Protein AF-A0A4P8HM23-F1 (afdb_monomer)

Solvent-accessible surface area (backbone atoms only — not comparable to full-atom values): 21377 Å² total; per-residue (Å²): 107,68,69,58,55,40,50,52,41,50,49,49,29,47,66,72,41,40,69,55,48,62,60,44,48,55,53,50,51,48,50,52,57,69,70,43,61,94,83,60,51,73,66,57,51,33,45,65,55,4,36,81,54,46,59,59,53,41,57,90,58,54,42,68,58,32,32,52,52,53,53,49,52,36,50,52,44,32,38,56,44,46,63,41,36,58,47,64,64,42,48,77,63,37,65,60,58,66,74,45,98,67,57,70,69,59,54,51,52,42,49,50,54,46,47,53,63,73,36,51,76,67,49,47,32,53,49,26,28,44,54,49,36,67,74,70,42,56,78,67,60,23,52,54,54,43,50,50,50,52,51,51,51,52,53,32,53,50,46,26,51,28,58,72,72,67,42,61,29,40,49,57,13,48,54,59,19,35,52,39,50,27,46,22,52,68,45,58,72,72,53,21,52,52,24,56,63,43,22,62,57,43,27,53,50,26,44,76,66,36,10,62,77,55,33,37,60,50,52,53,48,51,52,50,50,51,51,50,48,51,61,66,69,42,57,99,77,65,58,77,72,54,50,53,62,51,49,40,38,65,71,74,36,40,30,55,48,48,44,26,51,47,53,31,48,51,42,48,52,50,44,53,51,51,32,59,76,52,72,66,46,86,65,44,50,54,49,50,41,52,38,49,34,52,32,36,54,41,47,30,58,50,47,36,57,48,50,55,50,49,62,72,41,40,79,73,49,70,81,49,100,66,63,97,58,49,67,64,55,42,51,52,52,52,48,42,67,67,46,47,61,57,51,50,51,56,41,49,54,47,30,70,80,36,60,88,45,45,66,43,42,54,52,49,52,53,50,48,56,50,48,40,60,55,36,42,53,28,38,70,69,28,86,89,47,17,65,62,51,36,52,51,52,36,49,54,51,34,52,55,46,46,78,73,58,98

InterPro domains:
  IPR045614 Protein of unknown function DUF6136 [PF19632] (9-393)

Sequence (406 aa):
MTSVLLRSRLRWYAVSTGRLLLRRWQALLLALAVLAPAGASALSQVQSLGWPVLALLAPEHGSLWRFCCLCLYQALAMAWVLMQRDQVTGGDFMGYARSLPVPPRQARAVDMVVLLAANSPLLLLPAAALVWVVAHDGALPAVLHGLFVVQLVILAAAAQLACVDRRYARLGALALANIPLAAAPGASPAVQVVLLAATLPCAWLADRYLAGPLFGPLLDSVKRRASHLAARAAPARLHPAAFIPLNYLVRQAPAETFGKLAVAGVTTAAALALMAVWEYDDRIGGLSVIALAIVALAISGLYRDLHTAHRAALPLVAGLPLPRHWARKFDHMILMLAGLPFAAIIGGVVVFHQPQRLVPVLLLAAAFIGLVGLLRLPQVHGERQAVVLGTVIAALWGTACAFTLI

pLDDT: mean 85.03, std 9.47, range [49.59, 95.75]

Mean predicted aligned error: 9.03 Å

Radius of gyration: 23.63 Å; Cα contacts (8 Å, |Δi|>4): 367; chains: 1; bounding box: 64×54×51 Å

Secondary structure (DSSP, 8-state):
-HHHHHHHHHHHHHHHHHHHHHHHHHHHHHHHHHHS-TT--HHHHHHHHHHHHHHHH-TTS-HHHHHHHHHHHHHHHHHHHHHTHHHHTT-THHHHHTTS---HHHHHHHHHHHHHHHTHHHHHHHHHHHHHHHHHS-HHHHHHHHHHHHHHHHHHHHHHHHHHTT-TTHHHHHHHHHHHHHHGGGS-HHHHHHHHHHHHHHHHHHHHHTIIIIIHHHHHHHHHHHHHHHHHHS-TTS-GGGHHHHHIIIIISHHHHHHHHHHHHHHHHHHHHHHHHTTT-TTHHHHHHHHHHHHHHHHHTHHHHHHHHHHHHHHHHTTS---TTHHHHHHHHHHHHHHHHHHHHHHHHHHHH-GGGHHHHHHHHHHHHHHHHHHHHHHHH-TTTHHHHHHHHHHHHHHHHHHHH-

Foldseek 3Di:
DLVVVLVLLVVLLCVVCVVVCVVVVVVVVVVLVVPPPPPDDPLVSLCVLQVLLVVLLDQPDDLVVSLVSLLVLLVVLQLQLLVCLCSLCNHPVVVVVVVDPDPPVSVVVSSLVSSVVSCVVVVSNLVSNLVNLVVPPDPLSSVLSNLLSVLSVVLSSVSNVCSSVVLNLLSVQSSQLSNLSSVQSNDDSVSNVVSSVVSVVSSVCCNVPPSPPPSVVVVVVVVVVVVVCVVVVPPPPDDPLLVQLVCCCVPVVVSLLVVLLVQLVVLLVVLVVVCVVVVNPPCLQLSLLVSLLSNLLSLLLSLLVLLVSCVVCCVVCVPPPDDPCSSLVSSLVVSCVSRVVSLCSSLVVNCVSPVVLNVLSVVSSVLSSVLSSVLSVLNHPVPPCSNVVSNVSSVVSSVVSVVPRD

Structure (mmCIF, N/CA/C/O backbone):
data_AF-A0A4P8HM23-F1
#
_entry.id   AF-A0A4P8HM23-F1
#
loop_
_atom_site.group_PDB
_atom_site.id
_atom_site.type_symbol
_atom_site.label_atom_id
_atom_site.label_alt_id
_atom_site.label_comp_id
_atom_site.label_asym_id
_atom_site.label_entity_id
_atom_site.label_seq_id
_atom_site.pdbx_PDB_ins_code
_atom_site.Cartn_x
_atom_site.Cartn_y
_atom_site.Cartn_z
_atom_site.occupancy
_atom_site.B_iso_or_equiv
_atom_site.auth_seq_id
_atom_site.auth_comp_id
_atom_site.auth_asym_id
_atom_site.auth_atom_id
_atom_site.pdbx_PDB_model_num
ATOM 1 N N . MET A 1 1 ? 21.975 11.328 25.621 1.00 69.38 1 MET A N 1
ATOM 2 C CA . MET A 1 1 ? 20.494 11.266 25.507 1.00 69.38 1 MET A CA 1
ATOM 3 C C . MET A 1 1 ? 20.027 10.547 24.240 1.00 69.38 1 MET A C 1
ATOM 5 O O . MET A 1 1 ? 19.171 9.680 24.351 1.00 69.38 1 MET A O 1
ATOM 9 N N . THR A 1 2 ? 20.608 10.824 23.066 1.00 77.12 2 THR A N 1
ATOM 10 C CA . THR A 1 2 ? 20.315 10.122 21.793 1.00 77.12 2 THR A CA 1
ATOM 11 C C . THR A 1 2 ? 20.404 8.601 21.877 1.00 77.12 2 THR A C 1
ATOM 13 O O . THR A 1 2 ? 19.488 7.913 21.444 1.00 77.12 2 THR A O 1
ATOM 16 N N . SER A 1 3 ? 21.474 8.072 22.473 1.00 83.75 3 SER A N 1
ATOM 17 C CA . SER A 1 3 ? 21.693 6.628 22.631 1.00 83.75 3 SER A CA 1
ATOM 18 C C . SER A 1 3 ? 20.623 5.954 23.495 1.00 83.75 3 SER A C 1
ATOM 20 O O . SER A 1 3 ? 20.178 4.853 23.181 1.00 83.75 3 SER A O 1
ATOM 22 N N . VAL A 1 4 ? 20.171 6.631 24.555 1.00 85.31 4 VAL A N 1
ATOM 23 C CA . VAL A 1 4 ? 19.120 6.140 25.459 1.00 85.31 4 VAL A CA 1
ATOM 24 C C . VAL A 1 4 ? 17.766 6.138 24.754 1.00 85.31 4 VAL A C 1
ATOM 26 O O . VAL A 1 4 ? 17.065 5.130 24.804 1.00 85.31 4 VAL A O 1
ATOM 29 N N . LEU A 1 5 ? 17.431 7.223 24.045 1.00 85.44 5 LEU A N 1
ATOM 30 C CA . LEU A 1 5 ? 16.200 7.324 23.256 1.00 85.44 5 LEU A CA 1
ATOM 31 C C . LEU A 1 5 ? 16.170 6.294 22.118 1.00 85.44 5 LEU A C 1
ATOM 33 O O . LEU A 1 5 ? 15.152 5.646 21.897 1.00 85.44 5 LEU A O 1
ATOM 37 N N . LEU A 1 6 ? 17.290 6.102 21.418 1.00 86.12 6 LEU A N 1
ATOM 38 C CA . LEU A 1 6 ? 17.396 5.103 20.360 1.00 86.12 6 LEU A CA 1
ATOM 39 C C . LEU A 1 6 ? 17.220 3.689 20.915 1.00 86.12 6 LEU A C 1
ATOM 41 O O . LEU A 1 6 ? 16.443 2.907 20.376 1.00 86.12 6 LEU A O 1
ATOM 45 N N . ARG A 1 7 ? 17.906 3.364 22.018 1.00 88.06 7 ARG A N 1
ATOM 46 C CA . ARG A 1 7 ? 17.816 2.045 22.651 1.00 88.06 7 ARG A CA 1
ATOM 47 C C . ARG A 1 7 ? 16.401 1.755 23.142 1.00 88.06 7 ARG A C 1
ATOM 49 O O . ARG A 1 7 ? 15.913 0.647 22.933 1.00 88.06 7 ARG A O 1
ATOM 56 N N . SER A 1 8 ? 15.730 2.722 23.768 1.00 85.62 8 SER A N 1
ATOM 57 C CA . SER A 1 8 ? 14.348 2.542 24.226 1.00 85.62 8 SER A CA 1
ATOM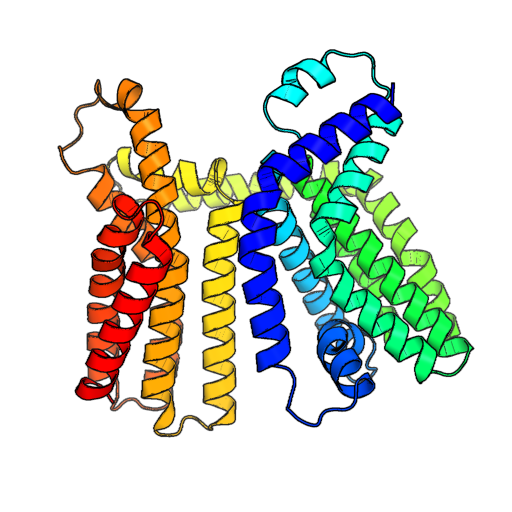 58 C C . SER A 1 8 ? 13.380 2.385 23.053 1.00 85.62 8 SER A C 1
ATOM 60 O O . SER A 1 8 ? 12.535 1.493 23.089 1.00 85.62 8 SER A O 1
ATOM 62 N N . ARG A 1 9 ? 13.554 3.162 21.976 1.00 86.44 9 ARG A N 1
ATOM 63 C CA . ARG A 1 9 ? 12.754 3.051 20.749 1.00 86.44 9 ARG A CA 1
ATOM 64 C C . ARG A 1 9 ? 12.943 1.721 20.035 1.00 86.44 9 ARG A C 1
ATOM 66 O O . ARG A 1 9 ? 11.951 1.087 19.696 1.00 86.44 9 ARG A O 1
ATOM 73 N N . LEU A 1 10 ? 14.181 1.268 19.855 1.00 85.31 10 LEU A N 1
ATOM 74 C CA . LEU A 1 10 ? 14.466 -0.032 19.246 1.00 85.31 10 LEU A CA 1
ATOM 75 C C . LEU A 1 10 ? 13.976 -1.184 20.121 1.00 85.31 10 LEU A C 1
ATOM 77 O O . LEU A 1 10 ? 13.416 -2.138 19.594 1.00 85.31 10 LEU A O 1
ATOM 81 N N . ARG A 1 11 ? 14.113 -1.090 21.451 1.00 86.12 11 ARG A N 1
ATOM 82 C CA . ARG A 1 11 ? 13.564 -2.093 22.374 1.00 86.12 11 ARG A CA 1
ATOM 83 C C . ARG A 1 11 ? 12.043 -2.145 22.289 1.00 86.12 11 ARG A C 1
ATOM 85 O O . ARG A 1 11 ? 11.487 -3.233 22.215 1.00 86.12 11 ARG A O 1
ATOM 92 N N . TRP A 1 12 ? 11.372 -0.995 22.284 1.00 85.44 12 TRP A N 1
ATOM 93 C CA . TRP A 1 12 ? 9.919 -0.947 22.144 1.00 85.44 12 TRP A CA 1
ATOM 94 C C . TRP A 1 12 ? 9.459 -1.498 20.797 1.00 85.44 12 TRP A C 1
ATOM 96 O O . TRP A 1 12 ? 8.556 -2.334 20.752 1.00 85.44 12 TRP A O 1
ATOM 106 N N . TYR A 1 13 ? 10.121 -1.092 19.712 1.00 84.50 13 TYR A N 1
ATOM 107 C CA . TYR A 1 13 ? 9.868 -1.637 18.387 1.00 84.50 13 TYR A CA 1
ATOM 108 C C . TYR A 1 13 ? 10.043 -3.159 18.398 1.00 84.50 13 TYR A C 1
ATOM 110 O O . TYR A 1 13 ? 9.096 -3.871 18.102 1.00 84.50 13 TYR A O 1
ATOM 118 N N . ALA A 1 14 ? 11.179 -3.673 18.870 1.00 82.31 14 ALA A N 1
ATOM 119 C CA . ALA A 1 14 ? 11.453 -5.107 18.936 1.00 82.31 14 ALA A CA 1
ATOM 120 C C . ALA A 1 14 ? 10.469 -5.883 19.828 1.00 82.31 14 ALA A C 1
ATOM 122 O O . ALA A 1 14 ? 10.117 -7.009 19.504 1.00 82.31 14 ALA A O 1
ATOM 123 N N . VAL A 1 15 ? 9.985 -5.317 20.937 1.00 83.88 15 VAL A N 1
ATOM 124 C CA . VAL A 1 15 ? 8.988 -5.982 21.797 1.00 83.88 15 VAL A CA 1
ATOM 125 C C . VAL A 1 15 ? 7.607 -5.997 21.138 1.00 83.88 15 VAL A C 1
ATOM 127 O O . VAL A 1 15 ? 6.918 -7.018 21.176 1.00 83.88 15 VAL A O 1
ATOM 130 N N . SER A 1 16 ? 7.208 -4.882 20.523 1.00 79.00 16 SER A N 1
ATOM 131 C CA . SER A 1 16 ? 5.894 -4.729 19.888 1.00 79.00 16 SER A CA 1
ATOM 132 C C . SER A 1 16 ? 5.789 -5.487 18.564 1.00 79.00 16 SER A C 1
ATOM 134 O O . SER A 1 16 ? 4.750 -6.084 18.280 1.00 79.00 16 SER A O 1
ATOM 136 N N . THR A 1 17 ? 6.865 -5.536 17.777 1.00 74.81 17 THR A N 1
ATOM 137 C CA . THR A 1 17 ? 6.903 -6.254 16.500 1.00 74.81 17 THR A CA 1
ATOM 138 C C . THR A 1 17 ? 7.499 -7.647 16.619 1.00 74.81 17 THR A C 1
ATOM 140 O O . THR A 1 17 ? 7.127 -8.499 15.825 1.00 74.81 17 THR A O 1
ATOM 143 N N . GLY A 1 18 ? 8.330 -7.954 17.617 1.00 67.38 18 GLY A N 1
ATOM 144 C CA . GLY A 1 18 ? 9.120 -9.192 17.677 1.00 67.38 18 GLY A CA 1
ATOM 145 C C . GLY A 1 18 ? 8.306 -10.480 17.595 1.00 67.38 18 GLY A C 1
ATOM 146 O O . GLY A 1 18 ? 8.683 -11.391 16.868 1.00 67.38 18 GLY A O 1
ATOM 147 N N . ARG A 1 19 ? 7.136 -10.559 18.243 1.00 62.81 19 ARG A N 1
ATOM 148 C CA . ARG A 1 19 ? 6.260 -11.748 18.127 1.00 62.81 19 ARG A CA 1
ATOM 149 C C . ARG A 1 19 ? 5.605 -11.870 16.749 1.00 62.81 19 ARG A C 1
ATOM 151 O O . ARG A 1 19 ? 5.327 -12.976 16.294 1.00 62.81 19 ARG A O 1
ATOM 158 N N . LEU A 1 20 ? 5.337 -10.739 16.102 1.00 61.91 20 LEU A N 1
ATOM 159 C CA . LEU A 1 20 ? 4.772 -10.652 14.756 1.00 61.91 20 LEU A CA 1
ATOM 160 C C . LEU A 1 20 ? 5.833 -10.972 13.703 1.00 61.91 20 LEU A C 1
ATOM 162 O O . LEU A 1 20 ? 5.567 -11.747 12.792 1.00 61.91 20 LEU A O 1
ATOM 166 N N . LEU A 1 21 ? 7.034 -10.425 13.876 1.00 61.19 21 LEU A N 1
ATOM 167 C CA . LEU A 1 21 ? 8.202 -10.647 13.040 1.00 61.19 21 LEU A CA 1
ATOM 168 C C . LEU A 1 21 ? 8.619 -12.112 13.107 1.00 61.19 21 LEU A C 1
ATOM 170 O O . LEU A 1 21 ? 8.708 -12.719 12.058 1.00 61.19 21 LEU A O 1
ATOM 174 N N . LEU A 1 22 ? 8.725 -12.722 14.294 1.00 61.25 22 LEU A N 1
ATOM 175 C CA . LEU A 1 22 ? 9.043 -14.152 14.441 1.00 61.25 22 LEU A CA 1
ATOM 176 C C . LEU A 1 22 ? 8.020 -15.068 13.750 1.00 61.25 22 LEU A C 1
ATOM 178 O O . LEU A 1 22 ? 8.408 -16.030 13.093 1.00 61.25 22 LEU A O 1
ATOM 182 N N . ARG A 1 23 ? 6.720 -14.754 13.849 1.00 59.50 23 ARG A N 1
ATOM 183 C CA . ARG A 1 23 ? 5.653 -15.533 13.190 1.00 59.50 23 ARG A CA 1
ATOM 184 C C . ARG A 1 23 ? 5.607 -15.327 11.676 1.00 59.50 23 ARG A C 1
ATOM 186 O O . ARG A 1 23 ? 5.318 -16.264 10.943 1.00 59.50 23 ARG A O 1
ATOM 193 N N . ARG A 1 24 ? 5.849 -14.103 11.200 1.00 62.38 24 ARG A N 1
ATOM 194 C CA . ARG A 1 24 ? 5.762 -13.757 9.773 1.00 62.38 24 ARG A CA 1
ATOM 195 C C . ARG A 1 24 ? 7.047 -14.052 9.015 1.00 62.38 24 ARG A C 1
ATOM 197 O O . ARG A 1 24 ? 6.958 -14.388 7.849 1.00 62.38 24 ARG A O 1
ATOM 204 N N . TRP A 1 25 ? 8.204 -13.992 9.666 1.00 55.69 25 TRP A N 1
ATOM 205 C CA . TRP A 1 25 ? 9.505 -14.389 9.123 1.00 55.69 25 TRP A CA 1
ATOM 206 C C . TRP A 1 25 ? 9.483 -15.825 8.611 1.00 55.69 25 TRP A C 1
ATOM 208 O O . TRP A 1 25 ? 9.937 -16.070 7.503 1.00 55.69 25 TRP A O 1
ATOM 218 N N . GLN A 1 26 ? 8.892 -16.750 9.374 1.00 57.59 26 GLN A N 1
ATOM 219 C CA . GLN A 1 26 ? 8.747 -18.140 8.945 1.00 57.59 26 GLN A CA 1
ATOM 220 C C . GLN A 1 26 ? 7.909 -18.233 7.670 1.00 57.59 26 GLN A C 1
ATOM 222 O O . GLN A 1 26 ? 8.329 -18.883 6.727 1.00 57.59 26 GLN A O 1
ATOM 227 N N . ALA A 1 27 ? 6.778 -17.526 7.598 1.00 56.34 27 ALA A N 1
ATOM 228 C CA . ALA A 1 27 ? 5.938 -17.492 6.401 1.00 56.34 27 ALA A CA 1
ATOM 229 C C . ALA A 1 27 ? 6.615 -16.790 5.213 1.00 56.34 27 ALA A C 1
ATOM 231 O O . ALA A 1 27 ? 6.388 -17.176 4.076 1.00 56.34 27 ALA A O 1
ATOM 232 N N . LEU A 1 28 ? 7.444 -15.776 5.466 1.00 57.00 28 LEU A N 1
ATOM 233 C CA . LEU A 1 28 ? 8.167 -15.023 4.442 1.00 57.00 28 LEU A CA 1
ATOM 234 C C . LEU A 1 28 ? 9.325 -15.854 3.883 1.00 57.00 28 LEU A C 1
ATOM 236 O O . LEU A 1 28 ? 9.472 -15.929 2.672 1.00 57.00 28 LEU A O 1
ATOM 240 N N . LEU A 1 29 ? 10.071 -16.556 4.741 1.00 59.34 29 LEU A N 1
ATOM 241 C CA . LEU A 1 29 ? 11.034 -17.572 4.325 1.00 59.34 29 LEU A CA 1
ATOM 242 C C . LEU A 1 29 ? 10.367 -18.707 3.565 1.00 59.34 29 LEU A C 1
ATOM 244 O O . LEU A 1 29 ? 10.908 -19.145 2.564 1.00 59.34 29 LEU A O 1
ATOM 248 N N . LEU A 1 30 ? 9.213 -19.188 4.027 1.00 57.22 30 LEU A N 1
ATOM 249 C CA . LEU A 1 30 ? 8.508 -20.284 3.372 1.00 57.22 30 LEU A CA 1
ATOM 250 C C . LEU A 1 30 ? 7.953 -19.836 2.019 1.00 57.22 30 LEU A C 1
ATOM 252 O O . LEU A 1 30 ? 8.082 -20.562 1.050 1.00 57.22 30 LEU A O 1
ATOM 256 N N . ALA A 1 31 ? 7.415 -18.618 1.921 1.00 56.88 31 ALA A N 1
ATOM 257 C CA . ALA A 1 31 ? 6.997 -18.029 0.655 1.00 56.88 31 ALA A CA 1
ATOM 258 C C . ALA A 1 31 ? 8.190 -17.835 -0.289 1.00 56.88 31 ALA A C 1
ATOM 260 O O . ALA A 1 31 ? 8.102 -18.218 -1.446 1.00 56.88 31 ALA A O 1
ATOM 261 N N . LEU A 1 32 ? 9.317 -17.311 0.202 1.00 58.00 32 LEU A N 1
ATOM 262 C CA . LEU A 1 32 ? 10.550 -17.186 -0.579 1.00 58.00 32 LEU A CA 1
A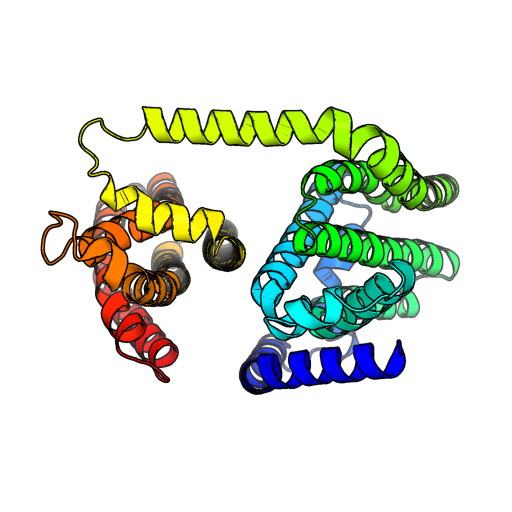TOM 263 C C . LEU A 1 32 ? 11.096 -18.554 -1.009 1.00 58.00 32 LEU A C 1
ATOM 265 O O . LEU A 1 32 ? 11.526 -18.689 -2.143 1.00 58.00 32 LEU A O 1
ATOM 269 N N . ALA A 1 33 ? 11.039 -19.569 -0.145 1.00 57.12 33 ALA A N 1
ATOM 270 C CA . ALA A 1 33 ? 11.507 -20.922 -0.435 1.00 57.12 33 ALA A CA 1
ATOM 271 C C . ALA A 1 33 ? 10.580 -21.680 -1.398 1.00 57.12 33 ALA A C 1
ATOM 273 O O . ALA A 1 33 ? 11.063 -22.455 -2.210 1.00 57.12 33 ALA A O 1
ATOM 274 N N . VAL A 1 34 ? 9.264 -21.455 -1.325 1.00 57.91 34 VAL A N 1
ATOM 275 C CA . VAL A 1 34 ? 8.265 -22.047 -2.234 1.00 57.91 34 VAL A CA 1
ATOM 276 C C . VAL A 1 34 ? 8.278 -21.353 -3.596 1.00 57.91 34 VAL A C 1
ATOM 278 O O . VAL A 1 34 ? 8.085 -22.006 -4.616 1.00 57.91 34 VAL A O 1
ATOM 281 N N . LEU A 1 35 ? 8.502 -20.037 -3.624 1.00 52.47 35 LEU A N 1
ATOM 282 C CA . LEU A 1 35 ? 8.629 -19.266 -4.862 1.00 52.47 35 LEU A CA 1
ATOM 283 C C . LEU A 1 35 ? 10.015 -19.406 -5.501 1.00 52.47 35 LEU A C 1
ATOM 285 O O . LEU A 1 35 ? 10.154 -19.110 -6.685 1.00 52.47 35 LEU A O 1
ATOM 289 N N . ALA A 1 36 ? 11.028 -19.853 -4.753 1.00 55.66 36 ALA A N 1
ATOM 290 C CA . ALA A 1 36 ? 12.331 -20.202 -5.300 1.00 55.66 36 ALA A CA 1
ATOM 291 C C . ALA A 1 36 ? 12.197 -21.497 -6.121 1.00 55.66 36 ALA A C 1
ATOM 293 O O . ALA A 1 36 ? 11.901 -22.552 -5.554 1.00 55.66 36 ALA A O 1
ATOM 294 N N . PRO A 1 37 ? 12.422 -21.463 -7.446 1.00 57.97 37 PRO A N 1
ATOM 295 C CA . PRO A 1 37 ? 12.390 -22.675 -8.250 1.00 57.97 37 PRO A CA 1
ATOM 296 C C . PRO A 1 37 ? 13.472 -23.639 -7.750 1.00 57.97 37 PRO A C 1
ATOM 298 O O . PRO A 1 37 ? 14.644 -23.263 -7.646 1.00 57.97 37 PRO A O 1
ATOM 301 N N . ALA A 1 38 ? 13.097 -24.881 -7.437 1.00 49.59 38 ALA A N 1
ATOM 302 C CA . ALA A 1 38 ? 14.043 -25.921 -7.045 1.00 49.59 38 ALA A CA 1
ATOM 303 C C . ALA A 1 38 ? 15.009 -26.193 -8.217 1.00 49.59 38 ALA A C 1
ATOM 305 O O . ALA A 1 38 ? 14.633 -26.826 -9.198 1.00 49.59 38 ALA A O 1
ATOM 306 N N . GLY A 1 39 ? 16.230 -25.649 -8.144 1.00 55.19 39 GLY A N 1
ATOM 307 C CA . GLY A 1 39 ? 17.246 -25.722 -9.208 1.00 55.19 39 GLY A CA 1
ATOM 308 C C . GLY A 1 39 ? 17.714 -24.369 -9.765 1.00 55.19 39 GLY A C 1
ATOM 309 O O . GLY A 1 39 ? 18.669 -24.327 -10.536 1.00 55.19 39 GLY A O 1
ATOM 310 N N . ALA A 1 40 ? 17.096 -23.257 -9.361 1.00 62.44 40 ALA A N 1
ATOM 311 C CA . ALA A 1 40 ? 17.515 -21.910 -9.743 1.00 62.44 40 ALA A CA 1
ATOM 312 C C . ALA A 1 40 ? 18.849 -21.525 -9.070 1.00 62.44 40 ALA A C 1
ATOM 314 O O . ALA A 1 40 ? 18.975 -21.604 -7.843 1.00 62.44 40 ALA A O 1
ATOM 315 N N . SER A 1 41 ? 19.840 -21.073 -9.853 1.00 74.19 41 SER A N 1
ATOM 316 C CA . SER A 1 41 ? 21.114 -20.555 -9.328 1.00 74.19 41 SER A CA 1
ATOM 317 C C . SER A 1 41 ? 20.869 -19.402 -8.344 1.00 74.19 41 SER A C 1
ATOM 319 O O . SER A 1 41 ? 19.916 -18.638 -8.512 1.00 74.19 41 SER A O 1
ATOM 321 N N . ALA A 1 42 ? 21.734 -19.224 -7.338 1.00 71.69 42 ALA A N 1
ATOM 322 C CA . ALA A 1 42 ? 21.600 -18.130 -6.362 1.00 71.69 42 ALA A CA 1
ATOM 323 C C . ALA A 1 42 ? 21.449 -16.755 -7.044 1.00 71.69 42 ALA A C 1
ATOM 325 O O . ALA A 1 42 ? 20.686 -15.901 -6.601 1.00 71.69 42 ALA A O 1
ATOM 326 N N . LEU A 1 43 ? 22.119 -16.585 -8.182 1.00 72.81 43 LEU A N 1
ATOM 327 C CA . LEU A 1 43 ? 22.064 -15.401 -9.026 1.00 72.81 43 LEU A CA 1
ATOM 328 C C . LEU A 1 43 ? 20.676 -15.185 -9.662 1.00 72.81 43 LEU A C 1
ATOM 330 O O . LEU A 1 43 ? 20.151 -14.078 -9.615 1.00 72.81 43 LEU A O 1
ATOM 334 N N . SER A 1 44 ? 20.035 -16.239 -10.176 1.00 75.31 44 SER A N 1
ATOM 335 C CA . SER A 1 44 ? 18.659 -16.158 -10.698 1.00 75.31 44 SER A CA 1
ATOM 336 C C . SER A 1 44 ? 17.623 -15.876 -9.600 1.00 75.31 44 SER A C 1
ATOM 338 O O . SER A 1 44 ? 16.643 -15.169 -9.835 1.00 75.31 44 SER A O 1
ATOM 340 N N . GLN A 1 45 ? 17.867 -16.332 -8.367 1.00 75.19 45 GLN A N 1
ATOM 341 C CA . GLN A 1 45 ? 17.026 -15.975 -7.220 1.00 75.19 45 GLN A CA 1
ATOM 342 C C . GLN A 1 45 ? 17.181 -14.491 -6.858 1.00 75.19 45 GLN A C 1
ATOM 344 O O . GLN A 1 45 ? 16.176 -13.799 -6.689 1.00 75.19 45 GLN A O 1
ATOM 349 N N . VAL A 1 46 ? 18.416 -13.973 -6.825 1.00 78.06 46 VAL A N 1
ATOM 350 C CA . VAL A 1 46 ? 18.693 -12.533 -6.656 1.00 78.06 46 VAL A CA 1
ATOM 351 C C . VAL A 1 46 ? 18.019 -11.713 -7.759 1.00 78.06 46 VAL A C 1
ATOM 353 O O . VAL A 1 46 ? 17.391 -10.700 -7.459 1.00 78.06 46 VAL A O 1
ATOM 356 N N . GLN A 1 47 ? 18.068 -12.173 -9.010 1.00 81.50 47 GLN A N 1
ATOM 357 C CA . GLN A 1 47 ? 17.389 -11.520 -10.129 1.00 81.50 47 GLN A CA 1
ATOM 358 C C . GLN A 1 47 ? 15.873 -11.484 -9.932 1.00 81.50 47 GLN A C 1
ATOM 360 O O . GLN A 1 47 ? 15.264 -10.430 -10.087 1.00 81.50 47 GLN A O 1
ATOM 365 N N . SER A 1 48 ? 15.265 -12.614 -9.560 1.00 79.94 48 SER A N 1
ATOM 366 C CA . SER A 1 48 ? 13.818 -12.712 -9.345 1.00 79.94 48 SER A CA 1
ATOM 367 C C . SER A 1 48 ? 13.342 -11.767 -8.234 1.00 79.94 48 SER A C 1
ATOM 369 O O . SER A 1 48 ? 12.329 -11.084 -8.383 1.00 79.94 48 SER A O 1
ATOM 371 N N . LEU A 1 49 ? 14.121 -11.651 -7.154 1.00 81.38 49 LEU A N 1
ATOM 372 C CA . LEU A 1 49 ? 13.838 -10.756 -6.038 1.00 81.38 49 LEU A CA 1
ATOM 373 C C . LEU A 1 49 ? 14.084 -9.284 -6.405 1.00 81.38 49 LEU A C 1
ATOM 375 O O . LEU A 1 49 ? 13.301 -8.418 -6.026 1.00 81.38 49 LEU A O 1
ATOM 379 N N . GLY A 1 50 ? 15.137 -8.986 -7.169 1.00 84.62 50 GLY A N 1
ATOM 380 C CA . GLY A 1 50 ? 15.442 -7.641 -7.662 1.00 84.62 50 GLY A CA 1
ATOM 381 C C . GLY A 1 50 ? 14.568 -7.185 -8.835 1.00 84.62 50 GLY A C 1
ATOM 382 O O . GLY A 1 50 ? 14.547 -5.991 -9.134 1.00 84.62 50 GLY A O 1
ATOM 383 N N . TRP A 1 51 ? 13.827 -8.094 -9.482 1.00 86.19 51 TRP A N 1
ATOM 384 C CA . TRP A 1 51 ? 13.090 -7.844 -10.727 1.00 86.19 51 TRP A CA 1
ATOM 385 C C . TRP A 1 51 ? 12.214 -6.585 -10.705 1.00 86.19 51 TRP A C 1
ATOM 387 O O . TRP A 1 51 ? 12.314 -5.800 -11.646 1.00 86.19 51 TRP A O 1
ATOM 397 N N . PRO A 1 52 ? 11.426 -6.297 -9.647 1.00 86.00 52 PRO A N 1
ATOM 398 C CA . PRO A 1 52 ? 10.604 -5.086 -9.617 1.00 86.00 52 PRO A CA 1
ATOM 399 C C . PRO A 1 52 ? 11.413 -3.786 -9.733 1.00 86.00 52 PRO A C 1
ATOM 401 O O . PRO A 1 52 ? 10.911 -2.794 -10.254 1.00 86.00 52 PRO A O 1
ATOM 404 N N . VAL A 1 53 ? 12.658 -3.780 -9.248 1.00 90.75 53 VAL A N 1
ATOM 405 C CA . VAL A 1 53 ? 13.571 -2.631 -9.333 1.00 90.75 53 VAL A CA 1
ATOM 406 C C . VAL A 1 53 ? 14.360 -2.665 -10.642 1.00 90.75 53 VAL A C 1
ATOM 408 O O . VAL A 1 53 ? 14.521 -1.628 -11.278 1.00 90.75 53 VAL A O 1
ATOM 411 N N . LEU A 1 54 ? 14.801 -3.844 -11.090 1.00 90.75 54 LEU A N 1
ATOM 412 C CA . LEU A 1 54 ? 15.512 -4.010 -12.363 1.00 90.75 54 LEU A CA 1
ATOM 413 C C . LEU A 1 54 ? 14.633 -3.634 -13.568 1.00 90.75 54 LEU A C 1
ATOM 415 O O . LEU A 1 54 ? 15.113 -2.995 -14.500 1.00 90.75 54 LEU A O 1
ATOM 419 N N . ALA A 1 55 ? 13.332 -3.928 -13.523 1.00 90.44 55 ALA A N 1
ATOM 420 C CA . ALA A 1 55 ? 12.387 -3.540 -14.568 1.00 90.44 55 ALA A CA 1
ATOM 421 C C . ALA A 1 55 ? 12.289 -2.010 -14.743 1.00 90.44 55 ALA A C 1
ATOM 423 O O . ALA A 1 55 ? 12.060 -1.529 -15.852 1.00 90.44 55 ALA A O 1
ATOM 424 N N . LEU A 1 56 ? 12.522 -1.230 -13.677 1.00 91.81 56 LEU A N 1
ATOM 425 C CA . LEU A 1 56 ? 12.588 0.235 -13.755 1.00 91.81 56 LEU A CA 1
ATOM 426 C C . LEU A 1 56 ? 13.831 0.728 -14.503 1.00 91.81 56 LEU A C 1
ATOM 428 O O . LEU A 1 56 ? 13.782 1.797 -15.110 1.00 91.81 56 LEU A O 1
ATOM 432 N N . LEU A 1 57 ? 14.924 -0.037 -14.454 1.00 90.81 57 LEU A N 1
ATOM 433 C CA . LEU A 1 57 ? 16.181 0.266 -15.138 1.00 90.81 57 LEU A CA 1
ATOM 434 C C . LEU A 1 57 ? 16.157 -0.158 -16.614 1.00 90.81 57 LEU A C 1
ATOM 436 O O . LEU A 1 57 ? 16.904 0.396 -17.413 1.00 90.81 57 LEU A O 1
ATOM 440 N N . ALA A 1 58 ? 15.287 -1.101 -16.990 1.00 88.25 58 ALA A N 1
ATOM 441 C CA . ALA A 1 58 ? 15.205 -1.602 -18.357 1.00 88.25 58 ALA A CA 1
ATOM 442 C C . ALA A 1 58 ? 14.825 -0.480 -19.350 1.00 88.25 58 ALA A C 1
ATOM 444 O O . ALA A 1 58 ? 13.825 0.219 -19.123 1.00 88.25 58 ALA A O 1
ATOM 445 N N . PRO A 1 59 ? 15.572 -0.308 -20.460 1.00 82.69 59 PRO A N 1
ATOM 446 C CA . PRO A 1 59 ? 15.397 0.805 -21.397 1.00 82.69 59 PRO A CA 1
ATOM 447 C C . PRO A 1 59 ? 14.067 0.749 -22.162 1.00 82.69 59 PRO A C 1
ATOM 449 O O . PRO A 1 59 ? 13.552 1.795 -22.545 1.00 82.69 59 PRO A O 1
ATOM 452 N N . GLU A 1 60 ? 13.490 -0.445 -22.308 1.00 85.94 60 GLU A N 1
ATOM 453 C CA . GLU A 1 60 ? 12.281 -0.740 -23.094 1.00 85.94 60 GLU A CA 1
ATOM 454 C C . GLU A 1 60 ? 11.026 0.002 -22.613 1.00 85.94 60 GLU A C 1
ATOM 456 O O . GLU A 1 60 ? 10.106 0.262 -23.387 1.00 85.94 60 GLU A O 1
ATOM 461 N N . HIS A 1 61 ? 10.981 0.377 -21.335 1.00 87.94 61 HIS A N 1
ATOM 462 C CA . HIS A 1 61 ? 9.812 1.024 -20.759 1.00 87.94 61 HIS A CA 1
ATOM 463 C C . HIS A 1 61 ? 9.845 2.552 -20.914 1.00 87.94 61 HIS A C 1
ATOM 465 O O . HIS A 1 61 ? 10.856 3.209 -20.665 1.00 87.94 61 HIS A O 1
ATOM 471 N N . GLY A 1 62 ? 8.702 3.156 -21.244 1.00 91.12 62 GLY A N 1
ATOM 472 C CA . GLY A 1 62 ? 8.564 4.615 -21.299 1.00 91.12 62 GLY A CA 1
ATOM 473 C C . GLY A 1 62 ? 8.687 5.295 -19.924 1.00 91.12 62 GLY A C 1
ATOM 474 O O . GLY A 1 62 ? 8.410 4.698 -18.880 1.00 91.12 62 GLY A O 1
ATOM 475 N N . SER A 1 63 ? 9.035 6.587 -19.912 1.00 91.69 63 SER A N 1
ATOM 476 C CA . SER A 1 63 ? 9.162 7.388 -18.680 1.00 91.69 63 SER A CA 1
ATOM 477 C C . SER A 1 63 ? 7.859 7.465 -17.875 1.00 91.69 63 SER A C 1
ATOM 479 O O . SER A 1 63 ? 7.899 7.419 -16.648 1.00 91.69 63 SER A O 1
ATOM 481 N N . LEU A 1 64 ? 6.699 7.510 -18.541 1.00 92.44 64 LEU A N 1
ATOM 482 C CA . LEU A 1 64 ? 5.391 7.496 -17.877 1.00 92.44 64 LEU A CA 1
ATOM 483 C C . LEU A 1 64 ? 5.145 6.181 -17.124 1.00 92.44 64 LEU A C 1
ATOM 485 O O . LEU A 1 64 ? 4.714 6.206 -15.974 1.00 92.44 64 LEU A O 1
ATOM 489 N N . TRP A 1 65 ? 5.465 5.040 -17.743 1.00 92.31 65 TRP A N 1
ATOM 490 C CA . TRP A 1 65 ? 5.356 3.732 -17.092 1.00 92.31 65 TRP A CA 1
ATOM 491 C C . TRP A 1 65 ? 6.255 3.673 -15.853 1.00 92.31 65 TRP A C 1
ATOM 493 O O . TRP A 1 65 ? 5.781 3.351 -14.763 1.00 92.31 65 TRP A O 1
ATOM 503 N N . ARG A 1 66 ? 7.521 4.102 -15.983 1.00 93.94 66 ARG A N 1
ATOM 504 C CA . ARG A 1 66 ? 8.470 4.141 -14.857 1.00 93.94 66 ARG A CA 1
ATOM 505 C C . ARG A 1 66 ? 7.968 5.055 -13.743 1.00 93.94 66 ARG A C 1
ATOM 507 O O . ARG A 1 66 ? 8.022 4.678 -12.579 1.00 93.94 66 ARG A O 1
ATOM 514 N N . PHE A 1 67 ? 7.425 6.222 -14.084 1.00 94.12 67 PHE A N 1
ATOM 515 C CA . PHE A 1 67 ? 6.834 7.152 -13.123 1.00 94.12 67 PHE A CA 1
ATOM 516 C C . PHE A 1 67 ? 5.678 6.518 -12.337 1.00 94.12 67 PHE A C 1
ATOM 518 O O . PHE A 1 67 ? 5.633 6.619 -11.108 1.00 94.12 67 PHE A O 1
ATOM 525 N N . CYS A 1 68 ? 4.763 5.831 -13.026 1.00 91.94 68 CYS A N 1
ATOM 526 C CA . CYS A 1 68 ? 3.661 5.113 -12.391 1.00 91.94 68 CYS A CA 1
ATOM 527 C C . CYS A 1 68 ? 4.173 3.999 -11.467 1.00 91.94 68 CYS A C 1
ATOM 529 O O . CYS A 1 68 ? 3.717 3.898 -10.328 1.00 91.94 68 CYS A O 1
ATOM 531 N N . CYS A 1 69 ? 5.157 3.213 -11.908 1.00 90.56 69 CYS A N 1
ATOM 532 C CA . CYS A 1 69 ? 5.761 2.152 -11.103 1.00 90.56 69 CYS A CA 1
ATOM 533 C C . CYS A 1 69 ? 6.527 2.695 -9.884 1.00 90.56 69 CYS A C 1
ATOM 535 O O . CYS A 1 69 ? 6.421 2.120 -8.802 1.00 90.56 69 CYS A O 1
ATOM 537 N N . LEU A 1 70 ? 7.228 3.829 -10.004 1.00 93.50 70 LEU A N 1
ATOM 538 C CA . LEU A 1 70 ? 7.877 4.515 -8.878 1.00 93.50 70 LEU A CA 1
ATOM 539 C C . LEU A 1 70 ? 6.852 4.996 -7.845 1.00 93.50 70 LEU A C 1
ATOM 541 O O . LEU A 1 70 ? 7.018 4.762 -6.646 1.00 93.50 70 LEU A O 1
ATOM 545 N N . CYS A 1 71 ? 5.764 5.624 -8.301 1.00 92.06 71 CYS A N 1
ATOM 546 C CA . CYS A 1 71 ? 4.664 6.032 -7.428 1.00 92.06 71 CYS A CA 1
ATOM 547 C C . CYS A 1 71 ? 4.012 4.824 -6.740 1.00 92.06 71 CYS A C 1
ATOM 549 O O . CYS A 1 71 ? 3.711 4.887 -5.548 1.00 92.06 71 CYS A O 1
ATOM 551 N N . LEU A 1 72 ? 3.832 3.711 -7.457 1.00 88.31 72 LEU A N 1
ATOM 552 C CA . LEU A 1 72 ? 3.299 2.467 -6.902 1.00 88.31 72 LEU A CA 1
ATOM 553 C C . LEU A 1 72 ? 4.241 1.868 -5.850 1.00 88.31 72 LEU A C 1
ATOM 555 O O . LEU A 1 72 ? 3.790 1.506 -4.765 1.00 88.31 72 LEU A O 1
ATOM 559 N N . TYR A 1 73 ? 5.546 1.821 -6.124 1.00 89.81 73 TYR A N 1
ATOM 560 C CA . TYR A 1 73 ? 6.556 1.367 -5.168 1.00 89.81 73 TYR A CA 1
ATOM 561 C C . TYR A 1 73 ? 6.519 2.204 -3.883 1.00 89.81 73 TYR A C 1
ATOM 563 O O . TYR A 1 73 ? 6.477 1.664 -2.776 1.00 89.81 73 TYR A O 1
ATOM 571 N N . GLN A 1 74 ? 6.450 3.532 -4.012 1.00 92.06 74 GLN A N 1
ATOM 572 C CA . GLN A 1 74 ? 6.301 4.431 -2.868 1.00 92.06 74 GLN A CA 1
ATOM 573 C C . GLN A 1 74 ? 4.974 4.212 -2.139 1.00 92.06 74 GLN A C 1
ATOM 575 O O . GLN A 1 74 ? 4.958 4.213 -0.912 1.00 92.06 74 GLN A O 1
ATOM 580 N N . ALA A 1 75 ? 3.870 3.971 -2.850 1.00 86.06 75 ALA A N 1
ATOM 581 C CA . ALA A 1 75 ? 2.580 3.652 -2.242 1.00 86.06 75 ALA A CA 1
ATOM 582 C C . ALA A 1 75 ? 2.626 2.365 -1.410 1.00 86.06 75 ALA A C 1
ATOM 584 O O . ALA A 1 75 ? 2.107 2.345 -0.292 1.00 86.06 75 ALA A O 1
ATOM 585 N N . LEU A 1 76 ? 3.307 1.328 -1.899 1.00 84.19 76 LEU A N 1
ATOM 586 C CA . LEU A 1 76 ? 3.536 0.090 -1.154 1.00 84.19 76 LEU A CA 1
ATOM 587 C C . LEU A 1 76 ? 4.418 0.329 0.079 1.00 84.19 76 LEU A C 1
ATOM 589 O O . LEU A 1 76 ? 4.080 -0.123 1.174 1.00 84.19 76 LEU A O 1
ATOM 593 N N . ALA A 1 77 ? 5.496 1.106 -0.061 1.00 87.62 77 ALA A N 1
ATOM 594 C CA . ALA A 1 77 ? 6.350 1.487 1.061 1.00 87.62 77 ALA A CA 1
ATOM 595 C C . ALA A 1 77 ? 5.577 2.295 2.124 1.00 87.62 77 ALA A C 1
ATOM 597 O O . ALA A 1 77 ? 5.725 2.058 3.327 1.00 87.62 77 ALA A O 1
ATOM 598 N N . MET A 1 78 ? 4.712 3.219 1.697 1.00 88.06 78 MET A N 1
ATOM 599 C CA . MET A 1 78 ? 3.825 3.986 2.574 1.00 88.06 78 MET A CA 1
ATOM 600 C C . MET A 1 78 ? 2.817 3.082 3.288 1.00 88.06 78 MET A C 1
ATOM 602 O O . MET A 1 78 ? 2.646 3.201 4.499 1.00 88.06 78 MET A O 1
ATOM 606 N N . ALA A 1 79 ? 2.176 2.152 2.576 1.00 81.62 79 ALA A N 1
ATOM 607 C CA . ALA A 1 79 ? 1.257 1.188 3.177 1.00 81.62 79 ALA A CA 1
ATOM 608 C C . ALA A 1 79 ? 1.958 0.356 4.261 1.00 81.62 79 ALA A C 1
ATOM 610 O O . ALA A 1 79 ? 1.445 0.230 5.373 1.00 81.62 79 ALA A O 1
ATOM 611 N N . TRP A 1 80 ? 3.173 -0.118 3.970 1.00 84.69 80 TRP A N 1
ATOM 612 C CA . TRP A 1 80 ? 3.992 -0.876 4.911 1.00 84.69 80 TRP A CA 1
ATOM 613 C C . TRP A 1 80 ? 4.273 -0.111 6.209 1.00 84.69 80 TRP A C 1
ATOM 615 O O . TRP A 1 80 ? 4.006 -0.628 7.296 1.00 84.69 80 TRP A O 1
ATOM 625 N N . VAL A 1 81 ? 4.763 1.135 6.123 1.00 86.88 81 VAL A N 1
ATOM 626 C CA . VAL A 1 81 ? 5.066 1.923 7.333 1.00 86.88 81 VAL A CA 1
ATOM 627 C C . VAL A 1 81 ? 3.799 2.288 8.097 1.00 86.88 81 VAL A C 1
ATOM 629 O O . VAL A 1 81 ? 3.797 2.310 9.325 1.00 86.88 81 VAL A O 1
ATOM 632 N N . LEU A 1 82 ? 2.705 2.556 7.383 1.00 83.31 82 LEU A N 1
ATOM 633 C CA . LEU A 1 82 ? 1.438 2.922 7.991 1.00 83.31 82 LEU A CA 1
ATOM 634 C C . LEU A 1 82 ? 0.894 1.772 8.852 1.00 83.31 82 LEU A C 1
ATOM 636 O O . LEU A 1 82 ? 0.387 2.039 9.940 1.00 83.31 82 LEU A O 1
ATOM 640 N N . MET A 1 83 ? 1.051 0.513 8.420 1.00 75.94 83 MET A N 1
ATOM 641 C CA . MET A 1 83 ? 0.635 -0.671 9.192 1.00 75.94 83 MET A CA 1
ATOM 642 C C . MET A 1 83 ? 1.412 -0.841 10.503 1.00 75.94 83 MET A C 1
ATOM 644 O O . MET A 1 83 ? 0.931 -1.505 11.416 1.00 75.94 83 MET A O 1
ATOM 648 N N . GLN A 1 84 ? 2.611 -0.264 10.592 1.00 82.19 84 GLN A N 1
ATOM 649 C CA . GLN A 1 84 ? 3.473 -0.335 11.772 1.00 82.19 84 GLN A CA 1
ATOM 650 C C . GLN A 1 84 ? 3.651 1.031 12.443 1.00 82.19 84 GLN A C 1
ATOM 652 O O . GLN A 1 84 ? 4.581 1.228 13.225 1.00 82.19 84 GLN A O 1
ATOM 657 N N . ARG A 1 85 ? 2.809 2.016 12.112 1.00 83.94 85 ARG A N 1
ATOM 658 C CA . ARG A 1 85 ? 3.046 3.413 12.482 1.00 83.94 85 ARG A CA 1
ATOM 659 C C . ARG A 1 85 ? 3.104 3.613 13.989 1.00 83.94 85 ARG A C 1
ATOM 661 O O . ARG A 1 85 ? 3.968 4.348 14.456 1.00 83.94 85 ARG A O 1
ATOM 668 N N . ASP A 1 86 ? 2.235 2.967 14.755 1.00 79.19 86 ASP A N 1
ATOM 669 C CA . ASP A 1 86 ? 2.217 3.118 16.216 1.00 79.19 86 ASP A CA 1
ATOM 670 C C . ASP A 1 86 ? 3.475 2.514 16.861 1.00 79.19 86 ASP A C 1
ATOM 672 O O . ASP A 1 86 ? 4.047 3.076 17.798 1.00 79.19 86 ASP A O 1
ATOM 676 N N . GLN A 1 87 ? 3.981 1.416 16.295 1.00 83.88 87 GLN A N 1
ATOM 677 C CA . GLN A 1 87 ? 5.230 0.784 16.712 1.00 83.88 87 GLN A CA 1
ATOM 678 C C . GLN A 1 87 ? 6.440 1.640 16.320 1.00 83.88 87 GLN A C 1
ATOM 680 O O . GLN A 1 87 ? 7.319 1.883 17.148 1.00 83.88 87 GLN A O 1
ATOM 685 N N . VAL A 1 88 ? 6.466 2.149 15.082 1.00 84.75 88 VAL A N 1
ATOM 686 C CA . VAL A 1 88 ? 7.534 3.017 14.570 1.00 84.75 88 VAL A CA 1
ATOM 687 C C . VAL A 1 88 ? 7.585 4.311 15.361 1.00 84.75 88 VAL A C 1
ATOM 689 O O . VAL A 1 88 ? 8.672 4.708 15.751 1.00 84.75 88 VAL A O 1
ATOM 692 N N . THR A 1 89 ? 6.441 4.935 15.657 1.00 82.81 89 THR A N 1
ATOM 693 C CA . THR A 1 89 ? 6.345 6.185 16.427 1.00 82.81 89 THR A CA 1
ATOM 694 C C . THR A 1 89 ? 6.577 6.017 17.923 1.00 82.81 89 THR A C 1
ATOM 696 O O . THR A 1 89 ? 6.610 7.026 18.611 1.00 82.81 89 THR A O 1
ATOM 699 N N . GLY A 1 90 ? 6.790 4.808 18.447 1.00 77.00 90 GLY A N 1
ATOM 700 C CA . GLY A 1 90 ? 7.170 4.605 19.848 1.00 77.00 90 GLY A CA 1
ATOM 701 C C . GLY A 1 90 ? 6.018 4.515 20.860 1.00 77.00 90 GLY A C 1
ATOM 702 O O . GLY A 1 90 ? 6.302 4.491 22.057 1.00 77.00 90 GLY A O 1
ATOM 703 N N . GLY A 1 91 ? 4.759 4.447 20.408 1.00 79.56 91 GLY A N 1
ATOM 704 C CA . GLY A 1 91 ? 3.574 4.258 21.258 1.00 79.56 91 GLY A CA 1
ATOM 705 C C . GLY A 1 91 ? 3.399 5.301 22.373 1.00 79.56 91 GLY A C 1
ATOM 706 O O . GLY A 1 91 ? 3.871 6.435 22.269 1.00 79.56 91 GLY A O 1
ATOM 707 N N . ASP A 1 92 ? 2.742 4.898 23.464 1.00 78.12 92 ASP A N 1
ATOM 708 C CA . ASP A 1 92 ? 2.374 5.780 24.587 1.00 78.12 92 ASP A CA 1
ATOM 709 C C . ASP A 1 92 ? 3.585 6.431 25.275 1.00 78.12 92 ASP A C 1
ATOM 711 O O . ASP A 1 92 ? 3.530 7.587 25.698 1.00 78.12 92 ASP A O 1
ATOM 715 N N . PHE A 1 93 ? 4.729 5.736 25.309 1.00 79.56 93 PHE A N 1
ATOM 716 C CA . PHE A 1 93 ? 5.980 6.256 25.874 1.00 79.56 93 PHE A CA 1
ATOM 717 C C . PHE A 1 93 ? 6.473 7.533 25.164 1.00 79.56 93 PHE A C 1
ATOM 719 O O . PHE A 1 93 ? 7.136 8.370 25.783 1.00 79.56 93 PHE A O 1
ATOM 726 N N . MET A 1 94 ? 6.123 7.750 23.887 1.00 81.88 94 MET A N 1
ATOM 727 C CA . MET A 1 94 ? 6.457 9.007 23.204 1.00 81.88 94 MET A CA 1
ATOM 728 C C . MET A 1 94 ? 5.697 10.223 23.699 1.00 81.88 94 MET A C 1
ATOM 730 O O . MET A 1 94 ? 6.185 11.328 23.470 1.00 81.88 94 MET A O 1
ATOM 734 N N . GLY A 1 95 ? 4.578 10.061 24.406 1.00 80.56 95 GLY A N 1
ATOM 735 C CA . GLY A 1 95 ? 3.954 11.181 25.111 1.00 80.56 95 GLY A CA 1
ATOM 736 C C . GLY A 1 95 ? 4.940 11.833 26.083 1.00 80.56 95 GLY A C 1
ATOM 737 O O . GLY A 1 95 ? 5.146 13.042 26.036 1.00 80.56 95 GLY A O 1
ATOM 738 N N . TYR A 1 96 ? 5.638 11.011 26.870 1.00 82.38 96 TYR A N 1
ATOM 739 C CA . TYR A 1 96 ? 6.665 11.458 27.812 1.00 82.38 96 TYR A CA 1
ATOM 740 C C . TYR A 1 96 ? 7.963 11.889 27.117 1.00 82.38 96 TYR A C 1
ATOM 742 O O . TYR A 1 96 ? 8.516 12.940 27.413 1.00 82.38 96 TYR A O 1
ATOM 750 N N . ALA A 1 97 ? 8.468 11.132 26.140 1.00 82.62 97 ALA A N 1
ATOM 751 C CA . ALA A 1 97 ? 9.730 11.514 25.498 1.00 82.62 97 ALA A CA 1
ATOM 752 C C . ALA A 1 97 ? 9.640 12.835 24.711 1.00 82.62 97 ALA A C 1
ATOM 754 O O . ALA A 1 97 ? 10.650 13.517 24.556 1.00 82.62 97 ALA A O 1
ATOM 755 N N . ARG A 1 98 ? 8.445 13.216 24.235 1.00 82.06 98 ARG A N 1
ATOM 756 C CA . ARG A 1 98 ? 8.206 14.520 23.597 1.00 82.06 98 ARG A CA 1
ATOM 757 C C . ARG A 1 98 ? 8.233 15.694 24.575 1.00 82.06 98 ARG A C 1
ATOM 759 O O . ARG A 1 98 ? 8.438 16.812 24.118 1.00 82.06 98 ARG A O 1
ATOM 766 N N . SER A 1 99 ? 8.044 15.469 25.879 1.00 84.38 99 SER A N 1
ATOM 767 C CA . SER A 1 99 ? 8.203 16.528 26.885 1.00 84.38 99 SER A CA 1
ATOM 768 C C . SER A 1 99 ? 9.667 16.770 27.259 1.00 84.38 99 SER A C 1
ATOM 770 O O . SER A 1 99 ? 9.971 17.749 27.934 1.00 84.38 99 SER A O 1
ATOM 772 N N . LEU A 1 100 ? 10.585 15.895 26.834 1.00 84.31 100 LEU A N 1
ATOM 773 C CA . LEU A 1 100 ? 12.016 16.100 27.025 1.00 84.31 100 LEU A CA 1
ATOM 774 C C . LEU A 1 100 ? 12.556 17.101 25.988 1.00 84.31 100 LEU A C 1
ATOM 776 O O . LEU A 1 100 ? 12.127 17.072 24.831 1.00 84.31 100 LEU A O 1
ATOM 780 N N . PRO A 1 101 ? 13.547 17.939 26.348 1.00 85.06 101 PRO A N 1
ATOM 781 C CA . PRO A 1 101 ? 14.171 18.904 25.442 1.00 85.06 101 PRO A CA 1
ATOM 782 C C . PRO A 1 101 ? 15.128 18.205 24.460 1.00 85.06 101 PRO A C 1
ATOM 784 O O . PRO A 1 101 ? 16.343 18.394 24.487 1.00 85.06 101 PRO A O 1
ATOM 787 N N . VAL A 1 102 ? 14.591 17.342 23.597 1.00 83.06 102 VAL A N 1
ATOM 788 C CA . VAL A 1 102 ? 15.355 16.651 22.555 1.00 83.06 102 VAL A CA 1
ATOM 789 C C . VAL A 1 102 ? 15.372 17.523 21.300 1.00 83.06 102 VAL A C 1
ATOM 791 O O . VAL A 1 102 ? 14.309 17.870 20.780 1.00 83.06 102 VAL A O 1
ATOM 794 N N . PRO A 1 103 ? 16.549 17.867 20.751 1.00 86.12 103 PRO A N 1
ATOM 795 C CA . PRO A 1 103 ? 16.608 18.667 19.540 1.00 86.12 103 PRO A CA 1
ATOM 796 C C . PRO A 1 103 ? 15.992 17.900 18.355 1.00 86.12 103 PRO A C 1
ATOM 798 O O . PRO A 1 103 ? 16.220 16.695 18.193 1.00 86.12 103 PRO A O 1
ATOM 801 N N . PRO A 1 104 ? 15.269 18.587 17.453 1.00 83.31 104 PRO A N 1
ATOM 802 C CA . PRO A 1 104 ? 14.479 17.948 16.397 1.00 83.31 104 PRO A CA 1
ATOM 803 C C . PRO A 1 104 ? 15.324 17.122 15.418 1.00 83.31 104 PRO A C 1
ATOM 805 O O . PRO A 1 104 ? 14.842 16.145 14.851 1.00 83.31 104 PRO A O 1
ATOM 808 N N . ARG A 1 105 ? 16.603 17.478 15.232 1.00 85.38 105 ARG A N 1
ATOM 809 C CA . ARG A 1 105 ? 17.545 16.706 14.404 1.00 85.38 105 ARG A CA 1
ATOM 810 C C . ARG A 1 105 ? 17.828 15.323 14.992 1.00 85.38 105 ARG A C 1
ATOM 812 O O . ARG A 1 105 ? 17.872 14.347 14.253 1.00 85.38 105 ARG A O 1
ATOM 819 N N . GLN A 1 106 ? 17.988 15.242 16.312 1.00 84.62 106 GLN A N 1
ATOM 820 C CA . GLN A 1 106 ? 18.259 13.984 17.005 1.00 84.62 106 GLN A CA 1
ATOM 821 C C . GLN A 1 106 ? 17.031 13.071 16.999 1.00 84.62 106 GLN A C 1
ATOM 823 O O . GLN A 1 106 ? 17.168 11.884 16.722 1.00 84.62 106 GLN A O 1
ATOM 828 N N . ALA A 1 107 ? 15.838 13.629 17.228 1.00 81.94 107 ALA A N 1
ATOM 829 C CA . ALA A 1 107 ? 14.587 12.877 17.129 1.00 81.94 107 ALA A CA 1
ATOM 830 C C . ALA A 1 107 ? 14.405 12.267 15.727 1.00 81.94 107 ALA A C 1
ATOM 832 O O . ALA A 1 107 ? 14.199 11.063 15.607 1.00 81.94 107 ALA A O 1
ATOM 833 N N . ARG A 1 108 ? 14.619 13.060 14.666 1.00 82.69 108 ARG A N 1
ATOM 834 C CA . ARG A 1 108 ? 14.545 12.573 13.278 1.00 82.69 108 ARG A CA 1
ATOM 835 C C . ARG A 1 108 ? 15.572 11.492 12.956 1.00 82.69 108 ARG A C 1
ATOM 837 O O . ARG A 1 108 ? 15.250 10.562 12.227 1.00 82.69 108 ARG A O 1
ATOM 844 N N . ALA A 1 109 ? 16.795 11.605 13.473 1.00 85.62 109 ALA A N 1
ATOM 845 C CA . ALA A 1 109 ? 17.810 10.572 13.280 1.00 85.62 109 ALA A CA 1
ATOM 846 C C . ALA A 1 109 ? 17.373 9.241 13.916 1.00 85.62 109 ALA A C 1
ATOM 848 O O . ALA A 1 109 ? 17.501 8.192 13.292 1.00 85.62 109 ALA A O 1
ATOM 849 N N . VAL A 1 110 ? 16.793 9.285 15.121 1.00 85.69 110 VAL A N 1
ATOM 850 C CA . VAL A 1 110 ? 16.232 8.093 15.775 1.00 85.69 110 VAL A CA 1
ATOM 851 C C . VAL A 1 110 ? 15.057 7.525 14.978 1.00 85.69 110 VAL A C 1
ATOM 853 O O . VAL A 1 110 ? 15.026 6.319 14.743 1.00 85.69 110 VAL A O 1
ATOM 856 N N . ASP A 1 111 ? 14.131 8.370 14.514 1.00 85.50 111 ASP A N 1
ATOM 857 C CA . ASP A 1 111 ? 13.000 7.938 13.683 1.00 85.50 111 ASP A CA 1
ATOM 858 C C . ASP A 1 111 ? 13.474 7.258 12.389 1.00 85.50 111 ASP A C 1
ATOM 860 O O . ASP A 1 111 ? 12.945 6.212 12.024 1.00 85.50 111 ASP A O 1
ATOM 864 N N . MET A 1 112 ? 14.516 7.791 11.741 1.00 85.00 112 MET A N 1
ATOM 865 C CA . MET A 1 112 ? 15.122 7.196 10.545 1.00 85.00 112 MET A CA 1
ATOM 866 C C . MET A 1 112 ? 15.751 5.832 10.813 1.00 85.00 112 MET A C 1
ATOM 868 O O . MET A 1 112 ? 15.552 4.912 10.027 1.00 85.00 112 MET A O 1
ATOM 872 N N . VAL A 1 113 ? 16.477 5.670 11.922 1.00 87.06 113 VAL A N 1
ATOM 873 C CA . VAL A 1 113 ? 17.083 4.374 12.273 1.00 87.06 113 VAL A CA 1
ATOM 874 C C . VAL A 1 113 ? 16.005 3.327 12.560 1.00 87.06 113 VAL A C 1
ATOM 876 O O . VAL A 1 113 ? 16.102 2.195 12.088 1.00 87.06 113 VAL A O 1
ATOM 879 N N . VAL A 1 114 ? 14.949 3.699 13.291 1.00 87.00 114 VAL A N 1
ATOM 880 C CA . VAL A 1 114 ? 13.814 2.801 13.562 1.00 87.00 114 VAL A CA 1
ATOM 881 C C . VAL A 1 114 ? 13.069 2.459 12.270 1.00 87.00 114 VAL A C 1
ATOM 883 O O . VAL A 1 114 ? 12.719 1.301 12.058 1.00 87.00 114 VAL A O 1
ATOM 886 N N . LEU A 1 115 ? 12.864 3.439 11.386 1.00 87.50 115 LEU A N 1
ATOM 887 C CA . LEU A 1 115 ? 12.234 3.234 10.084 1.00 87.50 115 LEU A CA 1
ATOM 888 C C . LEU A 1 115 ? 13.064 2.298 9.196 1.00 87.50 115 LEU A C 1
ATOM 890 O O . LEU A 1 115 ? 12.509 1.391 8.583 1.00 87.50 115 LEU A O 1
ATOM 894 N N . LEU A 1 116 ? 14.387 2.467 9.162 1.00 86.00 116 LEU A N 1
ATOM 895 C CA . LEU A 1 116 ? 15.286 1.598 8.404 1.00 86.00 116 LEU A CA 1
ATOM 896 C C . LEU A 1 116 ? 15.207 0.149 8.904 1.00 86.00 116 LEU A C 1
ATOM 898 O O . LEU A 1 116 ? 15.082 -0.771 8.098 1.00 86.00 116 LEU A O 1
ATOM 902 N N . ALA A 1 117 ? 15.194 -0.051 10.226 1.00 83.69 117 ALA A N 1
ATOM 903 C CA . ALA A 1 117 ? 15.000 -1.371 10.820 1.00 83.69 117 ALA A CA 1
ATOM 904 C C . ALA A 1 117 ? 13.636 -1.976 10.433 1.00 83.69 117 ALA A C 1
ATOM 906 O O . ALA A 1 117 ? 13.560 -3.149 10.056 1.00 83.69 117 ALA A O 1
ATOM 907 N N . ALA A 1 118 ? 12.574 -1.164 10.452 1.00 83.19 118 ALA A N 1
ATOM 908 C CA . ALA A 1 118 ? 11.229 -1.576 10.054 1.00 83.19 118 ALA A CA 1
ATOM 909 C C . ALA A 1 118 ? 11.090 -1.891 8.555 1.00 83.19 118 ALA A C 1
ATOM 911 O O . ALA A 1 118 ? 10.234 -2.685 8.158 1.00 83.19 118 ALA A O 1
ATOM 912 N N . ASN A 1 119 ? 11.948 -1.305 7.722 1.00 85.62 119 ASN A N 1
ATOM 913 C CA . ASN A 1 119 ? 11.987 -1.516 6.279 1.00 85.62 119 ASN A CA 1
ATOM 914 C C . ASN A 1 119 ? 12.857 -2.694 5.845 1.00 85.62 119 ASN A C 1
ATOM 916 O O . ASN A 1 119 ? 12.950 -2.936 4.646 1.00 85.62 119 ASN A O 1
ATOM 920 N N . SER A 1 120 ? 13.475 -3.432 6.770 1.00 78.31 120 SER A N 1
ATOM 921 C CA . SER A 1 120 ? 14.388 -4.531 6.429 1.00 78.31 120 SER A CA 1
ATOM 922 C C . SER A 1 120 ? 13.861 -5.491 5.342 1.00 78.31 120 SER A C 1
ATOM 924 O O . SER A 1 120 ? 14.631 -5.761 4.423 1.00 78.31 120 SER A O 1
ATOM 926 N N . PRO A 1 121 ? 12.577 -5.923 5.312 1.00 77.19 121 PRO A N 1
ATOM 927 C CA . PRO A 1 121 ? 12.076 -6.764 4.220 1.00 77.19 121 PRO A CA 1
ATOM 928 C C . PRO A 1 121 ? 11.939 -6.019 2.886 1.00 77.19 121 PRO A C 1
ATOM 930 O O . PRO A 1 121 ? 12.225 -6.583 1.836 1.00 77.19 121 PRO A O 1
ATOM 933 N N . LEU A 1 122 ? 11.527 -4.746 2.911 1.00 80.94 122 LEU A N 1
ATOM 934 C CA . LEU A 1 122 ? 11.404 -3.918 1.706 1.00 80.94 122 LEU A CA 1
ATOM 935 C C . LEU A 1 122 ? 12.768 -3.585 1.097 1.00 80.94 122 LEU A C 1
ATOM 937 O O . LEU A 1 122 ? 12.868 -3.449 -0.116 1.00 80.94 122 LEU A O 1
ATOM 941 N N . LEU A 1 123 ? 13.811 -3.472 1.926 1.00 85.69 123 LEU A N 1
ATOM 942 C CA . LEU A 1 123 ? 15.180 -3.199 1.487 1.00 85.69 123 LEU A CA 1
ATOM 943 C C . LEU A 1 123 ? 15.836 -4.393 0.781 1.00 85.69 123 LEU A C 1
ATOM 945 O O . LEU A 1 123 ? 16.825 -4.189 0.083 1.00 85.69 123 LEU A O 1
ATOM 949 N N . LEU A 1 124 ? 15.279 -5.606 0.895 1.00 84.19 124 LEU A N 1
ATOM 950 C CA . LEU A 1 124 ? 15.778 -6.770 0.156 1.00 84.19 124 LEU A CA 1
ATOM 951 C C . LEU A 1 124 ? 15.663 -6.567 -1.361 1.00 84.19 124 LEU A C 1
ATOM 953 O O . LEU A 1 124 ? 16.597 -6.906 -2.079 1.00 84.19 124 LEU A O 1
ATOM 957 N N . LEU A 1 125 ? 14.567 -5.965 -1.837 1.00 87.44 125 LEU A N 1
ATOM 958 C CA . LEU A 1 125 ? 14.324 -5.699 -3.263 1.00 87.44 125 LEU A CA 1
ATOM 959 C C . LEU A 1 125 ? 15.426 -4.813 -3.892 1.00 87.44 125 LEU A C 1
ATOM 961 O O . LEU A 1 125 ? 16.088 -5.264 -4.829 1.00 87.44 125 LEU A O 1
ATOM 965 N N . PRO A 1 126 ? 15.693 -3.585 -3.392 1.00 90.38 126 PRO A N 1
ATOM 966 C CA . PRO A 1 126 ? 16.764 -2.747 -3.921 1.00 90.38 126 PRO A CA 1
ATOM 967 C C . PRO A 1 126 ? 18.158 -3.318 -3.637 1.00 90.38 126 PRO A C 1
ATOM 969 O O . PRO A 1 126 ? 19.051 -3.123 -4.454 1.00 90.38 126 PRO A O 1
ATOM 972 N N . ALA A 1 127 ? 18.364 -4.043 -2.529 1.00 88.56 127 ALA A N 1
ATOM 973 C CA . ALA A 1 127 ? 19.649 -4.687 -2.253 1.00 88.56 127 ALA A CA 1
ATOM 974 C C . ALA A 1 127 ? 19.969 -5.783 -3.282 1.00 88.56 127 ALA A C 1
ATOM 976 O O . ALA A 1 127 ? 21.075 -5.812 -3.815 1.00 88.56 127 ALA A O 1
ATOM 977 N N . ALA A 1 128 ? 18.999 -6.639 -3.614 1.00 86.31 128 ALA A N 1
ATOM 978 C CA . ALA A 1 128 ? 19.159 -7.663 -4.642 1.00 86.31 128 ALA A CA 1
ATOM 979 C C . ALA A 1 128 ? 19.400 -7.050 -6.028 1.00 86.31 128 ALA A C 1
ATOM 981 O O . ALA A 1 128 ? 20.280 -7.506 -6.755 1.00 86.31 128 ALA A O 1
ATOM 982 N N . ALA A 1 129 ? 18.688 -5.970 -6.365 1.00 88.12 129 ALA A N 1
ATOM 983 C CA . ALA A 1 129 ? 18.928 -5.235 -7.604 1.00 88.12 129 ALA A CA 1
ATOM 984 C C . ALA A 1 129 ? 20.340 -4.628 -7.661 1.00 88.12 129 ALA A C 1
ATOM 986 O O . ALA A 1 129 ? 20.997 -4.723 -8.691 1.00 88.12 129 ALA A O 1
ATOM 987 N N . LEU A 1 130 ? 20.840 -4.062 -6.556 1.00 90.00 130 LEU A N 1
ATOM 988 C CA . LEU A 1 130 ? 22.198 -3.517 -6.486 1.00 90.00 130 LEU A CA 1
ATOM 989 C C . LEU A 1 130 ? 23.260 -4.610 -6.671 1.00 90.00 130 LEU A C 1
ATOM 991 O O . LEU A 1 130 ? 24.209 -4.413 -7.424 1.00 90.00 130 LEU A O 1
ATOM 995 N N . VAL A 1 131 ? 23.088 -5.767 -6.022 1.00 88.06 131 VAL A N 1
ATOM 996 C CA . VAL A 1 131 ? 23.982 -6.926 -6.198 1.00 88.06 131 VAL A CA 1
ATOM 997 C C . VAL A 1 131 ? 23.992 -7.381 -7.656 1.00 88.06 131 VAL A C 1
ATOM 999 O O . VAL A 1 131 ? 25.060 -7.633 -8.209 1.00 88.06 131 VAL A O 1
ATOM 1002 N N . TRP A 1 132 ? 22.820 -7.448 -8.292 1.00 87.62 132 TRP A N 1
ATOM 1003 C CA . TRP A 1 132 ? 22.703 -7.828 -9.697 1.00 87.62 132 TRP A CA 1
ATOM 1004 C C . TRP A 1 132 ? 23.428 -6.851 -10.630 1.00 87.62 132 TRP A C 1
ATOM 1006 O O . TRP A 1 132 ? 24.222 -7.288 -11.462 1.00 87.62 132 TRP A O 1
ATOM 1016 N N . VAL A 1 133 ? 23.188 -5.548 -10.453 1.00 87.56 133 VAL A N 1
ATOM 1017 C CA . VAL A 1 133 ? 23.811 -4.457 -11.219 1.00 87.56 133 VAL A CA 1
ATOM 1018 C C . VAL A 1 133 ? 25.332 -4.511 -11.101 1.00 87.56 133 VAL A C 1
ATOM 1020 O O . VAL A 1 133 ? 26.025 -4.498 -12.109 1.00 87.56 133 VAL A O 1
ATOM 1023 N N . VAL A 1 134 ? 25.870 -4.645 -9.886 1.00 87.06 134 VAL A N 1
ATOM 1024 C CA . VAL A 1 134 ? 27.326 -4.721 -9.667 1.00 87.06 134 VAL A CA 1
ATOM 1025 C C . VAL A 1 134 ? 27.943 -5.966 -10.315 1.00 87.06 134 VAL A C 1
ATOM 1027 O O . VAL A 1 134 ? 29.088 -5.916 -10.752 1.00 87.06 134 VAL A O 1
ATOM 1030 N N . ALA A 1 135 ? 27.206 -7.077 -10.378 1.00 84.81 135 ALA A N 1
ATOM 1031 C CA . ALA A 1 135 ? 27.706 -8.331 -10.933 1.00 84.81 135 ALA A CA 1
ATOM 1032 C C . ALA A 1 135 ? 27.671 -8.400 -12.472 1.00 84.81 135 ALA A C 1
ATOM 1034 O O . ALA A 1 135 ? 28.443 -9.169 -13.041 1.00 84.81 135 ALA A O 1
ATOM 1035 N N . HIS A 1 136 ? 26.791 -7.643 -13.139 1.00 82.31 136 HIS A N 1
ATOM 1036 C CA . HIS A 1 136 ? 26.546 -7.780 -14.586 1.00 82.31 136 HIS A CA 1
ATOM 1037 C C . HIS A 1 136 ? 26.844 -6.532 -15.405 1.00 82.31 136 HIS A C 1
ATOM 1039 O O . HIS A 1 136 ? 27.186 -6.651 -16.582 1.00 82.31 136 HIS A O 1
ATOM 1045 N N . ASP A 1 137 ? 26.699 -5.346 -14.822 1.00 82.50 137 ASP A N 1
ATOM 1046 C CA . ASP A 1 137 ? 26.861 -4.111 -15.570 1.00 82.50 137 ASP A CA 1
ATOM 1047 C C . ASP A 1 137 ? 28.336 -3.693 -15.632 1.00 82.50 137 ASP A C 1
ATOM 1049 O O . ASP A 1 137 ? 29.121 -3.904 -14.706 1.00 82.50 137 ASP A O 1
ATOM 1053 N N . GLY A 1 138 ? 28.719 -3.034 -16.728 1.00 83.44 138 GLY A N 1
ATOM 1054 C CA . GLY A 1 138 ? 30.015 -2.360 -16.813 1.00 83.44 138 GLY A CA 1
ATOM 1055 C C . GLY A 1 138 ? 30.147 -1.235 -15.775 1.00 83.44 138 GLY A C 1
ATOM 1056 O O . GLY A 1 138 ? 29.152 -0.735 -15.251 1.00 83.44 138 GLY A O 1
ATOM 1057 N N . ALA A 1 139 ? 31.376 -0.775 -15.517 1.00 85.44 139 ALA A N 1
ATOM 1058 C CA . ALA A 1 139 ? 31.672 0.162 -14.425 1.00 85.44 139 ALA A CA 1
ATOM 1059 C C . ALA A 1 139 ? 30.799 1.436 -14.418 1.00 85.44 139 ALA A C 1
ATOM 1061 O O . ALA A 1 139 ? 30.315 1.846 -13.366 1.00 85.44 139 ALA A O 1
ATOM 1062 N N . LEU A 1 140 ? 30.571 2.062 -15.579 1.00 86.38 140 LEU A N 1
ATOM 1063 C CA . LEU A 1 140 ? 29.787 3.299 -15.669 1.00 86.38 140 LEU A CA 1
ATOM 1064 C C . LEU A 1 140 ? 28.267 3.058 -15.521 1.00 86.38 140 LEU A C 1
ATOM 1066 O O . LEU A 1 140 ? 27.665 3.713 -14.667 1.00 86.38 140 LEU A O 1
ATOM 1070 N N . PRO A 1 141 ? 27.632 2.121 -16.258 1.00 87.81 141 PRO A N 1
ATOM 1071 C CA . PRO A 1 141 ? 26.227 1.771 -16.030 1.00 87.81 141 PRO A CA 1
ATOM 1072 C C . PRO A 1 141 ? 25.947 1.300 -14.598 1.00 87.81 141 PRO A C 1
ATOM 1074 O O . PRO A 1 141 ? 24.961 1.734 -14.007 1.00 87.81 141 PRO A O 1
ATOM 1077 N N . ALA A 1 142 ? 26.856 0.526 -13.993 1.00 89.44 142 ALA A N 1
ATOM 1078 C CA . ALA A 1 142 ? 26.714 0.056 -12.618 1.00 89.44 142 ALA A CA 1
ATOM 1079 C C . ALA A 1 142 ? 26.609 1.211 -11.608 1.00 89.44 142 ALA A C 1
ATOM 1081 O O . ALA A 1 142 ? 25.774 1.182 -10.703 1.00 89.44 142 ALA A O 1
ATOM 1082 N N . VAL A 1 143 ? 27.413 2.267 -11.782 1.00 91.94 143 VAL A N 1
ATOM 1083 C CA . VAL A 1 143 ? 27.362 3.465 -10.928 1.00 91.94 143 VAL A CA 1
ATOM 1084 C C . VAL A 1 143 ? 26.049 4.226 -11.117 1.00 91.94 143 VAL A C 1
ATOM 1086 O O . VAL A 1 143 ? 25.432 4.631 -10.130 1.00 91.94 143 VAL A O 1
ATOM 1089 N N . LEU A 1 144 ? 25.592 4.410 -12.358 1.00 92.88 144 LEU A N 1
ATOM 1090 C CA . LEU A 1 144 ? 24.357 5.150 -12.648 1.00 92.88 144 LEU A CA 1
ATOM 1091 C C . LEU A 1 144 ? 23.110 4.397 -12.168 1.00 92.88 144 LEU A C 1
ATOM 1093 O O . LEU A 1 144 ? 22.234 4.989 -11.533 1.00 92.88 144 LEU A O 1
ATOM 1097 N N . HIS A 1 145 ? 23.050 3.087 -12.403 1.00 92.88 145 HIS A N 1
ATOM 1098 C CA . HIS A 1 145 ? 21.993 2.217 -11.896 1.00 92.88 145 HIS A CA 1
ATOM 1099 C C . HIS A 1 145 ? 22.028 2.123 -10.367 1.00 92.88 145 HIS A C 1
ATOM 1101 O O . HIS A 1 145 ? 20.987 2.236 -9.720 1.00 92.88 145 HIS A O 1
ATOM 1107 N N . GLY A 1 146 ? 23.214 2.020 -9.761 1.00 92.62 146 GLY A N 1
ATOM 1108 C CA . GLY A 1 146 ? 23.372 2.070 -8.309 1.00 92.62 146 GLY A CA 1
ATOM 1109 C C . GLY A 1 146 ? 22.865 3.386 -7.714 1.00 92.62 146 GLY A C 1
ATOM 1110 O O . GLY A 1 146 ? 22.112 3.376 -6.738 1.00 92.62 146 GLY A O 1
ATOM 1111 N N . LEU A 1 147 ? 23.192 4.523 -8.336 1.00 94.38 147 LEU A N 1
ATOM 1112 C CA . LEU A 1 147 ? 22.702 5.837 -7.919 1.00 94.38 147 LEU A CA 1
ATOM 1113 C C . LEU A 1 147 ? 21.173 5.942 -8.040 1.00 94.38 147 LEU A C 1
ATOM 1115 O O . LEU A 1 147 ? 20.530 6.455 -7.124 1.00 94.38 147 LEU A O 1
ATOM 1119 N N . PHE A 1 148 ? 20.582 5.412 -9.116 1.00 95.25 148 PHE A N 1
ATOM 1120 C CA . PHE A 1 148 ? 19.127 5.316 -9.270 1.00 95.25 148 PHE A CA 1
ATOM 1121 C C . PHE A 1 148 ? 18.490 4.527 -8.115 1.00 95.25 148 PHE A C 1
ATOM 1123 O O . PHE A 1 148 ? 17.546 5.008 -7.485 1.00 95.25 148 PHE A O 1
ATOM 1130 N N . VAL A 1 149 ? 19.029 3.345 -7.791 1.00 94.88 149 VAL A N 1
ATOM 1131 C CA . VAL A 1 149 ? 18.519 2.490 -6.705 1.00 94.88 149 VAL A CA 1
ATOM 1132 C C . VAL A 1 149 ? 18.628 3.195 -5.350 1.00 94.88 149 VAL A C 1
ATOM 1134 O O . VAL A 1 149 ? 17.683 3.175 -4.560 1.00 94.88 149 VAL A O 1
ATOM 1137 N N . VAL A 1 150 ? 19.739 3.885 -5.084 1.00 94.44 150 VAL A N 1
ATOM 1138 C CA . VAL A 1 150 ? 19.915 4.671 -3.853 1.00 94.44 150 VAL A CA 1
ATOM 1139 C C . VAL A 1 150 ? 18.884 5.799 -3.765 1.00 94.44 150 VAL A C 1
ATOM 1141 O O . VAL A 1 150 ? 18.255 5.978 -2.721 1.00 94.44 150 VAL A O 1
ATOM 1144 N N . GLN A 1 151 ? 18.653 6.539 -4.852 1.00 95.00 151 GLN A N 1
ATOM 1145 C CA . GLN A 1 151 ? 17.650 7.608 -4.879 1.00 95.00 151 GLN A CA 1
ATOM 1146 C C . GLN A 1 151 ? 16.228 7.077 -4.690 1.00 95.00 151 GLN A C 1
ATOM 1148 O O . GLN A 1 151 ? 15.456 7.679 -3.942 1.00 95.00 151 GLN A O 1
ATOM 1153 N N . LEU A 1 152 ? 15.898 5.927 -5.285 1.00 95.06 152 LEU A N 1
ATOM 1154 C CA . LEU A 1 152 ? 14.629 5.234 -5.060 1.00 95.06 152 LEU A CA 1
ATOM 1155 C C . LEU A 1 152 ? 14.409 4.945 -3.568 1.00 95.06 152 LEU A C 1
ATOM 1157 O O . LEU A 1 152 ? 13.343 5.253 -3.030 1.00 95.06 152 LEU A O 1
ATOM 1161 N N . VAL A 1 153 ? 15.423 4.404 -2.883 1.00 94.19 153 VAL A N 1
ATOM 1162 C CA . VAL A 1 153 ? 15.360 4.119 -1.440 1.00 94.19 153 VAL A CA 1
ATOM 1163 C C . VAL A 1 153 ? 15.185 5.404 -0.628 1.00 94.19 153 VAL A C 1
ATOM 1165 O O . VAL A 1 153 ? 14.350 5.442 0.277 1.00 94.19 153 VAL A O 1
ATOM 1168 N N . ILE A 1 154 ? 15.914 6.473 -0.965 1.00 93.75 154 ILE A N 1
ATOM 1169 C CA . ILE A 1 154 ? 15.807 7.772 -0.283 1.00 93.75 154 ILE A CA 1
ATOM 1170 C C . ILE A 1 154 ? 14.398 8.360 -0.437 1.00 93.75 154 ILE A C 1
ATOM 1172 O O . ILE A 1 154 ? 13.796 8.769 0.559 1.00 93.75 154 ILE A O 1
ATOM 1176 N N . LEU A 1 155 ? 13.846 8.387 -1.654 1.00 94.12 155 LEU A N 1
ATOM 1177 C CA . LEU A 1 155 ? 12.504 8.922 -1.901 1.00 94.12 155 LEU A CA 1
ATOM 1178 C C . LEU A 1 155 ? 11.418 8.073 -1.225 1.00 94.12 155 LEU A C 1
ATOM 1180 O O . LEU A 1 155 ? 10.482 8.628 -0.647 1.00 94.12 155 LEU A O 1
ATOM 1184 N N . ALA A 1 156 ? 11.559 6.744 -1.222 1.00 93.62 156 ALA A N 1
ATOM 1185 C CA . ALA A 1 156 ? 10.646 5.853 -0.508 1.00 93.62 156 ALA A CA 1
ATOM 1186 C C . ALA A 1 156 ? 10.682 6.091 1.012 1.00 93.62 156 ALA A C 1
ATOM 1188 O O . ALA A 1 156 ? 9.628 6.233 1.634 1.00 93.62 156 ALA A O 1
ATOM 1189 N N . ALA A 1 157 ? 11.872 6.226 1.607 1.00 91.81 157 ALA A N 1
ATOM 1190 C CA . ALA A 1 157 ? 12.022 6.552 3.026 1.00 91.81 157 ALA A CA 1
ATOM 1191 C C . ALA A 1 157 ? 11.444 7.939 3.366 1.00 91.81 157 ALA A C 1
ATOM 1193 O O . ALA A 1 157 ? 10.787 8.109 4.397 1.00 91.81 157 ALA A O 1
ATOM 1194 N N . ALA A 1 158 ? 11.625 8.930 2.486 1.00 91.81 158 ALA A N 1
ATOM 1195 C CA . ALA A 1 158 ? 11.034 10.257 2.645 1.00 91.81 158 ALA A CA 1
ATOM 1196 C C . ALA A 1 158 ? 9.495 10.217 2.595 1.00 91.81 158 ALA A C 1
ATOM 1198 O O . ALA A 1 158 ? 8.839 10.869 3.414 1.00 91.81 158 ALA A O 1
ATOM 1199 N N . ALA A 1 159 ? 8.913 9.420 1.691 1.00 92.38 159 ALA A N 1
ATOM 1200 C CA . ALA A 1 159 ? 7.465 9.218 1.600 1.00 92.38 159 ALA A CA 1
ATOM 1201 C C . ALA A 1 159 ? 6.913 8.568 2.874 1.00 92.38 159 ALA A C 1
ATOM 1203 O O . ALA A 1 159 ? 5.921 9.027 3.445 1.00 92.38 159 ALA A O 1
ATOM 1204 N N . GLN A 1 160 ? 7.607 7.550 3.380 1.00 92.12 160 GLN A N 1
ATOM 1205 C CA . GLN A 1 160 ? 7.250 6.890 4.628 1.00 92.12 160 GLN A CA 1
ATOM 1206 C C . GLN A 1 160 ? 7.311 7.835 5.831 1.00 92.12 160 GLN A C 1
ATOM 1208 O O . GLN A 1 160 ? 6.375 7.861 6.632 1.00 92.12 160 GLN A O 1
ATOM 1213 N N . LEU A 1 161 ? 8.358 8.661 5.940 1.00 89.75 161 LEU A N 1
ATOM 1214 C CA . LEU A 1 161 ? 8.455 9.660 7.005 1.00 89.75 161 LEU A CA 1
ATOM 1215 C C . LEU A 1 161 ? 7.310 10.679 6.922 1.00 89.75 161 LEU A C 1
ATOM 1217 O O . LEU A 1 161 ? 6.697 11.005 7.938 1.00 89.75 161 LEU A O 1
ATOM 1221 N N . ALA A 1 162 ? 6.969 11.145 5.716 1.00 89.06 162 ALA A N 1
ATOM 1222 C CA . ALA A 1 162 ? 5.839 12.048 5.514 1.00 89.06 162 ALA A CA 1
ATOM 1223 C C . ALA A 1 162 ? 4.512 11.431 5.994 1.00 89.06 162 ALA A C 1
ATOM 1225 O O . ALA A 1 162 ? 3.701 12.128 6.612 1.00 89.06 162 ALA A O 1
ATOM 1226 N N . CYS A 1 163 ? 4.306 10.128 5.778 1.00 87.81 163 CYS A N 1
ATOM 1227 C CA . CYS A 1 163 ? 3.155 9.390 6.300 1.00 87.81 163 CYS A CA 1
ATOM 1228 C C . CYS A 1 163 ? 3.165 9.267 7.828 1.00 87.81 163 CYS A C 1
ATOM 1230 O O . CYS A 1 163 ? 2.128 9.480 8.464 1.00 87.81 163 CYS A O 1
ATOM 1232 N N . VAL A 1 164 ? 4.317 8.956 8.427 1.00 86.44 164 VAL A N 1
ATOM 1233 C CA . VAL A 1 164 ? 4.477 8.854 9.887 1.00 86.44 164 VAL A CA 1
ATOM 1234 C C . VAL A 1 164 ? 4.125 10.184 10.565 1.00 86.44 164 VAL A C 1
ATOM 1236 O O . VAL A 1 164 ? 3.313 10.197 11.502 1.00 86.44 164 VAL A O 1
ATOM 1239 N N . ASP A 1 165 ? 4.627 11.289 10.008 1.00 84.19 165 ASP A N 1
ATOM 1240 C CA . ASP A 1 165 ? 4.414 12.666 10.472 1.00 84.19 165 ASP A CA 1
ATOM 1241 C C . ASP A 1 165 ? 3.041 13.255 10.093 1.00 84.19 165 ASP A C 1
ATOM 1243 O O . ASP A 1 165 ? 2.738 14.391 10.462 1.00 84.19 165 ASP A O 1
ATOM 1247 N N . ARG A 1 166 ? 2.199 12.521 9.346 1.00 83.44 166 ARG A N 1
ATOM 1248 C CA . ARG A 1 166 ? 0.912 12.990 8.779 1.00 83.44 166 ARG A CA 1
ATOM 1249 C C . ARG A 1 166 ? 1.029 14.226 7.874 1.00 83.44 166 ARG A C 1
ATOM 1251 O O . ARG A 1 166 ? 0.057 14.953 7.668 1.00 83.44 166 ARG A O 1
ATOM 1258 N N . ARG A 1 167 ? 2.201 14.460 7.284 1.00 86.06 167 ARG A N 1
ATOM 1259 C CA . ARG A 1 167 ? 2.469 15.577 6.365 1.00 86.06 167 ARG A CA 1
ATOM 1260 C C . ARG A 1 167 ? 2.224 15.153 4.918 1.00 86.06 167 ARG A C 1
ATOM 1262 O O . ARG A 1 167 ? 3.126 15.184 4.089 1.00 86.06 167 ARG A O 1
ATOM 1269 N N . TYR A 1 168 ? 0.987 14.765 4.609 1.00 85.44 168 TYR A N 1
ATOM 1270 C CA . TYR A 1 168 ? 0.621 14.193 3.305 1.00 85.44 168 TYR A CA 1
ATOM 1271 C C . TYR A 1 168 ? 0.842 15.135 2.116 1.00 85.44 168 TYR A C 1
ATOM 1273 O O . TYR A 1 168 ? 1.052 14.671 1.003 1.00 85.44 168 TYR A O 1
ATOM 1281 N N . ALA A 1 169 ? 0.854 16.451 2.338 1.00 85.25 169 ALA A N 1
ATOM 1282 C CA . ALA A 1 169 ? 1.110 17.419 1.273 1.00 85.25 169 ALA A CA 1
ATOM 1283 C C . ALA A 1 169 ? 2.526 17.281 0.667 1.00 85.25 169 ALA A C 1
ATOM 1285 O O . ALA A 1 169 ? 2.743 17.592 -0.501 1.00 85.25 169 ALA A O 1
ATOM 1286 N N . ARG A 1 170 ? 3.474 16.712 1.429 1.00 89.19 170 ARG A N 1
ATOM 1287 C CA . ARG A 1 170 ? 4.830 16.386 0.959 1.00 89.19 170 ARG A CA 1
ATOM 1288 C C . ARG A 1 170 ? 4.858 15.271 -0.081 1.00 89.19 170 ARG A C 1
ATOM 1290 O O . ARG A 1 170 ? 5.811 15.181 -0.845 1.00 89.19 170 ARG A O 1
ATOM 1297 N N . LEU A 1 171 ? 3.821 14.435 -0.138 1.00 89.19 171 LEU A N 1
ATOM 1298 C CA . LEU A 1 171 ? 3.746 13.354 -1.120 1.00 89.19 171 LEU A CA 1
ATOM 1299 C C . LEU A 1 171 ? 3.647 13.903 -2.548 1.00 89.19 171 LEU A C 1
ATOM 1301 O O . LEU A 1 171 ? 4.223 13.315 -3.454 1.00 89.19 171 LEU A O 1
ATOM 1305 N N . GLY A 1 172 ? 3.007 15.065 -2.742 1.00 87.25 172 GLY A N 1
ATOM 1306 C CA . GLY A 1 172 ? 2.994 15.752 -4.038 1.00 87.25 172 GLY A CA 1
ATOM 1307 C C . GLY A 1 172 ? 4.389 16.212 -4.472 1.00 87.25 172 GLY A C 1
ATOM 1308 O O . GLY A 1 172 ? 4.768 16.040 -5.625 1.00 87.25 172 GLY A O 1
ATOM 1309 N N . ALA A 1 173 ? 5.194 16.714 -3.531 1.00 89.25 173 ALA A N 1
ATOM 1310 C CA . ALA A 1 173 ? 6.580 17.099 -3.794 1.00 89.25 173 ALA A CA 1
ATOM 1311 C C . ALA A 1 173 ? 7.469 15.899 -4.164 1.00 89.25 173 ALA A C 1
ATOM 1313 O O . ALA A 1 173 ? 8.274 15.985 -5.090 1.00 89.25 173 ALA A O 1
ATOM 1314 N N . LEU A 1 174 ? 7.291 14.767 -3.480 1.00 92.75 174 LEU A N 1
ATOM 1315 C CA . LEU A 1 174 ? 8.004 13.526 -3.795 1.00 92.75 174 LEU A CA 1
ATOM 1316 C C . LEU A 1 174 ? 7.563 12.934 -5.137 1.00 92.75 174 LEU A C 1
ATOM 1318 O O . LEU A 1 174 ? 8.404 12.448 -5.887 1.00 92.75 174 LEU A O 1
ATOM 1322 N N . ALA A 1 175 ? 6.276 13.045 -5.481 1.00 92.25 175 ALA A N 1
ATOM 1323 C CA . ALA A 1 175 ? 5.787 12.657 -6.797 1.00 92.25 175 ALA A CA 1
ATOM 1324 C C . ALA A 1 175 ? 6.470 13.475 -7.905 1.00 92.25 175 ALA A C 1
ATOM 1326 O O . ALA A 1 175 ? 6.920 12.895 -8.882 1.00 92.25 175 ALA A O 1
ATOM 1327 N N . LEU A 1 176 ? 6.651 14.791 -7.738 1.00 92.56 176 LEU A N 1
ATOM 1328 C CA . LEU A 1 176 ? 7.395 15.604 -8.713 1.00 92.56 176 LEU A CA 1
ATOM 1329 C C . LEU A 1 176 ? 8.861 15.166 -8.855 1.00 92.56 176 LEU A C 1
ATOM 1331 O O . LEU A 1 176 ? 9.387 15.148 -9.965 1.00 92.56 176 LEU A O 1
ATOM 1335 N N . ALA A 1 177 ? 9.509 14.759 -7.761 1.00 94.19 177 ALA A N 1
ATOM 1336 C CA . ALA A 1 177 ? 10.875 14.235 -7.801 1.00 94.19 177 ALA A CA 1
ATOM 1337 C C . ALA A 1 177 ? 10.993 12.892 -8.546 1.00 94.19 177 ALA A C 1
ATOM 1339 O O . ALA A 1 177 ? 12.061 12.575 -9.062 1.00 94.19 177 ALA A O 1
ATOM 1340 N N . ASN A 1 178 ? 9.904 12.128 -8.678 1.00 95.44 178 ASN A N 1
ATOM 1341 C CA . ASN A 1 178 ? 9.904 10.906 -9.484 1.00 95.44 178 ASN A CA 1
ATOM 1342 C C . ASN A 1 178 ? 9.995 11.187 -10.991 1.00 95.44 178 ASN A C 1
ATOM 1344 O O . ASN A 1 178 ? 10.338 10.275 -11.733 1.00 95.44 178 ASN A O 1
ATOM 1348 N N . ILE A 1 179 ? 9.704 12.407 -11.462 1.00 95.06 179 ILE A N 1
ATOM 1349 C CA . ILE A 1 179 ? 9.774 12.764 -12.890 1.00 95.06 179 ILE A CA 1
ATOM 1350 C C . ILE A 1 179 ? 11.212 12.647 -13.429 1.00 95.06 179 ILE A C 1
ATOM 1352 O O . ILE A 1 179 ? 11.420 11.864 -14.360 1.00 95.06 179 ILE A O 1
ATOM 1356 N N . PRO A 1 180 ? 12.220 13.353 -12.870 1.00 95.69 180 PRO A N 1
ATOM 1357 C CA . PRO A 1 180 ? 13.599 13.206 -13.333 1.00 95.69 180 PRO A CA 1
ATOM 1358 C C . PRO A 1 180 ? 14.136 11.788 -13.104 1.00 95.69 180 PRO A C 1
ATOM 1360 O O . PRO A 1 180 ? 14.809 11.250 -13.980 1.00 95.69 180 PRO A O 1
ATOM 1363 N N . LEU A 1 181 ? 13.769 11.141 -11.989 1.00 95.38 181 LEU A N 1
ATOM 1364 C CA . LEU A 1 181 ? 14.174 9.762 -11.717 1.00 95.38 181 LEU A CA 1
ATOM 1365 C C . LEU A 1 181 ? 13.638 8.795 -12.788 1.00 95.38 181 LEU A C 1
ATOM 1367 O O . LEU A 1 181 ? 14.399 8.001 -13.327 1.00 95.38 181 LEU A O 1
ATOM 1371 N N . ALA A 1 182 ? 12.360 8.900 -13.164 1.00 95.62 182 ALA A N 1
ATOM 1372 C CA . ALA A 1 182 ? 11.734 8.064 -14.192 1.00 95.62 182 ALA A CA 1
ATOM 1373 C C . ALA A 1 182 ? 12.324 8.271 -15.597 1.00 95.62 182 ALA A C 1
ATOM 1375 O O . ALA A 1 182 ? 12.321 7.351 -16.417 1.00 95.62 182 ALA A O 1
ATOM 1376 N N . ALA A 1 183 ? 12.814 9.474 -15.894 1.00 94.12 183 ALA A N 1
ATOM 1377 C CA . ALA A 1 183 ? 13.409 9.793 -17.187 1.00 94.12 183 ALA A CA 1
ATOM 1378 C C . ALA A 1 183 ? 14.851 9.268 -17.335 1.00 94.12 183 ALA A C 1
ATOM 1380 O O . ALA A 1 183 ? 15.315 9.087 -18.458 1.00 94.12 183 ALA A O 1
ATOM 1381 N N . ALA A 1 184 ? 15.550 8.993 -16.228 1.00 93.31 184 ALA A N 1
ATOM 1382 C CA . ALA A 1 184 ? 16.982 8.702 -16.225 1.00 93.31 184 ALA A CA 1
ATOM 1383 C C . ALA A 1 184 ? 17.401 7.426 -17.003 1.00 93.31 184 ALA A C 1
ATOM 1385 O O . ALA A 1 184 ? 18.327 7.532 -17.806 1.00 93.31 184 ALA A O 1
ATOM 1386 N N . PRO A 1 185 ? 16.755 6.248 -16.854 1.00 90.12 185 PRO A N 1
ATOM 1387 C CA . PRO A 1 185 ? 17.250 4.997 -17.456 1.00 90.12 185 PRO A CA 1
ATOM 1388 C C . PRO A 1 185 ? 17.145 4.907 -18.989 1.00 90.12 185 PRO A C 1
ATOM 1390 O O . PRO A 1 185 ? 17.751 4.032 -19.592 1.00 90.12 185 PRO A O 1
ATOM 1393 N N . GLY A 1 186 ? 16.366 5.786 -19.630 1.00 84.81 186 GLY A N 1
ATOM 1394 C CA . GLY A 1 186 ? 16.215 5.827 -21.093 1.00 84.81 186 GLY A CA 1
ATOM 1395 C C . GLY A 1 186 ? 17.028 6.928 -21.778 1.00 84.81 186 GLY A C 1
ATOM 1396 O O . GLY A 1 186 ? 16.871 7.139 -22.977 1.00 84.81 186 GLY A O 1
ATOM 1397 N N . ALA A 1 187 ? 17.830 7.678 -21.023 1.00 89.88 187 ALA A N 1
ATOM 1398 C CA . ALA A 1 187 ? 18.571 8.826 -21.527 1.00 89.88 187 ALA A CA 1
ATOM 1399 C C . ALA A 1 187 ? 20.029 8.467 -21.854 1.00 89.88 187 ALA A C 1
ATOM 1401 O O . ALA A 1 187 ? 20.552 7.449 -21.406 1.00 89.88 187 ALA A O 1
ATOM 1402 N N . SER A 1 188 ? 20.718 9.329 -22.610 1.00 91.75 188 SER A N 1
ATOM 1403 C CA . SER A 1 188 ? 22.169 9.192 -22.783 1.00 91.75 188 SER A CA 1
ATOM 1404 C C . SER A 1 188 ? 22.889 9.338 -21.430 1.00 91.75 188 SER A C 1
ATOM 1406 O O . SER A 1 188 ? 22.381 10.046 -20.555 1.00 91.75 188 SER A O 1
ATOM 1408 N N . PRO A 1 189 ? 24.084 8.747 -21.229 1.00 90.75 189 PRO A N 1
ATOM 1409 C CA . PRO A 1 189 ? 24.758 8.756 -19.926 1.00 90.75 189 PRO A CA 1
ATOM 1410 C C . PRO A 1 189 ? 24.960 10.157 -19.328 1.00 90.75 189 PRO A C 1
ATOM 1412 O O . PRO A 1 189 ? 24.769 10.361 -18.131 1.00 90.75 189 PRO A O 1
ATOM 1415 N N . ALA A 1 190 ? 25.280 11.151 -20.164 1.00 92.19 190 ALA A N 1
ATOM 1416 C CA . ALA A 1 190 ? 25.419 12.541 -19.730 1.00 92.19 190 ALA A CA 1
ATOM 1417 C C . ALA A 1 190 ? 24.092 13.121 -19.207 1.00 92.19 190 ALA A C 1
ATOM 1419 O O . ALA A 1 190 ? 24.059 13.773 -18.165 1.00 92.19 190 ALA A O 1
ATOM 1420 N N . VAL A 1 191 ? 22.983 12.841 -19.896 1.00 93.19 191 VAL A N 1
ATOM 1421 C CA . VAL A 1 191 ? 21.645 13.277 -19.478 1.00 93.19 191 VAL A CA 1
ATOM 1422 C C . VAL A 1 191 ? 21.191 12.509 -18.236 1.00 93.19 191 VAL A C 1
ATOM 1424 O O . VAL A 1 191 ? 20.600 13.102 -17.338 1.00 93.19 191 VAL A O 1
ATOM 1427 N N . GLN A 1 192 ? 21.523 11.221 -18.128 1.00 92.62 192 GLN A N 1
ATOM 1428 C CA . GLN A 1 192 ? 21.233 10.400 -16.954 1.00 92.62 192 GLN A CA 1
ATOM 1429 C C . GLN A 1 192 ? 21.890 10.969 -15.689 1.00 92.62 192 GLN A C 1
ATOM 1431 O O . GLN A 1 192 ? 21.224 11.073 -14.660 1.00 92.62 192 GLN A O 1
ATOM 1436 N N . VAL A 1 193 ? 23.150 11.418 -15.765 1.00 94.06 193 VAL A N 1
ATOM 1437 C CA . VAL A 1 193 ? 23.828 12.105 -14.649 1.00 94.06 193 VAL A CA 1
ATOM 1438 C C . VAL A 1 193 ? 23.074 13.368 -14.236 1.00 94.06 193 VAL A C 1
ATOM 1440 O O . VAL A 1 193 ? 22.829 13.564 -13.047 1.00 94.06 193 VAL A O 1
ATOM 1443 N N . VAL A 1 194 ? 22.668 14.205 -15.196 1.00 95.75 194 VAL A N 1
ATOM 1444 C CA . VAL A 1 194 ? 21.932 15.450 -14.914 1.00 95.75 194 VAL A CA 1
ATOM 1445 C C . VAL A 1 194 ? 20.577 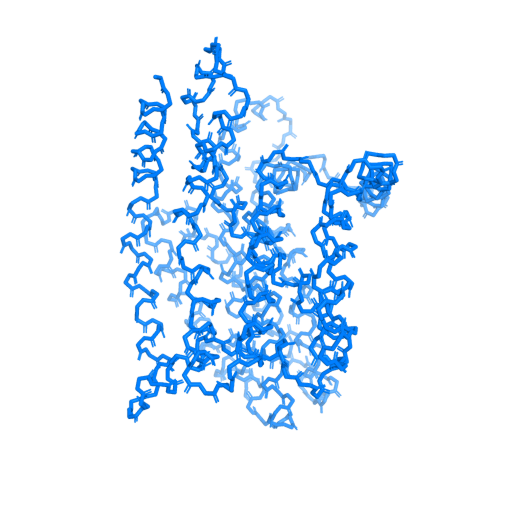15.161 -14.268 1.00 95.75 194 VAL A C 1
ATOM 1447 O O . VAL A 1 194 ? 20.230 15.781 -13.264 1.00 95.75 194 VAL A O 1
ATOM 1450 N N . LEU A 1 195 ? 19.825 14.196 -14.802 1.00 94.81 195 LEU A N 1
ATOM 1451 C CA . LEU A 1 195 ? 18.517 13.808 -14.275 1.00 94.81 195 LEU A CA 1
ATOM 1452 C C . LEU A 1 195 ? 18.628 13.244 -12.855 1.00 94.81 195 LEU A C 1
ATOM 1454 O O . LEU A 1 195 ? 17.905 13.688 -11.965 1.00 94.81 195 LEU A O 1
ATOM 1458 N N . LEU A 1 196 ? 19.582 12.340 -12.611 1.00 94.44 196 LEU A N 1
ATOM 1459 C CA . LEU A 1 196 ? 19.840 11.801 -11.275 1.00 94.44 196 LEU A CA 1
ATOM 1460 C C . LEU A 1 196 ? 20.313 12.895 -10.306 1.00 94.44 196 LEU A C 1
ATOM 1462 O O . LEU A 1 196 ? 19.884 12.915 -9.153 1.00 94.44 196 LEU A O 1
ATOM 1466 N N . ALA A 1 197 ? 21.158 13.830 -10.745 1.00 93.75 197 ALA A N 1
ATOM 1467 C CA . ALA A 1 197 ? 21.593 14.952 -9.914 1.00 93.75 197 ALA A CA 1
ATOM 1468 C C . ALA A 1 197 ? 20.436 15.906 -9.568 1.00 93.75 197 ALA A C 1
ATOM 1470 O O . ALA A 1 197 ? 20.429 16.484 -8.482 1.00 93.75 197 ALA A O 1
ATOM 1471 N N . ALA A 1 198 ? 19.440 16.043 -10.450 1.00 93.88 198 ALA A N 1
ATOM 1472 C CA . ALA A 1 198 ? 18.276 16.900 -10.247 1.00 93.88 198 ALA A CA 1
ATOM 1473 C C . ALA A 1 198 ? 17.229 16.306 -9.285 1.00 93.88 198 ALA A C 1
ATOM 1475 O O . ALA A 1 198 ? 16.535 17.067 -8.613 1.00 93.88 198 ALA A O 1
ATOM 1476 N N . THR A 1 199 ? 17.130 14.977 -9.151 1.00 94.06 199 THR A N 1
ATOM 1477 C CA . THR A 1 199 ? 16.090 14.294 -8.355 1.00 94.06 199 THR A CA 1
ATOM 1478 C C . THR A 1 199 ? 15.957 14.814 -6.917 1.00 94.06 199 THR A C 1
ATOM 1480 O O . THR A 1 199 ? 14.869 15.208 -6.488 1.00 94.06 199 THR A O 1
ATOM 1483 N N . LEU A 1 200 ? 17.051 14.827 -6.144 1.00 93.19 200 LEU A N 1
ATOM 1484 C CA . LEU A 1 200 ? 17.019 15.229 -4.730 1.00 93.19 200 LEU A CA 1
ATOM 1485 C C . LEU A 1 200 ? 16.823 16.747 -4.542 1.00 93.19 200 LEU A C 1
ATOM 1487 O O . LEU A 1 200 ? 15.996 17.126 -3.705 1.00 93.19 200 LEU A O 1
ATOM 1491 N N . PRO A 1 201 ? 17.496 17.631 -5.309 1.00 93.19 201 PRO A N 1
ATOM 1492 C CA . PRO A 1 201 ? 17.176 19.057 -5.332 1.00 93.19 201 PRO A CA 1
ATOM 1493 C C . PRO A 1 201 ? 15.713 19.340 -5.681 1.00 93.19 201 PRO A C 1
ATOM 1495 O O . PRO A 1 201 ? 15.083 20.151 -5.003 1.00 93.19 201 PRO A O 1
ATOM 1498 N N . CYS A 1 202 ? 15.141 18.644 -6.671 1.00 91.88 202 CYS A N 1
ATOM 1499 C CA . CYS A 1 202 ? 13.725 18.761 -7.021 1.00 91.88 202 CYS A CA 1
ATOM 1500 C C . CYS A 1 202 ? 12.824 18.392 -5.838 1.00 91.88 202 CYS A C 1
ATOM 1502 O O . CYS A 1 202 ? 11.913 19.155 -5.519 1.00 91.88 202 CYS A O 1
ATOM 1504 N N . ALA A 1 203 ? 13.102 17.284 -5.141 1.00 91.19 203 ALA A N 1
ATOM 1505 C CA . ALA A 1 203 ? 12.356 16.899 -3.940 1.00 91.19 203 ALA A CA 1
ATOM 1506 C C . ALA A 1 203 ? 12.435 17.972 -2.840 1.00 91.19 203 ALA A C 1
ATOM 1508 O O . ALA A 1 203 ? 11.422 18.322 -2.232 1.00 91.19 203 ALA A O 1
ATOM 1509 N N . TRP A 1 204 ? 13.630 18.518 -2.594 1.00 91.94 204 TRP A N 1
ATOM 1510 C CA . TRP A 1 204 ? 13.858 19.539 -1.570 1.00 91.94 204 TRP A CA 1
ATOM 1511 C C . TRP A 1 204 ? 13.156 20.864 -1.891 1.00 91.94 204 TRP A C 1
ATOM 1513 O O . TRP A 1 204 ? 12.471 21.426 -1.033 1.00 91.94 204 TRP A O 1
ATOM 1523 N N . LEU A 1 205 ? 13.285 21.348 -3.130 1.00 89.69 205 LEU A N 1
ATOM 1524 C CA . LEU A 1 205 ? 12.613 22.561 -3.599 1.00 89.69 205 LEU A CA 1
ATOM 1525 C C . LEU A 1 205 ? 11.093 22.390 -3.559 1.00 89.69 205 LEU A C 1
ATOM 1527 O O . LEU A 1 205 ? 10.387 23.256 -3.041 1.00 89.69 205 LEU A O 1
ATOM 1531 N N . ALA A 1 206 ? 10.581 21.257 -4.041 1.00 87.50 206 ALA A N 1
ATOM 1532 C CA . ALA A 1 206 ? 9.153 20.985 -4.031 1.00 87.50 206 ALA A CA 1
ATOM 1533 C C . ALA A 1 206 ? 8.593 20.878 -2.598 1.00 87.50 206 ALA A C 1
ATOM 1535 O O . ALA A 1 206 ? 7.507 21.399 -2.337 1.00 87.50 206 ALA A O 1
ATOM 1536 N N . ASP A 1 207 ? 9.327 20.290 -1.641 1.00 87.50 207 ASP A N 1
ATOM 1537 C CA . ASP A 1 207 ? 8.909 20.270 -0.227 1.00 87.50 207 ASP A CA 1
ATOM 1538 C C . ASP A 1 207 ? 8.852 21.685 0.364 1.00 87.50 207 ASP A C 1
ATOM 1540 O O . ASP A 1 207 ? 7.908 22.029 1.076 1.00 87.50 207 ASP A O 1
ATOM 1544 N N . ARG A 1 208 ? 9.845 22.527 0.052 1.00 87.50 208 ARG A N 1
ATOM 1545 C CA . ARG A 1 208 ? 9.960 23.875 0.621 1.00 87.50 208 ARG A CA 1
ATOM 1546 C C . ARG A 1 208 ? 8.937 24.856 0.054 1.00 87.50 208 ARG A C 1
ATOM 1548 O O . ARG A 1 208 ? 8.413 25.672 0.810 1.00 87.50 208 ARG A O 1
ATOM 1555 N N . TYR A 1 209 ? 8.671 24.789 -1.249 1.00 85.69 209 TYR A N 1
ATOM 1556 C CA . TYR A 1 209 ? 7.896 25.812 -1.956 1.00 85.69 209 TYR A CA 1
ATOM 1557 C C . TYR A 1 209 ? 6.514 25.348 -2.421 1.00 85.69 209 TYR A C 1
ATOM 1559 O O . TYR A 1 209 ? 5.644 26.192 -2.597 1.00 85.69 209 TYR A O 1
ATOM 1567 N N . LEU A 1 210 ? 6.277 24.044 -2.608 1.00 82.81 210 LEU A N 1
ATOM 1568 C CA . LEU A 1 210 ? 5.042 23.541 -3.233 1.00 82.81 210 LEU A CA 1
ATOM 1569 C C . LEU A 1 210 ? 4.174 22.720 -2.267 1.00 82.81 210 LEU A C 1
ATOM 1571 O O . LEU A 1 210 ? 2.947 22.820 -2.321 1.00 82.81 210 LEU A O 1
ATOM 1575 N N . ALA A 1 211 ? 4.778 21.945 -1.356 1.00 79.12 211 ALA A N 1
ATOM 1576 C CA . ALA A 1 211 ? 4.051 21.052 -0.443 1.00 79.12 211 ALA A CA 1
ATOM 1577 C C . ALA A 1 211 ? 2.974 21.780 0.374 1.00 79.12 211 ALA A C 1
ATOM 1579 O O . ALA A 1 211 ? 1.819 21.369 0.376 1.00 79.12 211 ALA A O 1
ATOM 1580 N N . GLY A 1 212 ? 3.324 22.880 1.040 1.00 76.69 212 GLY A N 1
ATOM 1581 C CA . GLY A 1 212 ? 2.364 23.684 1.803 1.00 76.69 212 GLY A CA 1
ATOM 1582 C C . GLY A 1 212 ? 1.318 24.383 0.923 1.00 76.69 212 GLY A C 1
ATOM 1583 O O . GLY A 1 212 ? 0.134 24.062 1.030 1.00 76.69 212 GLY A O 1
ATOM 1584 N N . PRO A 1 213 ? 1.729 25.332 0.064 1.00 77.94 213 PRO A N 1
ATOM 1585 C CA . PRO A 1 213 ? 0.800 26.254 -0.587 1.00 77.94 213 PRO A CA 1
ATOM 1586 C C . PRO A 1 213 ? 0.002 25.639 -1.739 1.00 77.94 213 PRO A C 1
ATOM 1588 O O . PRO A 1 213 ? -1.140 26.035 -1.941 1.00 77.94 213 PRO A O 1
ATOM 1591 N N . LEU A 1 214 ? 0.554 24.673 -2.482 1.00 81.25 214 LEU A N 1
ATOM 1592 C CA . LEU A 1 214 ? -0.157 24.067 -3.615 1.00 81.25 214 LEU A CA 1
ATOM 1593 C C . LEU A 1 214 ? -0.886 22.790 -3.207 1.00 81.25 214 LEU A C 1
ATOM 1595 O O . LEU A 1 214 ? -2.084 22.638 -3.448 1.00 81.25 214 LEU A O 1
ATOM 1599 N N . PHE A 1 215 ? -0.176 21.863 -2.565 1.00 77.69 215 PHE A N 1
ATOM 1600 C CA . PHE A 1 215 ? -0.732 20.539 -2.294 1.00 77.69 215 PHE A CA 1
ATOM 1601 C C . PHE A 1 215 ? -1.603 20.492 -1.036 1.00 77.69 215 PHE A C 1
ATOM 1603 O O . PHE A 1 215 ? -2.521 19.674 -0.981 1.00 77.69 215 PHE A O 1
ATOM 1610 N N . GLY A 1 216 ? -1.382 21.373 -0.055 1.00 79.00 216 GLY A N 1
ATOM 1611 C CA . GLY A 1 216 ? -2.229 21.484 1.138 1.00 79.00 216 GLY A CA 1
ATOM 1612 C C . GLY A 1 216 ? -3.695 21.787 0.793 1.00 79.00 216 GLY A C 1
ATOM 1613 O O . GLY A 1 216 ? -4.561 20.948 1.057 1.00 79.00 216 GLY A O 1
ATOM 1614 N N . PRO A 1 217 ? -3.987 22.920 0.121 1.00 82.69 217 PRO A N 1
ATOM 1615 C CA . PRO A 1 217 ? -5.347 23.280 -0.273 1.00 82.69 217 PRO A CA 1
ATOM 1616 C C . PRO A 1 217 ? -5.992 22.262 -1.210 1.00 82.69 217 PRO A C 1
ATOM 1618 O O . PRO A 1 217 ? -7.198 22.029 -1.118 1.00 82.69 217 PRO A O 1
ATOM 1621 N N . LEU A 1 218 ? -5.212 21.637 -2.097 1.00 80.38 218 LEU A N 1
ATOM 1622 C CA . LEU A 1 218 ? -5.704 20.597 -2.997 1.00 80.38 218 LEU A CA 1
ATOM 1623 C C . LEU A 1 218 ? -6.144 19.363 -2.206 1.00 80.38 218 LEU A C 1
ATOM 1625 O O . LEU A 1 218 ? -7.263 18.887 -2.395 1.00 80.38 218 LEU A O 1
ATOM 1629 N N . LEU A 1 219 ? -5.315 18.889 -1.273 1.00 79.25 219 LEU A N 1
ATOM 1630 C CA . LEU A 1 219 ? -5.639 17.756 -0.408 1.00 79.25 219 LEU A CA 1
ATOM 1631 C C . LEU A 1 219 ? -6.884 18.046 0.439 1.00 79.25 219 LEU A C 1
ATOM 1633 O O . LEU A 1 219 ? -7.771 17.201 0.545 1.00 79.25 219 LEU A O 1
ATOM 1637 N N . ASP A 1 220 ? -6.982 19.246 1.008 1.00 80.44 220 ASP A N 1
ATOM 1638 C CA . ASP A 1 220 ? -8.141 19.652 1.804 1.00 80.44 220 ASP A CA 1
ATOM 1639 C C . ASP A 1 220 ? -9.396 19.804 0.947 1.00 80.44 220 ASP A C 1
ATOM 1641 O O . ASP A 1 220 ? -10.494 19.449 1.373 1.00 80.44 220 ASP A O 1
ATOM 1645 N N . SER A 1 221 ? -9.256 20.260 -0.295 1.00 82.44 221 SER A N 1
ATOM 1646 C CA . SER A 1 221 ? -10.363 20.341 -1.247 1.00 82.44 221 SER A CA 1
ATOM 1647 C C . SER A 1 221 ? -10.832 18.960 -1.685 1.00 82.44 221 SER A C 1
ATOM 1649 O O . SER A 1 221 ? -12.034 18.720 -1.691 1.00 82.44 221 SER A O 1
ATOM 1651 N N . VAL A 1 222 ? -9.921 18.024 -1.959 1.00 80.12 222 VAL A N 1
ATOM 1652 C CA . VAL A 1 222 ? -10.262 16.623 -2.243 1.00 80.12 222 VAL A CA 1
ATOM 1653 C C . VAL A 1 222 ? -10.942 15.986 -1.037 1.00 80.12 222 VAL A C 1
ATOM 1655 O O . VAL A 1 222 ? -11.991 15.372 -1.201 1.00 80.12 222 VAL A O 1
ATOM 1658 N N . LYS A 1 223 ? -10.425 16.187 0.181 1.00 78.50 223 LYS A N 1
ATOM 1659 C CA . LYS A 1 223 ? -11.062 15.700 1.415 1.00 78.50 223 LYS A CA 1
ATOM 1660 C C . LYS A 1 223 ? -12.462 16.275 1.599 1.00 78.50 223 LYS A C 1
ATOM 1662 O O . LYS A 1 223 ? -13.390 15.516 1.866 1.00 78.50 223 LYS A O 1
ATOM 1667 N N . ARG A 1 224 ? -12.634 17.589 1.413 1.00 80.12 224 ARG A N 1
ATOM 1668 C CA . ARG A 1 224 ? -13.944 18.255 1.484 1.00 80.12 224 ARG A CA 1
ATOM 1669 C C . ARG A 1 224 ? -14.892 17.716 0.422 1.00 80.12 224 ARG A C 1
ATOM 1671 O O . ARG A 1 224 ? -16.027 17.373 0.736 1.00 80.12 224 ARG A O 1
ATOM 1678 N N . ARG A 1 225 ? -14.431 17.572 -0.820 1.00 79.19 225 ARG A N 1
ATOM 1679 C CA . ARG A 1 225 ? -15.236 17.059 -1.934 1.00 79.19 225 ARG A CA 1
ATOM 1680 C C . ARG A 1 225 ? -15.624 15.604 -1.711 1.00 79.19 225 ARG A C 1
ATOM 1682 O O . ARG A 1 225 ? -16.787 15.277 -1.885 1.00 79.19 225 ARG A O 1
ATOM 1689 N N . ALA A 1 226 ? -14.703 14.768 -1.238 1.00 71.94 226 ALA A N 1
ATOM 1690 C CA . ALA A 1 226 ? -14.983 13.396 -0.837 1.00 71.94 226 ALA A CA 1
ATOM 1691 C C . ALA A 1 226 ? -15.992 13.346 0.316 1.00 71.94 226 ALA A C 1
ATOM 1693 O O . ALA A 1 226 ? -16.929 12.561 0.251 1.00 71.94 226 ALA A O 1
ATOM 1694 N N . SER A 1 227 ? -15.880 14.221 1.323 1.00 73.81 227 SER A N 1
ATOM 1695 C CA . SER A 1 227 ? -16.877 14.294 2.398 1.00 73.81 227 SER A CA 1
ATOM 1696 C C . SER A 1 227 ? -18.238 14.792 1.915 1.00 73.81 227 SER A C 1
ATOM 1698 O O . SER A 1 227 ? -19.256 14.275 2.356 1.00 73.81 227 SER A O 1
ATOM 1700 N N . HIS A 1 228 ? -18.280 15.739 0.974 1.00 74.06 228 HIS A N 1
ATOM 1701 C CA . HIS A 1 228 ? -19.527 16.224 0.383 1.00 74.06 228 HIS A CA 1
ATOM 1702 C C . HIS A 1 228 ? -20.172 15.176 -0.520 1.00 74.06 228 HIS A C 1
ATOM 1704 O O . HIS A 1 228 ? -21.385 15.006 -0.476 1.00 74.06 228 HIS A O 1
ATOM 1710 N N . LEU A 1 229 ? -19.381 14.459 -1.318 1.00 70.44 229 LEU A N 1
ATOM 1711 C CA . LEU A 1 229 ? -19.854 13.342 -2.129 1.00 70.44 229 LEU A CA 1
ATOM 1712 C C . LEU A 1 229 ? -20.329 12.201 -1.237 1.00 70.44 229 LEU A C 1
ATOM 1714 O O . LEU A 1 229 ? -21.405 11.685 -1.481 1.00 70.44 229 LEU A O 1
ATOM 1718 N N . ALA A 1 230 ? -19.608 11.870 -0.165 1.00 65.56 230 ALA A N 1
ATOM 1719 C CA . ALA A 1 230 ? -20.054 10.887 0.818 1.00 65.56 230 ALA A CA 1
ATOM 1720 C C . ALA A 1 230 ? -21.348 11.328 1.519 1.00 65.56 230 ALA A C 1
ATOM 1722 O O . ALA A 1 230 ? -22.236 10.509 1.709 1.00 65.56 230 ALA A O 1
ATOM 1723 N N . ALA A 1 231 ? -21.495 12.615 1.847 1.00 67.81 231 ALA A N 1
ATOM 1724 C CA . ALA A 1 231 ? -22.715 13.157 2.444 1.00 67.81 231 ALA A CA 1
ATOM 1725 C C . ALA A 1 231 ? -23.902 13.194 1.464 1.00 67.81 231 ALA A C 1
ATOM 1727 O O . ALA A 1 231 ? -25.035 13.010 1.888 1.00 67.81 231 ALA A O 1
ATOM 1728 N N . ARG A 1 232 ? -23.658 13.414 0.164 1.00 66.62 232 ARG A N 1
ATOM 1729 C CA . ARG A 1 232 ? -24.694 13.412 -0.888 1.00 66.62 232 ARG A CA 1
ATOM 1730 C C . ARG A 1 232 ? -25.064 12.011 -1.368 1.00 66.62 232 ARG A C 1
ATOM 1732 O O . ARG A 1 232 ? -26.215 11.767 -1.699 1.00 66.62 232 ARG A O 1
ATOM 1739 N N . ALA A 1 233 ? -24.083 11.117 -1.439 1.00 59.09 233 ALA A N 1
ATOM 1740 C CA . ALA A 1 233 ? -24.262 9.720 -1.808 1.00 59.09 233 ALA A CA 1
ATOM 1741 C C . ALA A 1 233 ? -24.785 8.890 -0.636 1.00 59.09 233 ALA A C 1
ATOM 1743 O O . ALA A 1 233 ? -25.308 7.805 -0.867 1.00 59.09 233 ALA A O 1
ATOM 1744 N N . ALA A 1 234 ? -24.668 9.383 0.603 1.00 58.84 234 ALA A N 1
ATOM 1745 C CA . ALA A 1 234 ? -25.380 8.819 1.733 1.00 58.84 234 ALA A CA 1
ATOM 1746 C C . ALA A 1 234 ? -26.886 8.991 1.478 1.00 58.84 234 ALA A C 1
ATOM 1748 O O . ALA A 1 234 ? -27.375 10.122 1.450 1.00 58.84 234 ALA A O 1
ATOM 1749 N N . PRO A 1 235 ? -27.645 7.893 1.303 1.00 59.59 235 PRO A N 1
ATOM 1750 C CA . PRO A 1 235 ? -29.093 7.960 1.314 1.00 59.59 235 PRO A CA 1
ATOM 1751 C C . PRO A 1 235 ? -29.540 8.744 2.547 1.00 59.59 235 PRO A C 1
ATOM 1753 O O . PRO A 1 235 ? -29.071 8.453 3.649 1.00 59.59 235 PRO A O 1
ATOM 1756 N N . ALA A 1 236 ? -30.513 9.646 2.400 1.00 58.66 236 ALA A N 1
ATOM 1757 C CA . ALA A 1 236 ? -31.144 10.379 3.508 1.00 58.66 236 ALA A CA 1
ATOM 1758 C C . ALA A 1 236 ? -31.741 9.466 4.614 1.00 58.66 236 ALA A C 1
ATOM 1760 O O . ALA A 1 236 ? -32.261 9.944 5.615 1.00 58.66 236 ALA A O 1
ATOM 1761 N N . ARG A 1 237 ? -31.667 8.139 4.431 1.00 61.84 237 ARG A N 1
ATOM 1762 C CA . ARG A 1 237 ? -32.128 7.076 5.328 1.00 61.84 237 ARG A CA 1
ATOM 1763 C C . ARG A 1 237 ? -30.999 6.294 6.016 1.00 61.84 237 ARG A C 1
ATOM 1765 O O . ARG A 1 237 ? -31.297 5.363 6.764 1.00 61.84 237 ARG A O 1
ATOM 1772 N N . LEU A 1 238 ? -29.719 6.592 5.763 1.00 67.44 238 LEU A N 1
ATOM 1773 C CA . LEU A 1 238 ? -28.639 5.929 6.498 1.00 67.44 238 LEU A CA 1
ATOM 1774 C C . LEU A 1 238 ? -28.593 6.453 7.931 1.00 67.44 238 LEU A C 1
ATOM 1776 O O . LEU A 1 238 ? -28.362 7.633 8.180 1.00 67.44 238 LEU A O 1
ATOM 1780 N N . HIS A 1 239 ? -28.796 5.540 8.879 1.00 70.44 239 HIS A N 1
ATOM 1781 C CA . HIS A 1 239 ? -28.707 5.837 10.301 1.00 70.44 239 HIS A CA 1
ATOM 1782 C C . HIS A 1 239 ? -27.322 6.434 10.627 1.00 70.44 239 HIS A C 1
ATOM 1784 O O . HIS A 1 239 ? -26.322 5.846 10.203 1.00 70.44 239 HIS A O 1
ATOM 1790 N N . PRO A 1 240 ? -27.212 7.517 11.42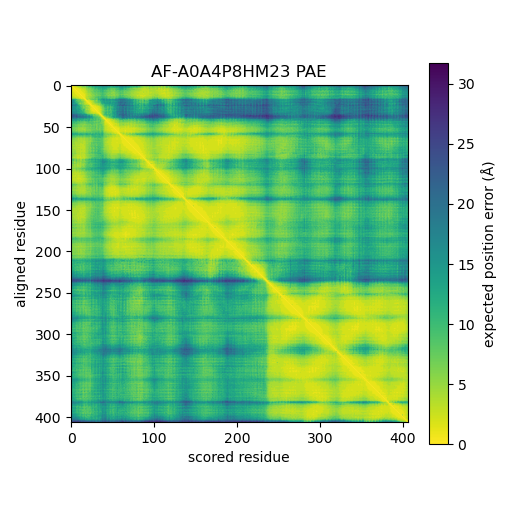4 1.00 74.06 240 PRO A N 1
ATOM 1791 C CA . PRO A 1 240 ? -25.928 8.139 11.779 1.00 74.06 240 PRO A CA 1
ATOM 1792 C C . PRO A 1 240 ? -24.885 7.155 12.338 1.00 74.06 240 PRO A C 1
ATOM 1794 O O . PRO A 1 240 ? -23.681 7.312 12.147 1.00 74.06 240 PRO A O 1
ATOM 1797 N N . ALA A 1 241 ? -25.362 6.082 12.969 1.00 75.44 241 ALA A N 1
ATOM 1798 C CA . ALA A 1 241 ? -24.540 4.982 13.470 1.00 75.44 241 ALA A CA 1
ATOM 1799 C C . ALA A 1 241 ? -23.706 4.268 12.386 1.00 75.44 241 ALA A C 1
ATOM 1801 O O . ALA A 1 241 ? -22.657 3.724 12.709 1.00 75.44 241 ALA A O 1
ATOM 1802 N N . ALA A 1 242 ? -24.112 4.301 11.111 1.00 74.38 242 ALA A N 1
ATOM 1803 C CA . ALA A 1 242 ? -23.343 3.736 9.999 1.00 74.38 242 ALA A CA 1
ATOM 1804 C C . ALA A 1 242 ? -22.004 4.459 9.777 1.00 74.38 242 ALA A C 1
ATOM 1806 O O . ALA A 1 242 ? -21.042 3.864 9.295 1.00 74.38 242 ALA A O 1
ATOM 1807 N N . PHE A 1 243 ? -21.921 5.740 10.150 1.00 78.94 243 PHE A N 1
ATOM 1808 C CA . PHE A 1 243 ? -20.702 6.527 9.992 1.00 78.94 243 PHE A CA 1
ATOM 1809 C C . PHE A 1 243 ? -19.660 6.230 11.069 1.00 78.94 243 PHE A C 1
ATOM 1811 O O . PHE A 1 243 ? -18.500 6.581 10.879 1.00 78.94 243 PHE A O 1
ATOM 1818 N N . ILE A 1 244 ? -20.030 5.584 12.180 1.00 80.19 244 ILE A N 1
ATOM 1819 C CA . ILE A 1 244 ? -19.095 5.227 13.257 1.00 80.19 244 ILE A CA 1
ATOM 1820 C C . ILE A 1 244 ? -18.016 4.252 12.743 1.00 80.19 244 ILE A C 1
ATOM 1822 O O . ILE A 1 244 ? -16.840 4.630 12.756 1.00 80.19 244 ILE A O 1
ATOM 1826 N N . PRO A 1 245 ? -18.365 3.060 12.214 1.00 83.31 245 PRO A N 1
ATOM 1827 C CA . PRO A 1 245 ? -17.381 2.130 11.662 1.00 83.31 245 PRO A CA 1
ATOM 1828 C C . PRO A 1 245 ? -16.627 2.711 10.458 1.00 83.31 245 PRO A C 1
ATOM 1830 O O . PRO A 1 245 ? -15.414 2.543 10.353 1.00 83.31 245 PRO A O 1
ATOM 1833 N N . LEU A 1 246 ? -17.298 3.474 9.587 1.00 81.50 246 LEU A N 1
ATOM 1834 C CA . LEU A 1 246 ? -16.642 4.106 8.437 1.00 81.50 246 LEU A CA 1
ATOM 1835 C C . LEU A 1 246 ? -15.586 5.133 8.873 1.00 81.50 246 LEU A C 1
ATOM 1837 O O . LEU A 1 246 ? -14.462 5.126 8.374 1.00 81.50 246 LEU A O 1
ATOM 1841 N N . ASN A 1 247 ? -15.924 6.005 9.826 1.00 82.06 247 ASN A N 1
ATOM 1842 C CA . ASN A 1 247 ? -14.985 6.991 10.352 1.00 82.06 247 ASN A CA 1
ATOM 1843 C C . ASN A 1 247 ? -13.824 6.324 11.084 1.00 82.06 247 ASN A C 1
ATOM 1845 O O . ASN A 1 247 ? -12.702 6.819 10.986 1.00 82.06 247 ASN A O 1
ATOM 1849 N N . TYR A 1 248 ? -14.066 5.212 11.782 1.00 83.25 248 TYR A N 1
ATOM 1850 C CA . TYR A 1 248 ? -12.993 4.436 12.391 1.00 83.25 248 TYR A CA 1
ATOM 1851 C C . TYR A 1 248 ? -12.003 3.936 11.330 1.00 83.25 248 TYR A C 1
ATOM 1853 O O . TYR A 1 248 ? -10.815 4.248 11.412 1.00 83.25 248 TYR A O 1
ATOM 1861 N N . LEU A 1 249 ? -12.484 3.263 10.281 1.00 82.88 249 LEU A N 1
ATOM 1862 C CA . LEU A 1 249 ? -11.624 2.735 9.216 1.00 82.88 249 LEU A CA 1
ATOM 1863 C C . LEU A 1 249 ? -10.853 3.833 8.478 1.00 82.88 249 LEU A C 1
ATOM 1865 O O . LEU A 1 249 ? -9.657 3.701 8.232 1.00 82.88 249 LEU A O 1
ATOM 1869 N N . VAL A 1 250 ? -11.513 4.949 8.165 1.00 78.31 250 VAL A N 1
ATOM 1870 C CA . VAL A 1 250 ? -10.904 6.037 7.387 1.00 78.31 250 VAL A CA 1
ATOM 1871 C C . VAL A 1 250 ? -9.956 6.895 8.228 1.00 78.31 250 VAL A C 1
ATOM 1873 O O . VAL A 1 250 ? -8.944 7.372 7.716 1.00 78.31 250 VAL A O 1
ATOM 1876 N N . ARG A 1 251 ? -10.264 7.142 9.508 1.00 77.25 251 ARG A N 1
ATOM 1877 C CA . ARG A 1 251 ? -9.499 8.094 10.335 1.00 77.25 251 ARG A CA 1
ATOM 1878 C C . ARG A 1 251 ? -8.540 7.424 11.307 1.00 77.25 251 ARG A C 1
ATOM 1880 O O . ARG A 1 251 ? -7.460 7.966 11.537 1.00 77.25 251 ARG A O 1
ATOM 1887 N N . GLN A 1 252 ? -8.933 6.299 11.898 1.00 76.88 252 GLN A N 1
ATOM 1888 C CA . GLN A 1 252 ? -8.154 5.625 12.939 1.00 76.88 252 GLN A CA 1
ATOM 1889 C C . GLN A 1 252 ? -7.354 4.444 12.390 1.00 76.88 252 GLN A C 1
ATOM 1891 O O . GLN A 1 252 ? -6.187 4.310 12.743 1.00 76.88 252 GLN A O 1
ATOM 1896 N N . ALA A 1 253 ? -7.921 3.671 11.458 1.00 79.12 253 ALA A N 1
ATOM 1897 C CA . ALA A 1 253 ? -7.265 2.513 10.846 1.00 79.12 253 ALA A CA 1
ATOM 1898 C C . ALA A 1 253 ? -7.027 2.638 9.316 1.00 79.12 253 ALA A C 1
ATOM 1900 O O . ALA A 1 253 ? -7.221 1.653 8.592 1.00 79.12 253 ALA A O 1
ATOM 1901 N N . PRO A 1 254 ? -6.583 3.798 8.771 1.00 74.94 254 PRO A N 1
ATOM 1902 C CA . PRO A 1 254 ? -6.446 3.967 7.320 1.00 74.94 254 PRO A CA 1
ATOM 1903 C C . PRO A 1 254 ? -5.386 3.038 6.734 1.00 74.94 254 PRO A C 1
ATOM 1905 O O . PRO A 1 254 ? -5.539 2.543 5.627 1.00 74.94 254 PRO A O 1
ATOM 1908 N N . ALA A 1 255 ? -4.327 2.783 7.498 1.00 71.19 255 ALA A N 1
ATOM 1909 C CA . ALA A 1 255 ? -3.236 1.897 7.137 1.00 71.19 255 ALA A CA 1
ATOM 1910 C C . ALA A 1 255 ? -3.701 0.465 6.876 1.00 71.19 255 ALA A C 1
ATOM 1912 O O . ALA A 1 255 ? -3.385 -0.140 5.858 1.00 71.19 255 ALA A O 1
ATOM 1913 N N . GLU A 1 256 ? -4.456 -0.064 7.832 1.00 80.19 256 GLU A N 1
ATOM 1914 C CA . GLU A 1 256 ? -4.923 -1.437 7.825 1.00 80.19 256 GLU A CA 1
ATOM 1915 C C . GLU A 1 256 ? -6.035 -1.627 6.796 1.00 80.19 256 GLU A C 1
ATOM 1917 O O . GLU A 1 256 ? -6.016 -2.596 6.038 1.00 80.19 256 GLU A O 1
ATOM 1922 N N . THR A 1 257 ? -6.934 -0.646 6.689 1.00 85.00 257 THR A N 1
ATOM 1923 C CA . THR A 1 257 ? -7.957 -0.600 5.639 1.00 85.00 257 THR A CA 1
ATOM 1924 C C . THR A 1 257 ? -7.320 -0.553 4.256 1.00 85.00 257 THR A C 1
ATOM 1926 O O . THR A 1 257 ? -7.643 -1.377 3.404 1.00 85.00 257 THR A O 1
ATOM 1929 N N . PHE A 1 258 ? -6.370 0.360 4.034 1.00 82.25 258 PHE A N 1
ATOM 1930 C CA . PHE A 1 258 ? -5.669 0.473 2.760 1.00 82.25 258 PHE A CA 1
ATOM 1931 C C . PHE A 1 258 ? -4.855 -0.781 2.452 1.00 82.25 258 PHE A C 1
ATOM 1933 O O . PHE A 1 258 ? -4.898 -1.250 1.325 1.00 82.25 258 PHE A O 1
ATOM 1940 N N . GLY A 1 259 ? -4.176 -1.370 3.438 1.00 79.69 259 GLY A N 1
ATOM 1941 C CA . GLY A 1 259 ? -3.440 -2.620 3.262 1.00 79.69 259 GLY A CA 1
ATOM 1942 C C . GLY A 1 259 ? -4.346 -3.765 2.807 1.00 79.69 259 GLY A C 1
ATOM 1943 O O . GLY A 1 259 ? -4.037 -4.440 1.830 1.00 79.69 259 GLY A O 1
ATOM 1944 N N . LYS A 1 260 ? -5.504 -3.949 3.453 1.00 87.38 260 LYS A N 1
ATOM 1945 C CA . LYS A 1 260 ? -6.476 -4.996 3.090 1.00 87.38 260 LYS A CA 1
ATOM 1946 C C . LYS A 1 260 ? -7.108 -4.741 1.713 1.00 87.38 260 LYS A C 1
ATOM 1948 O O . LYS A 1 260 ? -7.232 -5.675 0.923 1.00 87.38 260 LYS A O 1
ATOM 1953 N N . LEU A 1 261 ? -7.426 -3.485 1.386 1.00 89.25 261 LEU A N 1
ATOM 1954 C CA . LEU A 1 261 ? -7.913 -3.090 0.055 1.00 89.25 261 LEU A CA 1
ATOM 1955 C C . LEU A 1 261 ? -6.845 -3.246 -1.035 1.00 89.25 261 LEU A C 1
ATOM 1957 O O . LEU A 1 261 ? -7.161 -3.678 -2.137 1.00 89.25 261 LEU A O 1
ATOM 1961 N N . ALA A 1 262 ? -5.586 -2.929 -0.737 1.00 82.81 262 ALA A N 1
ATOM 1962 C CA . ALA A 1 262 ? -4.473 -3.100 -1.661 1.00 82.81 262 ALA A CA 1
ATOM 1963 C C . ALA A 1 262 ? -4.227 -4.583 -1.945 1.00 82.81 262 ALA A C 1
ATOM 1965 O O . ALA A 1 262 ? -4.074 -4.951 -3.103 1.00 82.81 262 ALA A O 1
ATOM 1966 N N . VAL A 1 263 ? -4.271 -5.450 -0.926 1.00 85.94 263 VAL A N 1
ATOM 1967 C CA . VAL A 1 263 ? -4.206 -6.907 -1.121 1.00 85.94 263 VAL A CA 1
ATOM 1968 C C . VAL A 1 263 ? -5.356 -7.385 -2.007 1.00 85.94 263 VAL A C 1
ATOM 1970 O O . VAL A 1 263 ? -5.113 -8.132 -2.952 1.00 85.94 263 VAL A O 1
ATOM 1973 N N . ALA A 1 264 ? -6.587 -6.924 -1.767 1.00 91.81 264 ALA A N 1
ATOM 1974 C CA . ALA A 1 264 ? -7.729 -7.264 -2.614 1.00 91.81 264 ALA A CA 1
ATOM 1975 C C . ALA A 1 264 ? -7.548 -6.780 -4.067 1.00 91.81 264 ALA A C 1
ATOM 1977 O O . ALA A 1 264 ? -7.793 -7.537 -5.008 1.00 91.81 264 ALA A O 1
ATOM 1978 N N . GLY A 1 265 ? -7.049 -5.556 -4.258 1.00 89.00 265 GLY A N 1
ATOM 1979 C CA . GLY A 1 265 ? -6.761 -4.983 -5.572 1.00 89.00 265 GLY A CA 1
ATOM 1980 C C . GLY A 1 265 ? -5.648 -5.711 -6.321 1.00 89.00 265 GLY A C 1
ATOM 1981 O O . GLY A 1 265 ? -5.832 -6.050 -7.484 1.00 89.00 265 GLY A O 1
ATOM 1982 N N . VAL A 1 266 ? -4.533 -6.022 -5.654 1.00 85.00 266 VAL A N 1
ATOM 1983 C CA . VAL A 1 266 ? -3.423 -6.800 -6.230 1.00 85.00 266 VAL A CA 1
ATOM 1984 C C . VAL A 1 266 ? -3.883 -8.209 -6.586 1.00 85.00 266 VAL A C 1
ATOM 1986 O O . VAL A 1 266 ? -3.586 -8.678 -7.677 1.00 85.00 266 VAL A O 1
ATOM 1989 N N . THR A 1 267 ? -4.658 -8.858 -5.715 1.00 90.25 267 THR A N 1
ATOM 1990 C CA . THR A 1 267 ? -5.237 -10.184 -5.991 1.00 90.25 267 THR A CA 1
ATOM 1991 C C . THR A 1 267 ? -6.137 -10.138 -7.223 1.00 90.25 267 THR A C 1
ATOM 1993 O O . THR A 1 267 ? -6.038 -10.995 -8.094 1.00 90.25 267 THR A O 1
ATOM 1996 N N . THR A 1 268 ? -6.981 -9.108 -7.325 1.00 94.12 268 THR A N 1
ATOM 1997 C CA . THR A 1 268 ? -7.868 -8.905 -8.475 1.00 94.12 268 THR A CA 1
ATOM 1998 C C . THR A 1 268 ? -7.065 -8.683 -9.753 1.00 94.12 268 THR A C 1
ATOM 2000 O O . THR A 1 268 ? -7.290 -9.374 -10.737 1.00 94.12 268 THR A O 1
ATOM 2003 N N . ALA A 1 269 ? -6.085 -7.778 -9.739 1.00 88.94 269 ALA A N 1
ATOM 2004 C CA . ALA A 1 269 ? -5.239 -7.503 -10.897 1.00 88.94 269 ALA A CA 1
ATOM 2005 C C . ALA A 1 269 ? -4.430 -8.737 -11.333 1.00 88.94 269 ALA A C 1
ATOM 2007 O O . ALA A 1 269 ? -4.356 -9.024 -12.523 1.00 88.94 269 ALA A O 1
ATOM 2008 N N . ALA A 1 270 ? -3.873 -9.492 -10.381 1.00 85.56 270 ALA A N 1
ATOM 2009 C CA . ALA A 1 270 ? -3.152 -10.731 -10.655 1.00 85.56 270 ALA A CA 1
ATOM 2010 C C . ALA A 1 270 ? -4.070 -11.795 -11.271 1.00 85.56 270 ALA A C 1
ATOM 2012 O O . ALA A 1 270 ? -3.682 -12.447 -12.238 1.00 85.56 270 ALA A O 1
ATOM 2013 N N . ALA A 1 271 ? -5.298 -11.936 -10.763 1.00 92.81 271 ALA A N 1
ATOM 2014 C CA . ALA A 1 271 ? -6.289 -12.830 -11.348 1.00 92.81 271 ALA A CA 1
ATOM 2015 C C . ALA A 1 271 ? -6.630 -12.414 -12.785 1.00 92.81 271 ALA A C 1
ATOM 2017 O O . ALA A 1 271 ? -6.576 -13.246 -13.680 1.00 92.81 271 ALA A O 1
ATOM 2018 N N . LEU A 1 272 ? -6.895 -11.130 -13.036 1.00 93.25 272 LEU A N 1
ATOM 2019 C CA . LEU A 1 272 ? -7.181 -10.631 -14.386 1.00 93.25 272 LEU A CA 1
ATOM 2020 C C . LEU A 1 272 ? -6.009 -10.845 -15.356 1.00 93.25 272 LEU A C 1
ATOM 2022 O O . LEU A 1 272 ? -6.228 -11.247 -16.495 1.00 93.25 272 LEU A O 1
ATOM 2026 N N . ALA A 1 273 ? -4.773 -10.617 -14.906 1.00 84.94 273 ALA A N 1
ATOM 2027 C CA . ALA A 1 273 ? -3.582 -10.858 -15.714 1.00 84.94 273 ALA A CA 1
ATOM 2028 C C . ALA A 1 273 ? -3.420 -12.348 -16.052 1.00 84.94 273 ALA A C 1
ATOM 2030 O O . ALA A 1 273 ? -3.160 -12.686 -17.202 1.00 84.94 273 ALA A O 1
ATOM 2031 N N . LEU A 1 274 ? -3.630 -13.245 -15.082 1.00 89.94 274 LEU A N 1
ATOM 2032 C CA . LEU A 1 274 ? -3.592 -14.692 -15.314 1.00 89.94 274 LEU A CA 1
ATOM 2033 C C . LEU A 1 274 ? -4.710 -15.158 -16.256 1.00 89.94 274 LEU A C 1
ATOM 2035 O O . LEU A 1 274 ? -4.453 -15.979 -17.129 1.00 89.94 274 LEU A O 1
ATOM 2039 N N . MET A 1 275 ? -5.922 -14.607 -16.131 1.00 93.50 275 MET A N 1
ATOM 2040 C CA . MET A 1 275 ? -7.020 -14.883 -17.067 1.00 93.50 275 MET A CA 1
ATOM 2041 C C . MET A 1 275 ? -6.655 -14.478 -18.497 1.00 93.50 275 MET A C 1
ATOM 2043 O O . MET A 1 275 ? -6.923 -15.239 -19.420 1.00 93.50 275 MET A O 1
ATOM 2047 N N . ALA A 1 276 ? -6.011 -13.319 -18.670 1.00 90.25 276 ALA A N 1
ATOM 2048 C CA . ALA A 1 276 ? -5.546 -12.856 -19.974 1.00 90.25 276 ALA A CA 1
ATOM 2049 C C . ALA A 1 276 ? -4.431 -13.750 -20.545 1.00 90.25 276 ALA A C 1
ATOM 2051 O O . ALA A 1 276 ? -4.452 -14.061 -21.730 1.00 90.25 276 ALA A O 1
ATOM 2052 N N . VAL A 1 277 ? -3.493 -14.213 -19.707 1.00 91.19 277 VAL A N 1
ATOM 2053 C CA . VAL A 1 277 ? -2.439 -15.169 -20.108 1.00 91.19 277 VAL A CA 1
ATOM 2054 C C . VAL A 1 277 ? -3.026 -16.512 -20.549 1.00 91.19 277 VAL A C 1
ATOM 2056 O O . VAL A 1 277 ? -2.457 -17.175 -21.408 1.00 91.19 277 VAL A O 1
ATOM 2059 N N . TRP A 1 278 ? -4.155 -16.923 -19.973 1.00 91.12 278 TRP A N 1
ATOM 2060 C CA . TRP A 1 278 ? -4.870 -18.139 -20.371 1.00 91.12 278 TRP A CA 1
ATOM 2061 C C . TRP A 1 278 ? -5.916 -17.905 -21.459 1.00 91.12 278 TRP A C 1
ATOM 2063 O O . TRP A 1 278 ? -6.753 -18.779 -21.666 1.00 91.12 278 TRP A O 1
ATOM 2073 N N . GLU A 1 279 ? -5.914 -16.734 -22.101 1.00 91.62 279 GLU A N 1
ATOM 2074 C CA . GLU A 1 279 ? -6.847 -16.382 -23.179 1.00 91.62 279 GLU A CA 1
ATOM 2075 C C . GLU A 1 279 ? -8.321 -16.629 -22.813 1.00 91.62 279 GLU A C 1
ATOM 2077 O O . GLU A 1 279 ? -9.161 -16.905 -23.664 1.00 91.62 279 GLU A O 1
ATOM 2082 N N . TYR A 1 280 ? -8.649 -16.497 -21.526 1.00 90.69 280 TYR A N 1
ATOM 2083 C CA . TYR A 1 280 ? -9.996 -16.699 -20.995 1.00 90.69 280 TYR A CA 1
ATOM 2084 C C . TYR A 1 280 ? -10.586 -18.111 -21.218 1.00 90.69 280 TYR A C 1
ATOM 2086 O O . TYR A 1 280 ? -11.799 -18.252 -21.378 1.00 90.69 280 TYR A O 1
ATOM 2094 N N . ASP A 1 281 ? -9.745 -19.151 -21.169 1.00 89.94 281 ASP A N 1
ATOM 2095 C CA . ASP A 1 281 ? -10.131 -20.575 -21.208 1.00 89.94 281 ASP A CA 1
ATOM 2096 C C . ASP A 1 281 ? -10.961 -21.025 -19.970 1.00 89.94 281 ASP A C 1
ATOM 2098 O O . ASP A 1 281 ? -11.158 -20.275 -19.013 1.00 89.94 281 ASP A O 1
ATOM 2102 N N . ASP A 1 282 ? -11.424 -22.277 -19.916 1.00 87.00 282 ASP A N 1
ATOM 2103 C CA . ASP A 1 282 ? -12.281 -22.838 -18.851 1.00 87.00 282 ASP A CA 1
ATOM 2104 C C . ASP A 1 282 ? -11.703 -22.726 -17.424 1.00 87.00 282 ASP A C 1
ATOM 2106 O O . ASP A 1 282 ? -12.423 -22.784 -16.421 1.00 87.00 282 ASP A O 1
ATOM 2110 N N . ARG A 1 283 ? -10.397 -22.476 -17.300 1.00 89.06 283 ARG A N 1
ATOM 2111 C CA . ARG A 1 283 ? -9.691 -22.280 -16.021 1.00 89.06 283 ARG A CA 1
ATOM 2112 C C . ARG A 1 283 ? -10.091 -20.992 -15.295 1.00 89.06 283 ARG A C 1
ATOM 2114 O O . ARG A 1 283 ? -9.834 -20.870 -14.091 1.00 89.06 283 ARG A O 1
ATOM 2121 N N . ILE A 1 284 ? -10.726 -20.032 -15.978 1.00 91.50 284 ILE A N 1
ATOM 2122 C CA . ILE A 1 284 ? -11.110 -18.746 -15.372 1.00 91.50 284 ILE A CA 1
ATOM 2123 C C . ILE A 1 284 ? -12.117 -18.896 -14.227 1.00 91.50 284 ILE A C 1
ATOM 2125 O O . ILE A 1 284 ? -12.089 -18.091 -13.292 1.00 91.50 284 ILE A O 1
ATOM 2129 N N . GLY A 1 285 ? -12.969 -19.929 -14.250 1.00 88.94 285 GLY A N 1
ATOM 2130 C CA . GLY A 1 285 ? -13.940 -20.191 -13.184 1.00 88.94 285 GLY A CA 1
ATOM 2131 C C . GLY A 1 285 ? -13.245 -20.465 -11.849 1.00 88.94 285 GLY A C 1
ATOM 2132 O O . GLY A 1 285 ? -13.474 -19.762 -10.863 1.00 88.94 285 GLY A O 1
ATOM 2133 N N . GLY A 1 286 ? -12.309 -21.419 -11.842 1.00 89.94 286 GLY A N 1
ATOM 2134 C CA . GLY A 1 286 ? -11.529 -21.776 -10.652 1.00 89.94 286 GLY A CA 1
ATOM 2135 C C . GLY A 1 286 ? -10.686 -20.624 -10.131 1.00 89.94 286 GLY A C 1
ATOM 2136 O O . GLY A 1 286 ? -10.680 -20.345 -8.930 1.00 89.94 286 GLY A O 1
ATOM 2137 N N . LEU A 1 287 ? -10.039 -19.888 -11.034 1.00 92.81 287 LEU A N 1
ATOM 2138 C CA . LEU A 1 287 ? -9.252 -18.720 -10.657 1.00 92.81 287 LEU A CA 1
ATOM 2139 C C . LEU A 1 287 ? -10.109 -17.606 -10.044 1.00 92.81 287 LEU A C 1
ATOM 2141 O O . LEU A 1 287 ? -9.688 -16.994 -9.064 1.00 92.81 287 LEU A O 1
ATOM 2145 N N . SER A 1 288 ? -11.320 -17.381 -10.560 1.00 93.62 288 SER A N 1
ATOM 2146 C CA . SER A 1 288 ? -12.266 -16.410 -9.995 1.00 93.62 288 SER A CA 1
ATOM 2147 C C . SER A 1 288 ? -12.650 -16.777 -8.563 1.00 93.62 288 SER A C 1
ATOM 2149 O O . SER A 1 288 ? -12.616 -15.925 -7.677 1.00 93.62 288 SER A O 1
ATOM 2151 N N . VAL A 1 289 ? -12.956 -18.054 -8.311 1.00 94.31 289 VAL A N 1
ATOM 2152 C CA . VAL A 1 289 ? -13.298 -18.556 -6.971 1.00 94.31 289 VAL A CA 1
ATOM 2153 C C . VAL A 1 289 ? -12.132 -18.364 -5.996 1.00 94.31 289 VAL A C 1
ATOM 2155 O O . VAL A 1 289 ? -12.329 -17.838 -4.898 1.00 94.31 289 VAL A O 1
ATOM 2158 N N . ILE A 1 290 ? -10.909 -18.726 -6.400 1.00 93.06 290 ILE A N 1
ATOM 2159 C CA . ILE A 1 290 ? -9.701 -18.562 -5.574 1.00 93.06 290 ILE A CA 1
ATOM 2160 C C . ILE A 1 290 ? -9.446 -17.080 -5.274 1.00 93.06 290 ILE A C 1
ATOM 2162 O O . ILE A 1 290 ? -9.230 -16.708 -4.118 1.00 93.06 290 ILE A O 1
ATOM 2166 N N . ALA A 1 291 ? -9.513 -16.219 -6.291 1.00 94.25 291 ALA A N 1
ATOM 2167 C CA . ALA A 1 291 ? -9.305 -14.785 -6.133 1.00 94.25 291 ALA A CA 1
ATOM 2168 C C . ALA A 1 291 ? -10.330 -14.170 -5.167 1.00 94.25 291 ALA A C 1
ATOM 2170 O O . ALA A 1 291 ? -9.954 -13.435 -4.253 1.00 94.25 291 ALA A O 1
ATOM 2171 N N . LEU A 1 292 ? -11.611 -14.525 -5.301 1.00 95.56 292 LEU A N 1
ATOM 2172 C CA . LEU A 1 292 ? -12.670 -14.058 -4.403 1.00 95.56 292 LEU A CA 1
ATOM 2173 C C . LEU A 1 292 ? -12.504 -14.569 -2.973 1.00 95.56 292 LEU A C 1
ATOM 2175 O O . LEU A 1 292 ? -12.752 -13.811 -2.035 1.00 95.56 292 LEU A O 1
ATOM 2179 N N . ALA A 1 293 ? -12.044 -15.806 -2.781 1.00 93.81 293 ALA A N 1
ATOM 2180 C CA . ALA A 1 293 ? -11.746 -16.335 -1.453 1.00 93.81 293 ALA A CA 1
ATOM 2181 C C . ALA A 1 293 ? -10.619 -15.536 -0.770 1.00 93.81 293 ALA A C 1
ATOM 2183 O O . ALA A 1 293 ? -10.740 -15.168 0.401 1.00 93.81 293 ALA A O 1
ATOM 2184 N N . ILE A 1 294 ? -9.554 -15.198 -1.505 1.00 93.50 294 ILE A N 1
ATOM 2185 C CA . ILE A 1 294 ? -8.443 -14.375 -0.999 1.00 93.50 294 ILE A CA 1
ATOM 2186 C C . ILE A 1 294 ? -8.913 -12.944 -0.691 1.00 93.50 294 ILE A C 1
ATOM 2188 O O . ILE A 1 294 ? -8.601 -12.410 0.375 1.00 93.50 294 ILE A O 1
ATOM 2192 N N . VAL A 1 295 ? -9.710 -12.335 -1.576 1.00 94.88 295 VAL A N 1
ATOM 2193 C CA . VAL A 1 295 ? -10.311 -11.008 -1.358 1.00 94.88 295 VAL A CA 1
ATOM 2194 C C . VAL A 1 295 ? -11.204 -11.014 -0.112 1.00 94.88 295 VAL A C 1
ATOM 2196 O O . VAL A 1 295 ? -11.079 -10.131 0.740 1.00 94.88 295 VAL A O 1
ATOM 2199 N N . ALA A 1 296 ? -12.062 -12.028 0.047 1.00 95.19 296 ALA A N 1
ATOM 2200 C CA . ALA A 1 296 ? -12.920 -12.183 1.219 1.00 95.19 296 ALA A CA 1
ATOM 2201 C C . ALA A 1 296 ? -12.097 -12.313 2.506 1.00 95.19 296 ALA A C 1
ATOM 2203 O O . ALA A 1 2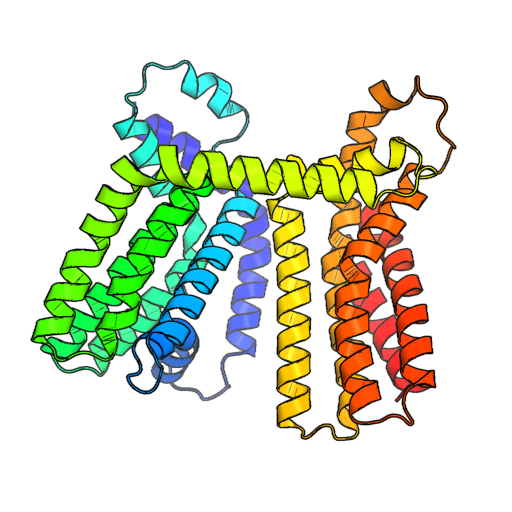96 ? -12.398 -11.647 3.496 1.00 95.19 296 ALA A O 1
ATOM 2204 N N . LEU A 1 297 ? -11.026 -13.114 2.490 1.00 92.50 297 LEU A N 1
ATOM 2205 C CA . LEU A 1 297 ? -10.106 -13.259 3.619 1.00 92.50 297 LEU A CA 1
ATOM 2206 C C . LEU A 1 297 ? -9.453 -11.928 3.995 1.00 92.50 297 LEU A C 1
ATOM 2208 O O . LEU A 1 297 ? -9.509 -11.541 5.166 1.00 92.50 297 LEU A O 1
ATOM 2212 N N . ALA A 1 298 ? -8.892 -11.214 3.017 1.00 91.88 298 ALA A N 1
ATOM 2213 C CA . ALA A 1 298 ? -8.238 -9.928 3.233 1.00 91.88 298 ALA A CA 1
ATOM 2214 C C . ALA A 1 298 ? -9.194 -8.918 3.886 1.00 91.88 298 ALA A C 1
ATOM 2216 O O . ALA A 1 298 ? -8.862 -8.313 4.907 1.00 91.88 298 ALA A O 1
ATOM 2217 N N . ILE A 1 299 ? -10.409 -8.789 3.350 1.00 93.88 299 ILE A N 1
ATOM 2218 C CA . ILE A 1 299 ? -11.403 -7.819 3.824 1.00 93.88 299 ILE A CA 1
ATOM 2219 C C . ILE A 1 299 ? -12.009 -8.244 5.163 1.00 93.88 299 ILE A C 1
ATOM 2221 O O . ILE A 1 299 ? -12.193 -7.401 6.041 1.00 93.88 299 ILE A O 1
ATOM 2225 N N . SER A 1 300 ? -12.253 -9.543 5.376 1.00 93.44 300 SER A N 1
ATOM 2226 C CA . SER A 1 300 ? -12.804 -10.069 6.635 1.00 93.44 300 SER A CA 1
ATOM 2227 C C . SER A 1 300 ? -11.938 -9.738 7.848 1.00 93.44 300 SER A C 1
ATOM 2229 O O . SER A 1 300 ? -12.461 -9.583 8.951 1.00 93.44 300 SER A O 1
ATOM 2231 N N . GLY A 1 301 ?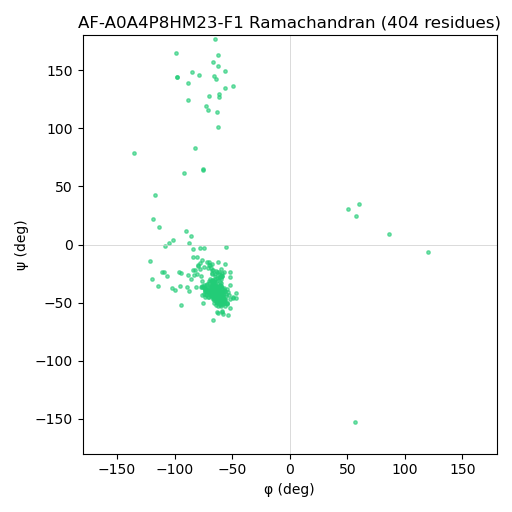 -10.629 -9.548 7.652 1.00 89.44 301 GLY A N 1
ATOM 2232 C CA . GLY A 1 301 ? -9.732 -9.106 8.711 1.00 89.44 301 GLY A CA 1
ATOM 2233 C C . GLY A 1 301 ? -10.159 -7.780 9.349 1.00 89.44 301 GLY A C 1
ATOM 2234 O O . GLY A 1 301 ? -9.789 -7.527 10.489 1.00 89.44 301 GLY A O 1
ATOM 2235 N N . LEU A 1 302 ? -10.924 -6.921 8.659 1.00 91.50 302 LEU A N 1
ATOM 2236 C CA . LEU A 1 302 ? -11.445 -5.662 9.216 1.00 91.50 302 LEU A CA 1
ATOM 2237 C C . LEU A 1 302 ? -12.505 -5.870 10.303 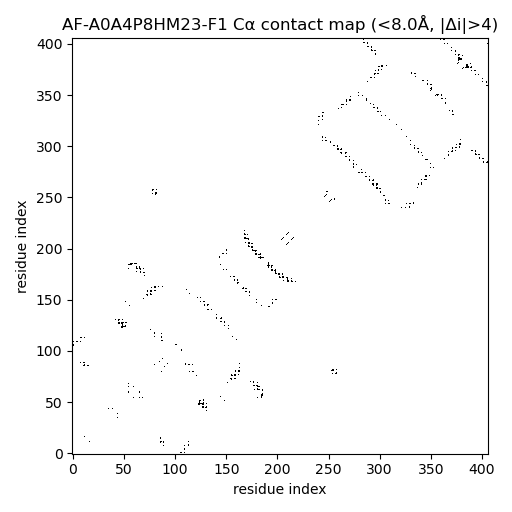1.00 91.50 302 LEU A C 1
ATOM 2239 O O . LEU A 1 302 ? -12.716 -4.974 11.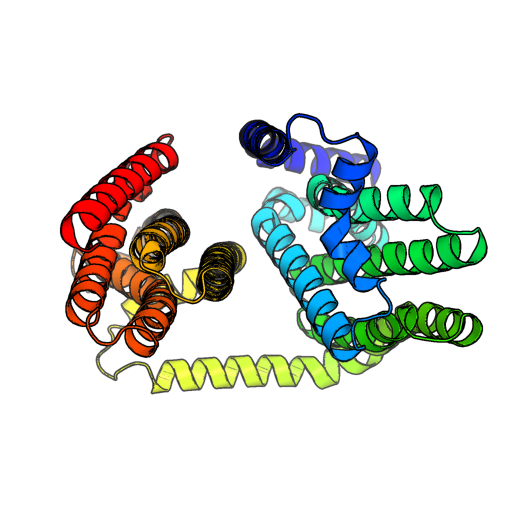117 1.00 91.50 302 LEU A O 1
ATOM 2243 N N . TYR A 1 303 ? -13.151 -7.042 10.369 1.00 92.56 303 TYR A N 1
ATOM 2244 C CA . TYR A 1 303 ? -14.117 -7.328 11.435 1.00 92.56 303 TYR A CA 1
ATOM 2245 C C . TYR A 1 303 ? -13.492 -7.243 12.820 1.00 92.56 303 TYR A C 1
ATOM 2247 O O . TYR A 1 303 ? -14.159 -6.825 13.764 1.00 92.56 303 TYR A O 1
ATOM 2255 N N . ARG A 1 304 ? -12.227 -7.648 12.949 1.00 89.00 304 ARG A N 1
ATOM 2256 C CA . ARG A 1 304 ? -11.524 -7.619 14.228 1.00 89.00 304 ARG A CA 1
ATOM 2257 C C . ARG A 1 304 ? -11.324 -6.184 14.709 1.00 89.00 304 ARG A C 1
ATOM 2259 O O . ARG A 1 304 ? -11.639 -5.898 15.860 1.00 89.00 304 ARG A O 1
ATOM 2266 N N . ASP A 1 305 ? -10.879 -5.301 13.822 1.00 87.81 305 ASP A N 1
ATOM 2267 C CA . ASP A 1 305 ? -10.591 -3.896 14.144 1.00 87.81 305 ASP A CA 1
ATOM 2268 C C . ASP A 1 305 ? -11.882 -3.128 14.430 1.00 87.81 305 ASP A C 1
ATOM 2270 O O . ASP A 1 305 ? -11.974 -2.350 15.376 1.00 87.81 305 ASP A O 1
ATOM 2274 N N . LEU A 1 306 ? -12.933 -3.407 13.658 1.00 90.38 306 LEU A N 1
ATOM 2275 C CA . LEU A 1 306 ? -14.259 -2.862 13.924 1.00 90.38 306 LEU A CA 1
ATOM 2276 C C . LEU A 1 306 ? -14.807 -3.356 15.264 1.00 90.38 306 LEU A C 1
ATOM 2278 O O . LEU A 1 306 ? -15.374 -2.577 16.022 1.00 90.38 306 LEU A O 1
ATOM 2282 N N . HIS A 1 307 ? -14.627 -4.632 15.603 1.00 90.25 307 HIS A N 1
ATOM 2283 C CA . HIS A 1 307 ? -15.102 -5.177 16.875 1.00 90.25 307 HIS A CA 1
ATOM 2284 C C . HIS A 1 307 ? -14.369 -4.582 18.082 1.00 90.25 307 HIS A C 1
ATOM 2286 O O . HIS A 1 307 ? -15.006 -4.256 19.086 1.00 90.25 307 HIS A O 1
ATOM 2292 N N . THR A 1 308 ? -13.048 -4.395 17.999 1.00 86.88 308 THR A N 1
ATOM 2293 C CA . THR A 1 308 ? -12.278 -3.725 19.060 1.00 86.88 308 THR A CA 1
ATOM 2294 C C . THR A 1 308 ? -12.682 -2.258 19.195 1.00 86.88 308 THR A C 1
ATOM 2296 O O . THR A 1 308 ? -12.887 -1.794 20.318 1.00 86.88 308 THR A O 1
ATOM 2299 N N . ALA A 1 309 ? -12.899 -1.557 18.079 1.00 86.81 309 ALA A N 1
ATOM 2300 C CA . ALA A 1 309 ? -13.398 -0.184 18.071 1.00 86.81 309 ALA A CA 1
ATOM 2301 C C . ALA A 1 309 ? -14.783 -0.064 18.716 1.00 86.81 309 ALA A C 1
ATOM 2303 O O . ALA A 1 309 ? -14.999 0.794 19.572 1.00 86.81 309 ALA A O 1
ATOM 2304 N N . HIS A 1 310 ? -15.713 -0.955 18.362 1.00 88.19 310 HIS A N 1
ATOM 2305 C CA . HIS A 1 310 ? -17.045 -0.983 18.960 1.00 88.19 310 HIS A CA 1
ATOM 2306 C C . HIS A 1 310 ? -16.983 -1.236 20.461 1.00 88.19 310 HIS A C 1
ATOM 2308 O O . HIS A 1 310 ? -17.671 -0.549 21.210 1.00 88.19 310 HIS A O 1
ATOM 2314 N N . ARG A 1 311 ? -16.132 -2.165 20.917 1.00 86.94 311 ARG A N 1
ATOM 2315 C CA . ARG A 1 311 ? -15.942 -2.415 22.351 1.00 86.94 311 ARG A CA 1
ATOM 2316 C C . ARG A 1 311 ? -15.415 -1.190 23.092 1.00 86.94 311 ARG A C 1
ATOM 2318 O O . ARG A 1 311 ? -15.915 -0.893 24.170 1.00 86.94 311 ARG A O 1
ATOM 2325 N N . ALA A 1 312 ? -14.461 -0.465 22.513 1.00 84.50 312 ALA A N 1
ATOM 2326 C CA . ALA A 1 312 ? -13.953 0.775 23.099 1.00 84.50 312 ALA A CA 1
ATOM 2327 C C . ALA A 1 312 ? -15.014 1.892 23.119 1.00 84.50 312 ALA A C 1
ATOM 2329 O O . ALA A 1 312 ? -15.048 2.698 24.044 1.00 84.50 312 ALA A O 1
ATOM 2330 N N . ALA A 1 313 ? -15.905 1.920 22.126 1.00 83.62 313 ALA A N 1
ATOM 2331 C CA . ALA A 1 313 ? -16.979 2.903 22.019 1.00 83.62 313 ALA A CA 1
ATOM 2332 C C . ALA A 1 313 ? -18.237 2.553 22.838 1.00 83.62 313 ALA A C 1
ATOM 2334 O O . ALA A 1 313 ? -19.108 3.411 22.982 1.00 83.62 313 ALA A O 1
ATOM 2335 N N . LEU A 1 314 ? -18.350 1.337 23.390 1.00 85.75 314 LEU A N 1
ATOM 2336 C CA . LEU A 1 314 ? -19.532 0.881 24.139 1.00 85.75 314 LEU A CA 1
ATOM 2337 C C . LEU A 1 314 ? -20.009 1.872 25.216 1.00 85.75 314 LEU A C 1
ATOM 2339 O O . LEU A 1 314 ? -21.209 2.142 25.229 1.00 85.75 314 LEU A O 1
ATOM 2343 N N . PRO A 1 315 ? -19.141 2.463 26.068 1.00 86.69 315 PRO A N 1
ATOM 2344 C CA . PRO A 1 315 ? -19.590 3.399 27.102 1.00 86.69 315 PRO A CA 1
ATOM 2345 C C . PRO A 1 315 ? -20.266 4.652 26.532 1.00 86.69 315 PRO A C 1
ATOM 2347 O O . PRO A 1 315 ? -21.237 5.143 27.095 1.00 86.69 315 PRO A O 1
ATOM 2350 N N . LEU A 1 316 ? -19.781 5.146 25.389 1.00 82.62 316 LEU A N 1
ATOM 2351 C CA . LEU A 1 316 ? -20.339 6.316 24.706 1.00 82.62 316 LEU A CA 1
ATOM 2352 C C . LEU A 1 316 ? -21.637 5.974 23.968 1.00 82.62 316 LEU A C 1
ATOM 2354 O O . LEU A 1 316 ? -22.556 6.784 23.897 1.00 82.62 316 LEU A O 1
ATOM 2358 N N . VAL A 1 317 ? -21.710 4.770 23.404 1.00 85.44 317 VAL A N 1
ATOM 2359 C CA . VAL A 1 317 ? -22.835 4.334 22.574 1.00 85.44 317 VAL A CA 1
ATOM 2360 C C . VAL A 1 317 ? -24.004 3.798 23.409 1.00 85.44 317 VAL A C 1
ATOM 2362 O O . VAL A 1 317 ? -25.139 3.821 22.940 1.00 85.44 317 VAL A O 1
ATOM 2365 N N . ALA A 1 318 ? -23.762 3.371 24.651 1.00 83.44 318 ALA A N 1
ATOM 2366 C CA . ALA A 1 318 ? -24.795 2.861 25.555 1.00 83.44 318 ALA A CA 1
ATOM 2367 C C . ALA A 1 318 ? -25.924 3.871 25.836 1.00 83.44 318 ALA A C 1
ATOM 2369 O O . ALA A 1 318 ? -27.049 3.459 26.102 1.00 83.44 318 ALA A O 1
ATOM 2370 N N . GLY A 1 319 ? -25.645 5.176 25.742 1.00 84.06 319 GLY A N 1
ATOM 2371 C CA . GLY A 1 319 ? -26.643 6.238 25.908 1.00 84.06 319 GLY A CA 1
ATOM 2372 C C . GLY A 1 319 ? -27.450 6.572 24.648 1.00 84.06 319 GLY A C 1
ATOM 2373 O O . GLY A 1 319 ? -28.339 7.418 24.707 1.00 84.06 319 GLY A O 1
ATOM 2374 N N . LEU A 1 320 ? -27.148 5.955 23.501 1.00 84.38 320 LEU A N 1
ATOM 2375 C CA . LEU A 1 320 ? -27.809 6.248 22.230 1.00 84.38 320 LEU A CA 1
ATOM 2376 C C . LEU A 1 320 ? -28.929 5.233 21.942 1.00 84.38 320 LEU A C 1
ATOM 2378 O O . LEU A 1 320 ? -28.753 4.042 22.204 1.00 84.38 320 LEU A O 1
ATOM 2382 N N . PRO A 1 321 ? -30.054 5.654 21.328 1.00 84.75 321 PRO A N 1
ATOM 2383 C CA . PRO A 1 321 ? -31.159 4.766 20.963 1.00 84.75 321 PRO A CA 1
ATOM 2384 C C . PRO A 1 321 ? -30.810 3.922 19.724 1.00 84.75 321 PRO A C 1
ATOM 2386 O O . PRO A 1 321 ? -31.385 4.086 18.650 1.00 84.75 321 PRO A O 1
ATOM 2389 N N . LEU A 1 322 ? -29.820 3.033 19.845 1.00 83.69 322 LEU A N 1
ATOM 2390 C CA . LEU A 1 322 ? -29.378 2.158 18.760 1.00 83.69 322 LEU A CA 1
ATOM 2391 C C . LEU A 1 322 ? -29.995 0.756 18.864 1.00 83.69 322 LEU A C 1
ATOM 2393 O O . LEU A 1 322 ? -30.121 0.206 19.959 1.00 83.69 322 LEU A O 1
ATOM 2397 N N . PRO A 1 323 ? -30.326 0.113 17.728 1.00 82.31 323 PRO A N 1
ATOM 2398 C CA . PRO A 1 323 ? -30.840 -1.251 17.735 1.00 82.31 323 PRO A CA 1
ATOM 2399 C C . PRO A 1 323 ? -29.778 -2.248 18.222 1.00 82.31 323 PRO A C 1
ATOM 2401 O O . PRO A 1 323 ? -28.602 -2.124 17.891 1.00 82.31 323 PRO A O 1
ATOM 2404 N N . ARG A 1 324 ? -30.191 -3.305 18.938 1.00 79.88 324 ARG A N 1
ATOM 2405 C CA . ARG A 1 324 ? -29.299 -4.291 19.601 1.00 79.88 324 ARG A CA 1
ATOM 2406 C C . ARG A 1 324 ? -28.223 -4.929 18.703 1.00 79.88 324 ARG A C 1
ATOM 2408 O O . ARG A 1 324 ? -27.200 -5.384 19.203 1.00 79.88 324 ARG A O 1
ATOM 2415 N N . HIS A 1 325 ? -28.425 -4.961 17.385 1.00 84.94 325 HIS A N 1
ATOM 2416 C CA . HIS A 1 325 ? -27.492 -5.553 16.413 1.00 84.94 325 HIS A CA 1
ATOM 2417 C C . HIS A 1 325 ? -26.941 -4.548 15.390 1.00 84.94 325 HIS A C 1
ATOM 2419 O O . HIS A 1 325 ? -26.490 -4.951 14.316 1.00 84.94 325 HIS A O 1
ATOM 2425 N N . TRP A 1 326 ? -26.971 -3.250 15.711 1.00 85.56 326 TRP A N 1
ATOM 2426 C CA . TRP A 1 326 ? -26.543 -2.184 14.802 1.00 85.56 326 TRP A CA 1
ATOM 2427 C C . TRP A 1 326 ? -25.115 -2.407 14.279 1.00 85.56 326 TRP A C 1
ATOM 2429 O O . TRP A 1 326 ? -24.919 -2.445 13.066 1.00 85.56 326 TRP A O 1
ATOM 2439 N N . ALA A 1 327 ? -24.152 -2.659 15.176 1.00 85.69 327 ALA A N 1
ATOM 2440 C CA . ALA A 1 327 ? -22.738 -2.813 14.829 1.00 85.69 327 ALA A CA 1
ATOM 2441 C C . ALA A 1 327 ? -22.534 -3.932 13.798 1.00 85.69 327 ALA A C 1
ATOM 2443 O O . ALA A 1 327 ? -21.960 -3.713 12.739 1.00 85.69 327 ALA A O 1
ATOM 2444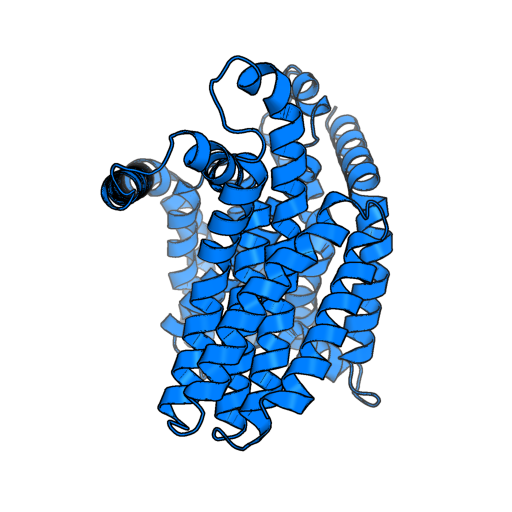 N N . ARG A 1 328 ? -23.143 -5.107 14.023 1.00 88.56 328 ARG A N 1
ATOM 2445 C CA . ARG A 1 328 ? -23.046 -6.248 13.098 1.00 88.56 328 ARG A CA 1
ATOM 2446 C C . ARG A 1 328 ? -23.556 -5.911 11.695 1.00 88.56 328 ARG A C 1
ATOM 2448 O O . ARG A 1 328 ? -22.930 -6.315 10.717 1.00 88.56 328 ARG A O 1
ATOM 2455 N N . LYS A 1 329 ? -24.699 -5.222 11.597 1.00 87.31 329 LYS A N 1
ATOM 2456 C CA . LYS A 1 329 ? -25.314 -4.880 10.308 1.00 87.31 329 LYS A CA 1
ATOM 2457 C C . LYS A 1 329 ? -24.438 -3.899 9.527 1.00 87.31 329 LYS A C 1
ATOM 2459 O O . LYS A 1 329 ? -24.201 -4.115 8.341 1.00 87.31 329 LYS A O 1
ATOM 2464 N N . PHE A 1 330 ? -23.942 -2.854 10.187 1.00 87.62 330 PHE A N 1
ATOM 2465 C CA . PHE A 1 330 ? -23.130 -1.831 9.528 1.00 87.62 330 PHE A CA 1
ATOM 2466 C C . PHE A 1 330 ? -21.710 -2.303 9.218 1.00 87.62 330 PHE A C 1
ATOM 2468 O O . PHE A 1 330 ? -21.217 -1.985 8.139 1.00 87.62 330 PHE A O 1
ATOM 2475 N N . ASP A 1 331 ? -21.102 -3.131 10.072 1.00 90.62 331 ASP A N 1
ATOM 2476 C CA . ASP A 1 331 ? -19.813 -3.767 9.779 1.00 90.62 331 ASP A CA 1
ATOM 2477 C C . ASP A 1 331 ? -19.898 -4.574 8.489 1.00 90.62 331 ASP A C 1
ATOM 2479 O O . ASP A 1 331 ? -19.098 -4.396 7.576 1.00 90.62 331 ASP A O 1
ATOM 2483 N N . HIS A 1 332 ? -20.913 -5.436 8.380 1.00 90.25 332 HIS A N 1
ATOM 2484 C CA . HIS A 1 332 ? -21.099 -6.242 7.182 1.00 90.25 332 HIS A CA 1
ATOM 2485 C C . HIS A 1 332 ? -21.369 -5.374 5.950 1.00 90.25 332 HIS A C 1
ATOM 2487 O O . HIS A 1 332 ? -20.742 -5.592 4.922 1.00 90.25 332 HIS A O 1
ATOM 2493 N N . MET A 1 333 ? -22.209 -4.342 6.059 1.00 89.38 333 MET A N 1
ATOM 2494 C CA . MET A 1 333 ? -22.470 -3.416 4.951 1.00 89.38 333 MET A CA 1
ATOM 2495 C C . MET A 1 333 ? -21.201 -2.696 4.468 1.00 89.38 333 MET A C 1
ATOM 2497 O O . MET A 1 333 ? -20.996 -2.562 3.266 1.00 89.38 333 MET A O 1
ATOM 2501 N N . ILE A 1 334 ? -20.333 -2.255 5.381 1.00 89.38 334 ILE A N 1
ATOM 2502 C CA . ILE A 1 334 ? -19.084 -1.567 5.027 1.00 89.38 334 ILE A CA 1
ATOM 2503 C C . ILE A 1 334 ? -18.073 -2.530 4.414 1.00 89.38 334 ILE A C 1
ATOM 2505 O O . ILE A 1 334 ? -17.432 -2.187 3.424 1.00 89.38 334 ILE A O 1
ATOM 2509 N N . LEU A 1 335 ? -17.950 -3.744 4.953 1.00 91.50 335 LEU A N 1
ATOM 2510 C CA . LEU A 1 335 ? -17.078 -4.759 4.366 1.00 91.50 335 LEU A CA 1
ATOM 2511 C C . LEU A 1 335 ? -17.589 -5.209 2.989 1.00 91.50 335 LEU A C 1
ATOM 2513 O O . LEU A 1 335 ? -16.784 -5.446 2.093 1.00 91.50 335 LEU A O 1
ATOM 2517 N N . MET A 1 336 ? -18.907 -5.253 2.783 1.00 91.31 336 MET A N 1
ATOM 2518 C CA . MET A 1 336 ? -19.506 -5.457 1.462 1.00 91.31 336 MET A CA 1
ATOM 2519 C C . MET A 1 336 ? -19.183 -4.310 0.513 1.00 91.31 336 MET A C 1
ATOM 2521 O O . MET A 1 336 ? -18.747 -4.564 -0.604 1.00 91.31 336 MET A O 1
ATOM 2525 N N . LEU A 1 337 ? -19.316 -3.059 0.956 1.00 90.31 337 LEU A N 1
ATOM 2526 C CA . LEU A 1 337 ? -18.946 -1.895 0.151 1.00 90.31 337 LEU A CA 1
ATOM 2527 C C . LEU A 1 337 ? -17.458 -1.914 -0.240 1.00 90.31 337 LEU A C 1
ATOM 2529 O O . LEU A 1 337 ? -17.107 -1.483 -1.334 1.00 90.31 337 LEU A O 1
ATOM 2533 N N . ALA A 1 338 ? -16.596 -2.444 0.631 1.00 89.38 338 ALA A N 1
ATOM 2534 C CA . ALA A 1 338 ? -15.175 -2.626 0.362 1.00 89.38 338 ALA A CA 1
ATOM 2535 C C . ALA A 1 338 ? -14.882 -3.789 -0.606 1.00 89.38 338 ALA A C 1
ATOM 2537 O O . ALA A 1 338 ? -13.967 -3.678 -1.415 1.00 89.38 338 ALA A O 1
ATOM 2538 N N . GLY A 1 339 ? -15.620 -4.904 -0.523 1.00 92.12 339 GLY A N 1
ATOM 2539 C CA . GLY A 1 339 ? -15.325 -6.135 -1.272 1.00 92.12 339 GLY A CA 1
ATOM 2540 C C . GLY A 1 339 ? -16.063 -6.317 -2.589 1.00 92.12 339 GLY A C 1
ATOM 2541 O O . GLY A 1 339 ? -15.483 -6.826 -3.546 1.00 92.12 339 GLY A O 1
ATOM 2542 N N . LEU A 1 340 ? -17.319 -5.874 -2.665 1.00 93.19 340 LEU A N 1
ATOM 2543 C CA . LEU A 1 340 ? -18.159 -6.022 -3.854 1.00 93.19 340 LEU A CA 1
ATOM 2544 C C . LEU A 1 340 ? -17.565 -5.401 -5.123 1.00 93.19 340 LEU A C 1
ATOM 2546 O O . LEU A 1 340 ? -17.715 -6.030 -6.165 1.00 93.19 340 LEU A O 1
ATOM 2550 N N . PRO A 1 341 ? -16.870 -4.244 -5.096 1.00 95.06 341 PRO A N 1
ATOM 2551 C CA . PRO A 1 341 ? -16.249 -3.704 -6.303 1.00 95.06 341 PRO A CA 1
ATOM 2552 C C . PRO A 1 341 ? -15.258 -4.681 -6.950 1.00 95.06 341 PRO A C 1
ATOM 2554 O O . PRO A 1 341 ? -15.271 -4.845 -8.165 1.00 95.06 341 PRO A O 1
ATOM 2557 N N . PHE A 1 342 ? -14.450 -5.385 -6.152 1.00 94.31 342 PHE A N 1
ATOM 2558 C CA . PHE A 1 342 ? -13.510 -6.389 -6.661 1.00 94.31 342 PHE A CA 1
ATOM 2559 C C . PHE A 1 342 ? -14.242 -7.600 -7.240 1.00 94.31 342 PHE A C 1
ATOM 2561 O O . PHE A 1 342 ? -13.890 -8.078 -8.316 1.00 94.31 342 PHE A O 1
ATOM 2568 N N . ALA A 1 343 ? -15.308 -8.050 -6.570 1.00 94.31 343 ALA A N 1
ATOM 2569 C CA . ALA A 1 343 ? -16.133 -9.139 -7.077 1.00 94.31 343 ALA A CA 1
ATOM 2570 C C . ALA A 1 343 ? -16.852 -8.780 -8.383 1.00 94.31 343 ALA A C 1
ATOM 2572 O O . ALA A 1 343 ? -16.901 -9.597 -9.299 1.00 94.31 343 ALA A O 1
ATOM 2573 N N . ALA A 1 344 ? -17.346 -7.547 -8.495 1.00 95.12 344 ALA A N 1
ATOM 2574 C CA . ALA A 1 344 ? -17.976 -7.030 -9.701 1.00 95.12 344 ALA A CA 1
ATOM 2575 C C . ALA A 1 344 ? -16.980 -6.899 -10.861 1.00 95.12 344 ALA A C 1
ATOM 2577 O O . ALA A 1 344 ? -17.337 -7.215 -11.989 1.00 95.12 344 ALA A O 1
ATOM 2578 N N . ILE A 1 345 ? -15.735 -6.484 -10.599 1.00 95.56 345 ILE A N 1
ATOM 2579 C CA . ILE A 1 345 ? -14.680 -6.423 -11.622 1.00 95.56 345 ILE A CA 1
ATOM 2580 C C . ILE A 1 345 ? -14.349 -7.829 -12.141 1.00 95.56 345 ILE A C 1
ATOM 2582 O O . ILE A 1 345 ? -14.386 -8.047 -13.349 1.00 95.56 345 ILE A O 1
ATOM 2586 N N . ILE A 1 346 ? -14.069 -8.786 -11.247 1.00 94.44 346 ILE A N 1
ATOM 2587 C CA . ILE A 1 346 ? -13.748 -10.172 -11.633 1.00 94.44 346 ILE A CA 1
ATOM 2588 C C . ILE A 1 346 ? -14.927 -10.790 -12.392 1.00 94.44 346 ILE A C 1
ATOM 2590 O O . ILE A 1 346 ? -14.761 -11.275 -13.509 1.00 94.44 346 ILE A O 1
ATOM 2594 N N . GLY A 1 347 ? -16.130 -10.720 -11.816 1.00 93.75 347 GLY A N 1
ATOM 2595 C CA . GLY A 1 347 ? -17.338 -11.264 -12.429 1.00 93.75 347 GLY A CA 1
ATOM 2596 C C . GLY A 1 347 ? -17.678 -10.598 -13.761 1.00 93.75 347 GLY A C 1
ATOM 2597 O O . GLY A 1 347 ? -18.028 -11.284 -14.714 1.00 93.75 347 GLY A O 1
ATOM 2598 N N . GLY A 1 348 ? -17.518 -9.278 -13.860 1.00 94.31 348 GLY A N 1
ATOM 2599 C CA . GLY A 1 348 ? -17.753 -8.521 -15.087 1.00 94.31 348 GLY A CA 1
ATOM 2600 C C . GLY A 1 348 ? -16.828 -8.944 -16.225 1.00 94.31 348 GLY A C 1
ATOM 2601 O O . GLY A 1 348 ? -17.301 -9.140 -17.339 1.00 94.31 348 GLY A O 1
ATOM 2602 N N . VAL A 1 349 ? -15.535 -9.157 -15.949 1.00 94.31 349 VAL A N 1
ATOM 2603 C CA . VAL A 1 349 ? -14.580 -9.639 -16.962 1.00 94.31 349 VAL A CA 1
ATOM 2604 C C . VAL A 1 349 ? -14.912 -11.061 -17.414 1.00 94.31 349 VAL A C 1
ATOM 2606 O O . VAL A 1 349 ? -14.843 -11.336 -18.613 1.00 94.31 349 VAL A O 1
ATOM 2609 N N . VAL A 1 350 ? -15.318 -11.941 -16.492 1.00 93.56 350 VAL A N 1
ATOM 2610 C CA . VAL A 1 350 ? -15.757 -13.305 -16.833 1.00 93.56 350 VAL A CA 1
ATOM 2611 C C . VAL A 1 350 ? -16.997 -13.271 -17.724 1.00 93.56 350 VAL A C 1
ATOM 2613 O O . VAL A 1 350 ? -16.996 -13.898 -18.775 1.00 93.56 350 VAL A O 1
ATOM 2616 N N . VAL A 1 351 ? -18.032 -12.508 -17.358 1.00 95.31 351 VAL A N 1
ATOM 2617 C CA . VAL A 1 351 ? -19.267 -12.397 -18.157 1.00 95.31 351 VAL A CA 1
ATOM 2618 C C . VAL A 1 351 ? -19.005 -11.755 -19.519 1.00 95.31 351 VAL A C 1
ATOM 2620 O O . VAL A 1 351 ? -19.623 -12.149 -20.502 1.00 95.31 351 VAL A O 1
ATOM 2623 N N . PHE A 1 352 ? -18.088 -10.789 -19.596 1.00 95.56 352 PHE A N 1
ATOM 2624 C CA . PHE A 1 352 ? -17.741 -10.130 -20.853 1.00 95.56 352 PHE A CA 1
ATOM 2625 C C . PHE A 1 352 ? -17.125 -11.099 -21.875 1.00 95.56 352 PHE A C 1
ATOM 2627 O O . PHE A 1 352 ? -17.483 -11.038 -23.047 1.00 95.56 352 PHE A O 1
ATOM 2634 N N . HIS A 1 353 ? -16.244 -12.008 -21.441 1.00 93.38 353 HIS A N 1
ATOM 2635 C CA . HIS A 1 353 ? -15.605 -12.990 -22.331 1.00 93.38 353 HIS A CA 1
ATOM 2636 C C . HIS A 1 353 ? -16.414 -14.290 -22.476 1.00 93.38 353 HIS A C 1
ATOM 2638 O O . HIS A 1 353 ? -16.318 -14.965 -23.497 1.00 93.38 353 HIS A O 1
ATOM 2644 N N . GLN A 1 354 ? -17.227 -14.642 -21.476 1.00 91.69 354 GLN A N 1
ATOM 2645 C CA . GLN A 1 354 ? -18.057 -15.847 -21.447 1.00 91.69 354 GLN A CA 1
ATOM 2646 C C . GLN A 1 354 ? -19.477 -15.513 -20.942 1.00 91.69 354 GLN A C 1
ATOM 2648 O O . GLN A 1 354 ? -19.807 -15.788 -19.782 1.00 91.69 354 GLN A O 1
ATOM 2653 N N . PRO A 1 355 ? -20.359 -14.939 -21.781 1.00 92.25 355 PRO A N 1
ATOM 2654 C CA . PRO A 1 355 ? -21.695 -14.500 -21.360 1.00 92.25 355 PRO A CA 1
ATOM 2655 C C . PRO A 1 355 ? -22.566 -15.638 -20.803 1.00 92.25 355 PRO A C 1
ATOM 2657 O O . PRO A 1 355 ? -23.390 -15.414 -19.914 1.00 92.25 355 PRO A O 1
ATOM 2660 N N . GLN A 1 356 ? -22.332 -16.878 -21.240 1.00 91.44 356 GLN A N 1
ATOM 2661 C CA . GLN A 1 356 ? -22.972 -18.084 -20.708 1.00 91.44 356 GLN A CA 1
ATOM 2662 C C . GLN A 1 356 ? -22.708 -18.315 -19.207 1.00 91.44 356 GLN A C 1
ATOM 2664 O O . GLN A 1 356 ? -23.491 -18.992 -18.542 1.00 91.44 356 GLN A O 1
ATOM 2669 N N . ARG A 1 357 ? -21.651 -17.719 -18.635 1.00 91.12 357 ARG A N 1
ATOM 2670 C CA . ARG A 1 357 ? -21.305 -17.815 -17.205 1.00 91.12 357 ARG A CA 1
ATOM 2671 C C . ARG A 1 357 ? -22.032 -16.779 -16.329 1.00 91.12 357 ARG A C 1
ATOM 2673 O O . ARG A 1 357 ? -21.746 -16.707 -15.135 1.00 91.12 357 ARG A O 1
ATOM 2680 N N . LEU A 1 358 ? -22.995 -16.010 -16.855 1.00 92.62 358 LEU A N 1
ATOM 2681 C CA . LEU A 1 358 ? -23.729 -14.991 -16.085 1.00 92.62 358 LEU A CA 1
ATOM 2682 C C . LEU A 1 358 ? -24.377 -15.548 -14.808 1.00 92.62 358 LEU A C 1
ATOM 2684 O O . LEU A 1 358 ? -24.189 -14.991 -13.727 1.00 92.62 358 LEU A O 1
ATOM 2688 N N . VAL A 1 359 ? -25.122 -16.651 -14.916 1.00 93.56 359 VAL A N 1
ATOM 2689 C CA . VAL A 1 359 ? -25.806 -17.261 -13.763 1.00 93.56 359 VAL A CA 1
ATOM 2690 C C . VAL A 1 359 ? -24.797 -17.768 -12.717 1.00 93.56 359 VAL A C 1
ATOM 2692 O O . VAL A 1 359 ? -24.928 -17.371 -11.555 1.00 93.56 359 VAL A O 1
ATOM 2695 N N . PRO A 1 360 ? -23.752 -18.545 -13.084 1.00 92.00 360 PRO A N 1
ATOM 2696 C CA . PRO A 1 360 ? -22.680 -18.909 -12.158 1.00 92.00 360 PRO A CA 1
ATOM 2697 C C . PRO A 1 360 ? -22.020 -17.716 -11.462 1.00 92.00 360 PRO A C 1
ATOM 2699 O O . PRO A 1 360 ? -21.776 -17.772 -10.261 1.00 92.00 360 PRO A O 1
ATOM 2702 N N . VAL A 1 361 ? -21.774 -16.615 -12.178 1.00 92.94 361 VAL A N 1
ATOM 2703 C CA . VAL A 1 361 ? -21.159 -15.403 -11.611 1.00 92.94 361 VAL A CA 1
ATOM 2704 C C . VAL A 1 361 ? -22.078 -14.721 -10.593 1.00 92.94 361 VAL A C 1
ATOM 2706 O O . VAL A 1 361 ? -21.608 -14.297 -9.537 1.00 92.94 361 VAL A O 1
ATOM 2709 N N . LEU A 1 362 ? -23.387 -14.646 -10.854 1.00 93.62 362 LEU A N 1
ATOM 2710 C CA . LEU A 1 362 ? -24.354 -14.097 -9.895 1.00 93.62 362 LEU A CA 1
ATOM 2711 C C . LEU A 1 362 ? -24.463 -14.965 -8.634 1.00 93.62 362 LEU A C 1
ATOM 2713 O O . LEU A 1 362 ? -24.482 -14.435 -7.520 1.00 93.62 362 LEU A O 1
ATOM 2717 N N . LEU A 1 363 ? -24.479 -16.291 -8.796 1.00 94.06 363 LEU A N 1
ATOM 2718 C CA . LEU A 1 363 ? -24.454 -17.231 -7.674 1.00 94.06 363 LEU A CA 1
ATOM 2719 C C . LEU A 1 363 ? -23.152 -17.112 -6.877 1.00 94.06 363 LEU A C 1
ATOM 2721 O O . LEU A 1 363 ? -23.192 -17.071 -5.648 1.00 94.06 363 LEU A O 1
ATOM 2725 N N . LEU A 1 364 ? -22.014 -16.973 -7.558 1.00 93.31 364 LEU A N 1
ATOM 2726 C CA . LEU A 1 364 ? -20.713 -16.769 -6.929 1.00 93.31 364 LEU A CA 1
ATOM 2727 C C . LEU A 1 364 ? -20.664 -15.454 -6.140 1.00 93.31 364 LEU A C 1
ATOM 2729 O O . LEU A 1 364 ? -20.150 -15.426 -5.023 1.00 93.31 364 LEU A O 1
ATOM 2733 N N . ALA A 1 365 ? -21.246 -14.375 -6.671 1.00 93.06 365 ALA A N 1
ATOM 2734 C CA . ALA A 1 365 ? -21.358 -13.097 -5.971 1.00 93.06 365 ALA A CA 1
ATOM 2735 C C . ALA A 1 365 ? -22.240 -13.208 -4.714 1.00 93.06 365 ALA A C 1
ATOM 2737 O O . ALA A 1 365 ? -21.869 -12.704 -3.652 1.00 93.06 365 ALA A O 1
ATOM 2738 N N . ALA A 1 366 ? -23.372 -13.915 -4.791 1.00 93.88 366 ALA A N 1
ATOM 2739 C CA . ALA A 1 366 ? -24.216 -14.189 -3.628 1.00 93.88 366 ALA A CA 1
ATOM 2740 C C . ALA A 1 366 ? -23.486 -15.055 -2.582 1.00 93.88 366 ALA A C 1
ATOM 2742 O O . ALA A 1 366 ? -23.503 -14.750 -1.386 1.00 93.88 366 ALA A O 1
ATOM 2743 N N . ALA A 1 367 ? -22.777 -16.093 -3.032 1.00 93.88 367 ALA A N 1
ATOM 2744 C CA . ALA A 1 367 ? -21.966 -16.957 -2.184 1.00 93.88 367 ALA A CA 1
ATOM 2745 C C . ALA A 1 367 ? -20.816 -16.186 -1.514 1.00 93.88 367 ALA A C 1
ATOM 2747 O O . ALA A 1 367 ? -20.517 -16.437 -0.348 1.00 93.88 367 ALA A O 1
ATOM 2748 N N . PHE A 1 368 ? -20.217 -15.211 -2.205 1.00 94.38 368 PHE A N 1
ATOM 2749 C CA . PHE A 1 368 ? -19.178 -14.332 -1.667 1.00 94.38 368 PHE A CA 1
ATOM 2750 C C . PHE A 1 368 ? -19.705 -13.453 -0.522 1.00 94.38 368 PHE A C 1
ATOM 2752 O O . PHE A 1 368 ? -19.046 -13.334 0.514 1.00 94.38 368 PHE A O 1
ATOM 2759 N N . ILE A 1 369 ? -20.917 -12.896 -0.653 1.00 94.44 369 ILE A N 1
ATOM 2760 C CA . ILE A 1 369 ? -21.582 -12.155 0.436 1.00 94.44 369 ILE A CA 1
ATOM 2761 C C . ILE A 1 369 ? -21.739 -13.065 1.664 1.00 94.44 369 ILE A C 1
ATOM 2763 O O . ILE A 1 369 ? -21.381 -12.683 2.785 1.00 94.44 369 ILE A O 1
ATOM 2767 N N . GLY A 1 370 ? -22.211 -14.297 1.440 1.00 94.31 370 GLY A N 1
ATOM 2768 C CA . GLY A 1 370 ? -22.321 -15.326 2.473 1.00 94.31 370 GLY A CA 1
ATOM 2769 C C . GLY A 1 370 ? -20.978 -15.640 3.139 1.00 94.31 370 GLY A C 1
ATOM 2770 O O . GLY A 1 370 ? -20.894 -15.640 4.369 1.00 94.31 370 GLY A O 1
ATOM 2771 N N . LEU A 1 371 ? -19.915 -15.824 2.348 1.00 95.06 371 LEU A N 1
ATOM 2772 C CA . LEU A 1 371 ? -18.566 -16.103 2.841 1.00 95.06 371 LEU A CA 1
ATOM 2773 C C . LEU A 1 371 ? -18.055 -14.987 3.749 1.00 95.06 371 LEU A C 1
ATOM 2775 O O . LEU A 1 371 ? -17.599 -15.265 4.856 1.00 95.06 371 LEU A O 1
ATOM 2779 N N . VAL A 1 372 ? -18.144 -13.723 3.328 1.00 94.44 372 VAL A N 1
ATOM 2780 C CA . VAL A 1 372 ? -17.688 -12.605 4.167 1.00 94.44 372 VAL A CA 1
ATOM 2781 C C . VAL A 1 372 ? -18.492 -12.546 5.467 1.00 94.44 372 VAL A C 1
ATOM 2783 O O . VAL A 1 372 ? -17.923 -12.320 6.534 1.00 94.44 372 VAL A O 1
ATOM 2786 N N . GLY A 1 373 ? -19.799 -12.818 5.416 1.00 93.88 373 GLY A N 1
ATOM 2787 C CA . GLY A 1 373 ? -20.631 -12.928 6.615 1.00 93.88 373 GLY A CA 1
ATOM 2788 C C . GLY A 1 373 ? -20.184 -14.052 7.555 1.00 93.88 373 GLY A C 1
ATOM 2789 O O . GLY A 1 373 ? -20.137 -13.853 8.772 1.00 93.88 373 GLY A O 1
ATOM 2790 N N . LEU A 1 374 ? -19.816 -15.208 7.003 1.00 94.44 374 LEU A N 1
ATOM 2791 C CA . LEU A 1 374 ? -19.392 -16.392 7.750 1.00 94.44 374 LEU A CA 1
ATOM 2792 C C . LEU A 1 374 ? -17.985 -16.224 8.347 1.00 94.44 374 LEU A C 1
ATOM 2794 O O . LEU A 1 374 ? -17.764 -16.572 9.508 1.00 94.44 374 LEU A O 1
ATOM 2798 N N . LEU A 1 375 ? -17.072 -15.570 7.622 1.00 94.06 375 LEU A N 1
ATOM 2799 C CA . LEU A 1 375 ? -15.733 -15.203 8.098 1.00 94.06 375 LEU A CA 1
ATOM 2800 C C . LEU A 1 375 ? -15.758 -14.237 9.292 1.00 94.06 375 LEU A C 1
ATOM 2802 O O . LEU A 1 375 ? -14.767 -14.126 10.010 1.00 94.06 375 LEU A O 1
ATOM 2806 N N . ARG A 1 376 ? -16.890 -13.594 9.602 1.00 93.50 376 ARG A N 1
ATOM 2807 C CA . ARG A 1 376 ? -17.035 -12.827 10.848 1.00 93.50 376 ARG A CA 1
ATOM 2808 C C . ARG A 1 376 ? -16.825 -13.694 12.093 1.00 93.50 376 ARG A C 1
ATOM 2810 O O . ARG A 1 376 ? -16.273 -13.212 13.079 1.00 93.50 376 ARG A O 1
ATOM 2817 N N . LEU A 1 377 ? -17.276 -14.950 12.075 1.00 92.25 377 LEU A N 1
ATOM 2818 C CA . LEU A 1 377 ? -17.193 -15.854 13.226 1.00 92.25 377 LEU A CA 1
ATOM 2819 C C . LEU A 1 377 ? -15.746 -16.071 13.694 1.00 92.25 377 LEU A C 1
ATOM 2821 O O . LEU A 1 377 ? -15.468 -15.728 14.850 1.00 92.25 377 LEU A O 1
ATOM 2825 N N . PRO A 1 378 ? -14.818 -16.552 12.839 1.00 92.12 378 PRO A N 1
ATOM 2826 C CA . PRO A 1 378 ? -13.431 -16.739 13.239 1.00 92.12 378 PRO A CA 1
ATOM 2827 C C . PRO A 1 378 ? -12.742 -15.414 13.566 1.00 92.12 378 PRO A C 1
ATOM 2829 O O . PRO A 1 378 ? -11.954 -15.379 14.501 1.00 92.12 378 PRO A O 1
ATOM 2832 N N . GLN A 1 379 ? -13.059 -14.315 12.873 1.00 91.00 379 GLN A N 1
ATOM 2833 C CA . GLN A 1 379 ? -12.376 -13.031 13.089 1.00 91.00 379 GLN A CA 1
ATOM 2834 C C . GLN A 1 379 ? -12.748 -12.356 14.417 1.00 91.00 379 GLN A C 1
ATOM 2836 O O . GLN A 1 379 ? -11.906 -11.707 15.036 1.00 91.00 379 GLN A O 1
ATOM 2841 N N . VAL A 1 380 ? -13.996 -12.514 14.869 1.00 88.56 380 VAL A N 1
ATOM 2842 C CA . VAL A 1 380 ? -14.492 -11.897 16.111 1.00 88.56 380 VAL A CA 1
ATOM 2843 C C . VAL A 1 380 ? -14.257 -12.784 17.337 1.00 88.56 380 VAL A C 1
ATOM 2845 O O . VAL A 1 380 ? -13.966 -12.258 18.411 1.00 88.56 380 VAL A O 1
ATOM 2848 N N . HIS A 1 381 ? -14.376 -14.109 17.198 1.00 89.12 381 HIS A N 1
ATOM 2849 C CA . HIS A 1 381 ? -14.309 -15.042 18.335 1.00 89.12 381 HIS A CA 1
ATOM 2850 C C . HIS A 1 381 ? -13.000 -15.836 18.393 1.00 89.12 381 HIS A C 1
ATOM 2852 O O . HIS A 1 381 ? -12.563 -16.234 19.470 1.00 89.12 381 HIS A O 1
ATOM 2858 N N . GLY A 1 382 ? -12.348 -16.065 17.254 1.00 78.69 382 GLY A N 1
ATOM 2859 C CA . GLY A 1 382 ? -11.107 -16.827 17.184 1.00 78.69 382 GLY A CA 1
ATOM 2860 C C . GLY A 1 382 ? -9.902 -15.958 17.519 1.00 78.69 382 GLY A C 1
ATOM 2861 O O . GLY A 1 382 ? -9.218 -15.487 16.625 1.00 78.69 382 GLY A O 1
ATOM 2862 N N . GLU A 1 383 ? -9.572 -15.748 18.793 1.00 79.62 383 GLU A N 1
ATOM 2863 C CA . GLU A 1 383 ? -8.464 -14.847 19.158 1.00 79.62 383 GLU A CA 1
ATOM 2864 C C . GLU A 1 383 ? -7.132 -15.189 18.467 1.00 79.62 383 GLU A C 1
ATOM 2866 O O . GLU A 1 383 ? -6.568 -14.365 17.737 1.00 79.62 383 GLU A O 1
ATOM 2871 N N . ARG A 1 384 ? -6.622 -16.406 18.716 1.00 77.31 384 ARG A N 1
ATOM 2872 C CA . ARG A 1 384 ? -5.331 -16.903 18.202 1.00 77.31 384 ARG A CA 1
ATOM 2873 C C . ARG A 1 384 ? -5.473 -17.703 16.909 1.00 77.31 384 ARG A C 1
ATOM 2875 O O . ARG A 1 384 ? -4.515 -17.784 16.150 1.00 77.31 384 ARG A O 1
ATOM 2882 N N . GLN A 1 385 ? -6.650 -18.279 16.676 1.00 84.06 385 GLN A N 1
ATOM 2883 C CA . GLN A 1 385 ? -6.923 -19.191 15.564 1.00 84.06 385 GLN A CA 1
ATOM 2884 C C . GLN A 1 385 ? -7.736 -18.544 14.430 1.00 84.06 385 GLN A C 1
ATOM 2886 O O . GLN A 1 385 ? -8.002 -19.226 13.447 1.00 84.06 385 GLN A O 1
ATOM 2891 N N . ALA A 1 386 ? -8.090 -17.248 14.515 1.00 82.56 386 ALA A N 1
ATOM 2892 C CA . ALA A 1 386 ? -8.852 -16.530 13.479 1.00 82.56 386 ALA A CA 1
ATOM 2893 C C . ALA A 1 386 ? -8.318 -16.769 12.068 1.00 82.56 386 ALA A C 1
ATOM 2895 O O . ALA A 1 386 ? -9.093 -17.031 11.156 1.00 82.56 386 ALA A O 1
ATOM 2896 N N . VAL A 1 387 ? -6.995 -16.679 11.896 1.00 83.00 387 VAL A N 1
ATOM 2897 C CA . VAL A 1 387 ? -6.360 -16.817 10.581 1.00 83.00 387 VAL A CA 1
ATOM 2898 C C . VAL A 1 387 ? -6.536 -18.235 10.053 1.00 83.00 387 VAL A C 1
ATOM 2900 O O . VAL A 1 387 ? -7.031 -18.395 8.948 1.00 83.00 387 VAL A O 1
ATOM 2903 N N . VAL A 1 388 ? -6.209 -19.249 10.861 1.00 84.31 388 VAL A N 1
ATOM 2904 C CA . VAL A 1 388 ? -6.299 -20.663 10.462 1.00 84.31 388 VAL A CA 1
ATOM 2905 C C . VAL A 1 388 ? -7.747 -21.051 10.167 1.00 84.31 388 VAL A C 1
ATOM 2907 O O . VAL A 1 388 ? -8.043 -21.571 9.094 1.00 84.31 388 VAL A O 1
ATOM 2910 N N . LEU A 1 389 ? -8.671 -20.737 11.077 1.00 87.88 389 LEU A N 1
ATOM 2911 C CA . LEU A 1 389 ? -10.094 -21.025 10.893 1.00 87.88 389 LEU A CA 1
ATOM 2912 C C . LEU A 1 389 ? -10.666 -20.268 9.693 1.00 87.88 389 LEU A C 1
ATOM 2914 O O . LEU A 1 389 ? -11.413 -20.847 8.912 1.00 87.88 389 LEU A O 1
ATOM 2918 N N . GLY A 1 390 ? -10.279 -19.003 9.508 1.00 88.75 390 GLY A N 1
ATOM 2919 C CA . GLY A 1 390 ? -10.653 -18.213 8.340 1.00 88.75 390 GLY A CA 1
ATOM 2920 C C . GLY A 1 390 ? -10.173 -18.857 7.043 1.00 88.75 390 GLY A C 1
ATOM 2921 O O . GLY A 1 390 ? -10.973 -19.041 6.131 1.00 88.75 390 GLY A O 1
ATOM 2922 N N . THR A 1 391 ? -8.902 -19.266 6.974 1.00 88.25 391 THR A N 1
ATOM 2923 C CA . THR A 1 391 ? -8.344 -19.934 5.789 1.00 88.25 391 THR A CA 1
ATOM 2924 C C . THR A 1 391 ? -9.020 -21.269 5.498 1.00 88.25 391 THR A C 1
ATOM 2926 O O . THR A 1 391 ? -9.329 -21.536 4.343 1.00 88.25 391 THR A O 1
ATOM 2929 N N . VAL A 1 392 ? -9.317 -22.073 6.525 1.00 89.88 392 VAL A N 1
ATOM 2930 C CA . VAL A 1 392 ? -10.035 -23.347 6.365 1.00 89.88 392 VAL A CA 1
ATOM 2931 C C . VAL A 1 392 ? -11.446 -23.098 5.839 1.00 89.88 392 VAL A C 1
ATOM 2933 O O . VAL A 1 392 ? -11.854 -23.722 4.868 1.00 89.88 392 VAL A O 1
ATOM 2936 N N . ILE A 1 393 ? -12.171 -22.139 6.420 1.00 92.25 393 ILE A N 1
ATOM 2937 C CA . ILE A 1 393 ? -13.509 -21.748 5.963 1.00 92.25 393 ILE A CA 1
ATOM 2938 C C . ILE A 1 393 ? -13.485 -21.280 4.503 1.00 92.25 393 ILE A C 1
ATOM 2940 O O . ILE A 1 393 ? -14.324 -21.702 3.712 1.00 92.25 393 ILE A O 1
ATOM 2944 N N . ALA A 1 394 ? -12.532 -20.423 4.135 1.00 91.50 394 ALA A N 1
ATOM 2945 C CA . ALA A 1 394 ? -12.414 -19.912 2.774 1.00 91.50 394 ALA A CA 1
ATOM 2946 C C . ALA A 1 394 ? -12.040 -21.015 1.772 1.00 91.50 394 ALA A C 1
ATOM 2948 O O . ALA A 1 394 ? -12.577 -21.036 0.669 1.00 91.50 394 ALA A O 1
ATOM 2949 N N . ALA A 1 395 ? -11.176 -21.957 2.161 1.00 88.38 395 ALA A N 1
ATOM 2950 C CA . ALA A 1 395 ? -10.821 -23.112 1.339 1.00 88.38 395 ALA A CA 1
ATOM 2951 C C . ALA A 1 395 ? -12.007 -24.074 1.151 1.00 88.38 395 ALA A C 1
ATOM 2953 O O . ALA A 1 395 ? -12.273 -24.518 0.034 1.00 88.38 395 ALA A O 1
ATOM 2954 N N . LEU A 1 396 ? -12.767 -24.355 2.214 1.00 90.94 396 LEU A N 1
ATOM 2955 C CA . LEU A 1 396 ? -13.984 -25.172 2.143 1.00 90.94 396 LEU A CA 1
ATOM 2956 C C . LEU A 1 396 ? -15.066 -24.505 1.283 1.00 90.94 396 LEU A C 1
ATOM 2958 O O . LEU A 1 396 ? -15.712 -25.159 0.473 1.00 90.94 396 LEU A O 1
ATOM 2962 N N . TRP A 1 397 ? -15.233 -23.189 1.405 1.00 95.06 397 TRP A N 1
ATOM 2963 C CA . TRP A 1 397 ? -16.139 -22.437 0.540 1.00 95.06 397 TRP A CA 1
ATOM 2964 C C . TRP A 1 397 ? -15.686 -22.458 -0.923 1.00 95.06 397 TRP A C 1
ATOM 2966 O O . TRP A 1 397 ? -16.504 -22.674 -1.814 1.00 95.06 397 TRP A O 1
ATOM 2976 N N . GLY A 1 398 ? -14.387 -22.268 -1.171 1.00 87.88 398 GLY A N 1
ATOM 2977 C CA . GLY A 1 398 ? -13.823 -22.263 -2.518 1.00 87.88 398 GLY A CA 1
ATOM 2978 C C . GLY A 1 398 ? -13.965 -23.619 -3.202 1.00 87.88 398 GLY A C 1
ATOM 2979 O O . GLY A 1 398 ? -14.385 -23.679 -4.350 1.00 87.88 398 GLY A O 1
ATOM 2980 N N . THR A 1 399 ? -13.706 -24.712 -2.483 1.00 86.75 399 THR A N 1
ATOM 2981 C CA . THR A 1 399 ? -13.935 -26.072 -2.996 1.00 86.75 399 THR A CA 1
ATOM 2982 C C . THR A 1 399 ? -15.414 -26.318 -3.288 1.00 86.75 399 THR A C 1
ATOM 2984 O O . THR A 1 399 ? -15.741 -26.755 -4.386 1.00 86.75 399 THR A O 1
ATOM 2987 N N . ALA A 1 400 ? -16.323 -25.951 -2.379 1.00 89.75 400 ALA A N 1
ATOM 2988 C CA . ALA A 1 400 ? -17.763 -26.084 -2.610 1.00 89.75 400 ALA A CA 1
ATOM 2989 C C . ALA A 1 400 ? -18.252 -25.284 -3.835 1.00 89.75 400 ALA A C 1
ATOM 2991 O O . ALA A 1 400 ? -19.042 -25.793 -4.629 1.00 89.75 400 ALA A O 1
ATOM 2992 N N . CYS A 1 401 ? -17.762 -24.055 -4.025 1.00 89.12 401 CYS A N 1
ATOM 2993 C CA . CYS A 1 401 ? -18.092 -23.239 -5.197 1.00 89.12 401 CYS A CA 1
ATOM 2994 C C . CYS A 1 401 ? -17.481 -23.811 -6.480 1.00 89.12 401 CYS A C 1
ATOM 2996 O O . CYS A 1 401 ? -18.136 -23.818 -7.517 1.00 89.12 401 CYS A O 1
ATOM 2998 N N . ALA A 1 402 ? -16.253 -24.328 -6.412 1.00 84.88 402 ALA A N 1
ATOM 2999 C CA . ALA A 1 402 ? -15.593 -24.947 -7.552 1.00 84.88 402 ALA A CA 1
ATOM 3000 C C . ALA A 1 402 ? -16.341 -26.193 -8.052 1.00 84.88 402 ALA A C 1
ATOM 3002 O O . ALA A 1 402 ? -16.455 -26.372 -9.254 1.00 84.88 402 ALA A O 1
ATOM 3003 N N . PHE A 1 403 ? -16.907 -27.010 -7.158 1.00 84.38 403 PHE A N 1
ATOM 3004 C CA . PHE A 1 403 ? -17.696 -28.186 -7.551 1.00 84.38 403 PHE A CA 1
ATOM 3005 C C . PHE A 1 403 ? -19.094 -27.861 -8.096 1.00 84.38 403 PHE A C 1
ATOM 3007 O O . PHE A 1 403 ? -19.708 -28.718 -8.723 1.00 84.38 403 PHE A O 1
ATOM 3014 N N . THR A 1 404 ? -19.631 -26.672 -7.812 1.00 80.81 404 THR A N 1
ATOM 3015 C CA . THR A 1 404 ? -21.028 -26.325 -8.132 1.00 80.81 404 THR A CA 1
ATOM 3016 C C . THR A 1 404 ? -21.175 -25.316 -9.268 1.00 80.81 404 THR A C 1
ATOM 3018 O O . THR A 1 404 ? -22.239 -25.267 -9.880 1.00 80.81 404 THR A O 1
ATOM 3021 N N . LEU A 1 405 ? -20.151 -24.496 -9.533 1.00 72.00 405 LEU A N 1
ATOM 3022 C CA . LEU A 1 405 ? -20.236 -23.341 -10.441 1.00 72.00 405 LEU A CA 1
ATOM 3023 C C . LEU A 1 405 ? -19.249 -23.384 -11.620 1.00 72.00 405 LEU A C 1
ATOM 3025 O O . LEU A 1 405 ? -19.393 -22.578 -12.546 1.00 72.00 405 LEU A O 1
ATOM 3029 N N . ILE A 1 406 ? -18.246 -24.267 -11.574 1.00 64.19 406 ILE A N 1
ATOM 3030 C CA . ILE A 1 406 ? -17.294 -24.508 -12.672 1.00 64.19 406 ILE A CA 1
ATOM 3031 C C . ILE A 1 406 ? -17.807 -25.686 -13.474 1.00 64.19 406 ILE A C 1
ATOM 3033 O O . ILE A 1 406 ? -17.886 -25.493 -14.712 1.00 64.19 406 ILE A O 1
#

Organism: NCBI:txid864828